Protein AF-0000000081128416 (afdb_homodimer)

Radius of gyration: 29.09 Å; Cα contacts (8 Å, |Δi|>4): 1110; chains: 2; bounding box: 57×93×93 Å

Foldseek 3Di:
DDPLVVLQVQLVVLVVQLVFFDDLLSNLVSNLSSLVSQVVNCVVVVPPDVVSVVVSVVSNCVSVVVNVVVLVLQAADDDDVVQLLLLVVLLLCVLQVAANSLCVVQPSVQKGKDKDAAFDWDDQVWKKKAFQWAKKWKWWAFPNDIDIDMDGHSEIDDLLLLCVLVVPVPPCCVVCVCPPSNSVIDMIMGGHHTTMMIIGTSVSSVVQCLALSNVSSSVSNNVRNVVVVCCVVVCCPDPPPPPVVPPVQQDPPRDVPSCVSVVPPGDGDCSSPDDDPVSQRDSQHGNSDHPVCVVVNVVVSSVPRGHDDPPPDDDDPCVVPDRDPHRPPDPDDPPPPPPPPPPDPPD/DDPLVVLQVQLVVLVVQLVFFQDLLSNLVSNLSSLVSQVVNCVVVVPPDVVSVVVSVVSNCVSVVVNVVVLVLQAADDDDVVQLLLLVVLLLCVLQVAANSLCVVQPSVQKGKDKDAAFDWDDQVWKKKAFQWAKKWKWWAFPRDIDIDMDGHSEIDDLLLLCVLVPPVPPCCVVCVVPPSNSVIDMIIGGHHTTMMIIGTSVSSVVQCLWLSNVSSSVSNNVRNVVVVCCVVVCVPDDPPPPVVCVVPQDDVRPSPPCVSVPPPGDGDCSSPDDDPVSQRDSQHGNSHHPVCVVVNVVVSSVPRGHDDPPPDDDDPPPNPPGHDGRDPDPDDPDPPPPPPPDDDDD

Sequence (694 aa):
MSTIRILSNVGNAFFLASGCWGDLLLIRVFLTFAYVCLLAIHFVKRSTDYEDYVWGFGTLYLHGSSAVRLFHDEGEVKMDEKKEQEALWRYFYRRSGISRLLFKSHVAKCFELIDAKAGEALDTSTFFYIILDGSVDIKTTVTGSTRDYTLVSGESFDIKHLQPLFRVRSAYMKKSQRMSPFVHQDIVATVAVDAKLFRCSHESMHGLCNTPATKDASQGLLIATLSDMAEREYMKYPPLPNDSVTKDMLDEENQLPKGIYATFKSTRSAVFAPLEDFEQPARFLAGSGSFKGIHNHILHTLKVAFLLPWPFMAWLPGLRQIGSLPVPPAASDVDEKTIPEERSRESMSTIRILSNVGNAFFLASGCWGDLLLIRVFLTFAYVCLLAIHFVKRSTDYEDYVWGFGTLYLHGSSAVRLFHDEGEVKMDEKKEQEALWRYFYRRSGISRLLFKSHVAKCFELIDAKAGEALDTSTFFYIILDGSVDIKTTVTGSTRDYTLVSGESFDIKHLQPLFRVRSAYMKKSQRMSPFVHQDIVATVAVDAKLFRCSHESMHGLCNTPATKDASQGLLIATLSDMAEREYMKYPPLPNDSVTKDMLDEENQLPKGIYATFKSTRSAVFAPLEDFEQPARFLAGSGSFKGIHNHILHTLKVAFLLPWPFMAWLPGLRQIGSLPVPPAASDVDEKTIPEERSRES

Structure (mmCIF, N/CA/C/O backbone):
data_AF-0000000081128416-model_v1
#
loop_
_entity.id
_entity.type
_entity.pdbx_description
1 polymer 'Cyclic nucleotide-binding domain-containing protein'
#
loop_
_atom_site.group_PDB
_atom_site.id
_atom_site.type_symbol
_atom_site.label_atom_id
_atom_site.label_alt_id
_atom_site.label_comp_id
_atom_site.label_asym_id
_atom_site.label_entity_id
_atom_site.label_seq_id
_atom_site.pdbx_PDB_ins_code
_atom_site.Cartn_x
_atom_site.Cartn_y
_atom_site.Cartn_z
_atom_site.occupancy
_atom_site.B_iso_or_equiv
_atom_site.auth_seq_id
_atom_site.auth_comp_id
_atom_site.auth_asym_id
_atom_site.auth_atom_id
_atom_site.pdbx_PDB_model_num
ATOM 1 N N . MET A 1 1 ? -6.168 -35.844 -34.656 1 66.94 1 MET A N 1
ATOM 2 C CA . MET A 1 1 ? -5.449 -35.781 -33.406 1 66.94 1 MET A CA 1
ATOM 3 C C . MET A 1 1 ? -6.293 -36.375 -32.281 1 66.94 1 MET A C 1
ATOM 5 O O . MET A 1 1 ? -7.5 -36.125 -32.188 1 66.94 1 MET A O 1
ATOM 9 N N . SER A 1 2 ? -5.844 -37.281 -31.531 1 89.19 2 SER A N 1
ATOM 10 C CA . SER A 1 2 ? -6.594 -37.969 -30.484 1 89.19 2 SER A CA 1
ATOM 11 C C . SER A 1 2 ? -7.062 -37 -29.422 1 89.19 2 SER A C 1
ATOM 13 O O . SER A 1 2 ? -6.484 -35.906 -29.25 1 89.19 2 SER A O 1
ATOM 15 N N . THR A 1 3 ? -8.305 -37.156 -29.062 1 91.19 3 THR A N 1
ATOM 16 C CA . THR A 1 3 ? -8.883 -36.375 -27.984 1 91.19 3 THR A CA 1
ATOM 17 C C . THR A 1 3 ? -7.871 -36.188 -26.859 1 91.19 3 THR A C 1
ATOM 19 O O . THR A 1 3 ? -7.754 -35.094 -26.297 1 91.19 3 THR A O 1
ATOM 22 N N . ILE A 1 4 ? -7.145 -37.125 -26.625 1 91.56 4 ILE A N 1
ATOM 23 C CA . ILE A 1 4 ? -6.148 -37.094 -25.562 1 91.56 4 ILE A CA 1
ATOM 24 C C . ILE A 1 4 ? -5.051 -36.094 -25.906 1 91.56 4 ILE A C 1
ATOM 26 O O . ILE A 1 4 ? -4.613 -35.312 -25.062 1 91.56 4 ILE A O 1
ATOM 30 N N . ARG A 1 5 ? -4.676 -36.062 -27.141 1 92.56 5 ARG A N 1
ATOM 31 C CA . ARG A 1 5 ? -3.623 -35.156 -27.578 1 92.56 5 ARG A CA 1
ATOM 32 C C . ARG A 1 5 ? -4.09 -33.688 -27.516 1 92.56 5 ARG A C 1
ATOM 34 O O . ARG A 1 5 ? -3.34 -32.812 -27.094 1 92.56 5 ARG A O 1
ATOM 41 N N . ILE A 1 6 ? -5.309 -33.531 -27.891 1 94.31 6 ILE A N 1
ATOM 42 C CA . ILE A 1 6 ? -5.867 -32.188 -27.844 1 94.31 6 ILE A CA 1
ATOM 43 C C . ILE A 1 6 ? -5.922 -31.703 -26.391 1 94.31 6 ILE A C 1
ATOM 45 O O . ILE A 1 6 ? -5.457 -30.609 -26.078 1 94.31 6 ILE A O 1
ATOM 49 N N . LEU A 1 7 ? -6.434 -32.531 -25.5 1 95.81 7 LEU A N 1
ATOM 50 C CA . LEU A 1 7 ? -6.539 -32.156 -24.094 1 95.81 7 LEU A CA 1
ATOM 51 C C . LEU A 1 7 ? -5.156 -31.906 -23.5 1 95.81 7 LEU A C 1
ATOM 53 O O . LEU A 1 7 ? -4.984 -30.984 -22.703 1 95.81 7 LEU A O 1
ATOM 57 N N . SER A 1 8 ? -4.25 -32.719 -23.891 1 94.75 8 SER A N 1
ATOM 58 C CA . SER A 1 8 ? -2.889 -32.562 -23.375 1 94.75 8 SER A CA 1
ATOM 59 C C . SER A 1 8 ? -2.279 -31.234 -23.812 1 94.75 8 SER A C 1
ATOM 61 O O . SER A 1 8 ? -1.694 -30.516 -23 1 94.75 8 SER A O 1
ATOM 63 N N . ASN A 1 9 ? -2.486 -30.875 -25.062 1 95.75 9 ASN A N 1
ATOM 64 C CA . ASN A 1 9 ? -1.942 -29.625 -25.578 1 95.75 9 ASN A CA 1
ATOM 65 C C . ASN A 1 9 ? -2.615 -28.422 -24.922 1 95.75 9 ASN A C 1
ATOM 67 O O . ASN A 1 9 ? -1.944 -27.453 -24.547 1 95.75 9 ASN A O 1
ATOM 71 N N . VAL A 1 10 ? -3.9 -28.5 -24.781 1 97.12 10 VAL A N 1
ATOM 72 C CA . VAL A 1 10 ? -4.637 -27.406 -24.156 1 97.12 10 VAL A CA 1
ATOM 73 C C . VAL A 1 10 ? -4.23 -27.297 -22.688 1 97.12 10 VAL A C 1
ATOM 75 O O . VAL A 1 10 ? -3.979 -26.188 -22.188 1 97.12 10 VAL A O 1
ATOM 78 N N . GLY A 1 11 ? -4.152 -28.406 -21.969 1 97.31 11 GLY A N 1
ATOM 79 C CA . GLY A 1 11 ? -3.699 -28.391 -20.594 1 97.31 11 GLY A CA 1
ATOM 80 C C . GLY A 1 11 ? -2.312 -27.812 -20.422 1 97.31 11 GLY A C 1
ATOM 81 O O . GLY A 1 11 ? -2.096 -26.969 -19.547 1 97.31 11 GLY A O 1
ATOM 82 N N . ASN A 1 12 ? -1.433 -28.234 -21.297 1 96.62 12 ASN A N 1
ATOM 83 C CA . ASN A 1 12 ? -0.067 -27.719 -21.25 1 96.62 12 ASN A CA 1
ATOM 84 C C . ASN A 1 12 ? -0.019 -26.219 -21.547 1 96.62 12 ASN A C 1
ATOM 86 O O . ASN A 1 12 ? 0.788 -25.5 -20.969 1 96.62 12 ASN A O 1
ATOM 90 N N . ALA A 1 13 ? -0.877 -25.797 -22.438 1 97.38 13 ALA A N 1
ATOM 91 C CA . ALA A 1 13 ? -0.957 -24.359 -22.719 1 97.38 13 ALA A CA 1
ATOM 92 C C . ALA A 1 13 ? -1.386 -23.578 -21.484 1 97.38 13 ALA A C 1
ATOM 94 O O . ALA A 1 13 ? -0.866 -22.5 -21.219 1 97.38 13 ALA A O 1
ATOM 95 N N . PHE A 1 14 ? -2.229 -24.156 -20.734 1 97.69 14 PHE A N 1
ATOM 96 C CA . PHE A 1 14 ? -2.676 -23.5 -19.516 1 97.69 14 PHE A CA 1
ATOM 97 C C . PHE A 1 14 ? -1.575 -23.5 -18.453 1 97.69 14 PHE A C 1
ATOM 99 O O . PHE A 1 14 ? -1.383 -22.5 -17.75 1 97.69 14 PHE A O 1
ATOM 106 N N . PHE A 1 15 ? -0.894 -24.594 -18.359 1 97 15 PHE A N 1
ATOM 107 C CA . PHE A 1 15 ? 0.243 -24.625 -17.453 1 97 15 PHE A CA 1
ATOM 108 C C . PHE A 1 15 ? 1.275 -23.578 -17.828 1 97 15 PHE A C 1
ATOM 110 O O . PHE A 1 15 ? 1.776 -22.859 -16.969 1 97 15 PHE A O 1
ATOM 117 N N . LEU A 1 16 ? 1.491 -23.453 -19.094 1 95.44 16 LEU A N 1
ATOM 118 C CA . LEU A 1 16 ? 2.443 -22.469 -19.578 1 95.44 16 LEU A CA 1
ATOM 119 C C . LEU A 1 16 ? 1.957 -21.047 -19.281 1 95.44 16 LEU A C 1
ATOM 121 O O . LEU A 1 16 ? 2.729 -20.219 -18.812 1 95.44 16 LEU A O 1
ATOM 125 N N . ALA A 1 17 ? 0.73 -20.828 -19.516 1 94.62 17 ALA A N 1
ATOM 126 C CA . ALA A 1 17 ? 0.14 -19.5 -19.297 1 94.62 17 ALA A CA 1
ATOM 127 C C . ALA A 1 17 ? 0.251 -19.094 -17.828 1 94.62 17 ALA A C 1
ATOM 129 O O . ALA A 1 17 ? 0.436 -17.906 -17.531 1 94.62 17 ALA A O 1
ATOM 130 N N . SER A 1 18 ? 0.173 -19.984 -16.922 1 94.12 18 SER A N 1
ATOM 131 C CA . SER A 1 18 ? 0.269 -19.672 -15.5 1 94.12 18 SER A CA 1
ATOM 132 C C . SER A 1 18 ? 1.642 -19.109 -15.148 1 94.12 18 SER A C 1
ATOM 134 O O . SER A 1 18 ? 1.805 -18.469 -14.109 1 94.12 18 SER A O 1
ATOM 136 N N . GLY A 1 19 ? 2.584 -19.344 -16 1 91.56 19 GLY A N 1
ATOM 137 C CA . GLY A 1 19 ? 3.93 -18.844 -15.773 1 91.56 19 GLY A CA 1
ATOM 138 C C . GLY A 1 19 ? 4.164 -17.469 -16.375 1 91.56 19 GLY A C 1
ATOM 139 O O . GLY A 1 19 ? 5.18 -16.828 -16.094 1 91.56 19 GLY A O 1
ATOM 140 N N . CYS A 1 20 ? 3.168 -16.953 -17.062 1 90.06 20 CYS A N 1
ATOM 141 C CA . CYS A 1 20 ? 3.361 -15.727 -17.828 1 90.06 20 CYS A CA 1
ATOM 142 C C . CYS A 1 20 ? 2.785 -14.523 -17.094 1 90.06 20 CYS A C 1
ATOM 144 O O . CYS A 1 20 ? 2.861 -13.391 -17.578 1 90.06 20 CYS A O 1
ATOM 146 N N . TRP A 1 21 ? 2.209 -14.766 -16.016 1 84.56 21 TRP A N 1
ATOM 147 C CA . TRP A 1 21 ? 1.541 -13.656 -15.336 1 84.56 21 TRP A CA 1
ATOM 148 C C . TRP A 1 21 ? 1.95 -13.586 -13.867 1 84.56 21 TRP A C 1
ATOM 150 O O . TRP A 1 21 ? 2.264 -14.609 -13.25 1 84.56 21 TRP A O 1
ATOM 160 N N . GLY A 1 22 ? 1.879 -12.32 -13.312 1 81.56 22 GLY A N 1
ATOM 161 C CA . GLY A 1 22 ? 2.207 -12.086 -11.914 1 81.56 22 GLY A CA 1
ATOM 162 C C . GLY A 1 22 ? 0.992 -11.789 -11.055 1 81.56 22 GLY A C 1
ATOM 163 O O . GLY A 1 22 ? 1.119 -11.242 -9.961 1 81.56 22 GLY A O 1
ATOM 164 N N . ASP A 1 23 ? -0.198 -12.148 -11.531 1 82.19 23 ASP A N 1
ATOM 165 C CA . ASP A 1 23 ? -1.438 -11.93 -10.797 1 82.19 23 ASP A CA 1
ATOM 166 C C . ASP A 1 23 ? -1.987 -13.25 -10.25 1 82.19 23 ASP A C 1
ATOM 168 O O . ASP A 1 23 ? -2.125 -14.219 -10.984 1 82.19 23 ASP A O 1
ATOM 172 N N . LEU A 1 24 ? -2.328 -13.195 -9.016 1 85.38 24 LEU A N 1
ATOM 173 C CA . LEU A 1 24 ? -2.723 -14.422 -8.328 1 85.38 24 LEU A CA 1
ATOM 174 C C . LEU A 1 24 ? -3.99 -15 -8.945 1 85.38 24 LEU A C 1
ATOM 176 O O . LEU A 1 24 ? -4.105 -16.219 -9.102 1 85.38 24 LEU A O 1
ATOM 180 N N . LEU A 1 25 ? -4.922 -14.18 -9.266 1 85.94 25 LEU A N 1
ATOM 181 C CA . LEU A 1 25 ? -6.168 -14.664 -9.852 1 85.94 25 LEU A CA 1
ATOM 182 C C . LEU A 1 25 ? -5.902 -15.383 -11.172 1 85.94 25 LEU A C 1
ATOM 184 O O . LEU A 1 25 ? -6.387 -16.5 -11.391 1 85.94 25 LEU A O 1
ATOM 188 N N . LEU A 1 26 ? -5.125 -14.805 -12.023 1 87.94 26 LEU A N 1
ATOM 189 C CA . LEU A 1 26 ? -4.844 -15.383 -13.328 1 87.94 26 LEU A CA 1
ATOM 190 C C . LEU A 1 26 ? -4.066 -16.688 -13.188 1 87.94 26 LEU A C 1
ATOM 192 O O . LEU A 1 26 ? -4.371 -17.672 -13.875 1 87.94 26 LEU A O 1
ATOM 196 N N . ILE A 1 27 ? -3.135 -16.688 -12.289 1 91.56 27 ILE A N 1
ATOM 197 C CA . ILE A 1 27 ? -2.348 -17.891 -12.062 1 91.56 27 ILE A CA 1
ATOM 198 C C . ILE A 1 27 ? -3.266 -19.031 -11.633 1 91.56 27 ILE A C 1
ATOM 200 O O . ILE A 1 27 ? -3.203 -20.141 -12.18 1 91.56 27 ILE A O 1
ATOM 204 N N . ARG A 1 28 ? -4.125 -18.766 -10.734 1 92.31 28 ARG A N 1
ATOM 205 C CA . ARG A 1 28 ? -5.031 -19.781 -10.211 1 92.31 28 ARG A CA 1
ATOM 206 C C . ARG A 1 28 ? -6.023 -20.234 -11.273 1 92.31 28 ARG A C 1
ATOM 208 O O . ARG A 1 28 ? -6.344 -21.422 -11.367 1 92.31 28 ARG A O 1
ATOM 215 N N . VAL A 1 29 ? -6.484 -19.328 -12.07 1 93.75 29 VAL A N 1
ATOM 216 C CA . VAL A 1 29 ? -7.438 -19.672 -13.125 1 93.75 29 VAL A CA 1
ATOM 217 C C . VAL A 1 29 ? -6.766 -20.578 -14.156 1 93.75 29 VAL A C 1
ATOM 219 O O . VAL A 1 29 ? -7.312 -21.625 -14.516 1 93.75 29 VAL A O 1
ATOM 222 N N . PHE A 1 30 ? -5.598 -20.234 -14.57 1 96.75 30 PHE A N 1
ATOM 223 C CA . PHE A 1 30 ? -4.895 -21.047 -15.562 1 96.75 30 PHE A CA 1
ATOM 224 C C . PHE A 1 30 ? -4.574 -22.438 -15 1 96.75 30 PHE A C 1
ATOM 226 O O . PHE A 1 30 ? -4.754 -23.438 -15.688 1 96.75 30 PHE A O 1
ATOM 233 N N . LEU A 1 31 ? -4.168 -22.469 -13.766 1 97.5 31 LEU A N 1
ATOM 234 C CA . LEU A 1 31 ? -3.842 -23.766 -13.164 1 97.5 31 LEU A CA 1
ATOM 235 C C . LEU A 1 31 ? -5.098 -24.609 -12.961 1 97.5 31 LEU A C 1
ATOM 237 O O . LEU A 1 31 ? -5.07 -25.828 -13.141 1 97.5 31 LEU A O 1
ATOM 241 N N . THR A 1 32 ? -6.168 -23.953 -12.609 1 97.5 32 THR A N 1
ATOM 242 C CA . THR A 1 32 ? -7.438 -24.672 -12.492 1 97.5 32 THR A CA 1
ATOM 243 C C . THR A 1 32 ? -7.812 -25.328 -13.812 1 97.5 32 THR A C 1
ATOM 245 O O . THR A 1 32 ? -8.117 -26.531 -13.844 1 97.5 32 THR A O 1
ATOM 248 N N . PHE A 1 33 ? -7.711 -24.625 -14.883 1 98.25 33 PHE A N 1
ATOM 249 C CA . PHE A 1 33 ? -8.07 -25.172 -16.188 1 98.25 33 PHE A CA 1
ATOM 250 C C . PHE A 1 33 ? -7.094 -26.25 -16.609 1 98.25 33 PHE A C 1
ATOM 252 O O . PHE A 1 33 ? -7.484 -27.234 -17.234 1 98.25 33 PHE A O 1
ATOM 259 N N . ALA A 1 34 ? -5.875 -26.047 -16.25 1 98.12 34 ALA A N 1
ATOM 260 C CA . ALA A 1 34 ? -4.883 -27.078 -16.547 1 98.12 34 ALA A CA 1
ATOM 261 C C . ALA A 1 34 ? -5.234 -28.391 -15.867 1 98.12 34 ALA A C 1
ATOM 263 O O . ALA A 1 34 ? -5.195 -29.453 -16.5 1 98.12 34 ALA A O 1
ATOM 264 N N . TYR A 1 35 ? -5.66 -28.328 -14.664 1 97.81 35 TYR A N 1
ATOM 265 C CA . TYR A 1 35 ? -5.945 -29.547 -13.906 1 97.81 35 TYR A CA 1
ATOM 266 C C . TYR A 1 35 ? -7.281 -30.141 -14.336 1 97.81 35 TYR A C 1
ATOM 268 O O . TYR A 1 35 ? -7.473 -31.359 -14.25 1 97.81 35 TYR A O 1
ATOM 276 N N . VAL A 1 36 ? -8.172 -29.297 -14.797 1 98.06 36 VAL A N 1
ATOM 277 C CA . VAL A 1 36 ? -9.391 -29.828 -15.398 1 98.06 36 VAL A CA 1
ATOM 278 C C . VAL A 1 36 ? -9.039 -30.703 -16.609 1 98.06 36 VAL A C 1
ATOM 280 O O . VAL A 1 36 ? -9.547 -31.812 -16.766 1 98.06 36 VAL A O 1
ATOM 283 N N . CYS A 1 37 ? -8.141 -30.172 -17.422 1 97.69 37 CYS A N 1
ATOM 284 C CA . CYS A 1 37 ? -7.695 -30.938 -18.594 1 97.69 37 CYS A CA 1
ATOM 285 C C . CYS A 1 37 ? -6.98 -32.219 -18.172 1 97.69 37 CYS A C 1
ATOM 287 O O . CYS A 1 37 ? -7.219 -33.281 -18.734 1 97.69 37 CYS A O 1
ATOM 289 N N . LEU A 1 38 ? -6.156 -32.156 -17.156 1 96.06 38 LEU A N 1
ATOM 290 C CA . LEU A 1 38 ? -5.414 -33.312 -16.688 1 96.06 38 LEU A CA 1
ATOM 291 C C . LEU A 1 38 ? -6.359 -34.375 -16.172 1 96.06 38 LEU A C 1
ATOM 293 O O . LEU A 1 38 ? -6.199 -35.562 -16.484 1 96.06 38 LEU A O 1
ATOM 297 N N . LEU A 1 39 ? -7.352 -34 -15.477 1 96.94 39 LEU A N 1
ATOM 298 C CA . LEU A 1 39 ? -8.32 -34.938 -14.945 1 96.94 39 LEU A CA 1
ATOM 299 C C . LEU A 1 39 ? -9.156 -35.562 -16.062 1 96.94 39 LEU A C 1
ATOM 301 O O . LEU A 1 39 ? -9.43 -36.75 -16.062 1 96.94 39 LEU A O 1
ATOM 305 N N . ALA A 1 40 ? -9.523 -34.719 -17 1 97.06 40 ALA A N 1
ATOM 306 C CA . ALA A 1 40 ? -10.266 -35.219 -18.156 1 97.06 40 ALA A CA 1
ATOM 307 C C . ALA A 1 40 ? -9.469 -36.312 -18.875 1 97.06 40 ALA A C 1
ATOM 309 O O . ALA A 1 40 ? -10.023 -37.312 -19.297 1 97.06 40 ALA A O 1
ATOM 310 N N . ILE A 1 41 ? -8.18 -36.094 -18.984 1 95.5 41 ILE A N 1
ATOM 311 C CA . ILE A 1 41 ? -7.305 -37.062 -19.625 1 95.5 41 ILE A CA 1
ATOM 312 C C . ILE A 1 41 ? -7.32 -38.375 -18.828 1 95.5 41 ILE A C 1
ATOM 314 O O . ILE A 1 41 ? -7.422 -39.469 -19.406 1 95.5 41 ILE A O 1
ATOM 318 N N . HIS A 1 42 ? -7.27 -38.281 -17.531 1 94.75 42 HIS A N 1
ATOM 319 C CA . HIS A 1 42 ? -7.301 -39.469 -16.703 1 94.75 42 HIS A CA 1
ATOM 320 C C . HIS A 1 42 ? -8.609 -40.219 -16.891 1 94.75 42 HIS A C 1
ATOM 322 O O . HIS A 1 42 ? -8.617 -41.469 -16.922 1 94.75 42 HIS A O 1
ATOM 328 N N . PHE A 1 43 ? -9.648 -39.531 -17.031 1 95.25 43 PHE A N 1
ATOM 329 C CA . PHE A 1 43 ? -10.953 -40.188 -17.188 1 95.25 43 PHE A CA 1
ATOM 330 C C . PHE A 1 43 ? -11.07 -40.844 -18.562 1 95.25 43 PHE A C 1
ATOM 332 O O . PHE A 1 43 ? -11.539 -41.969 -18.672 1 95.25 43 PHE A O 1
ATOM 339 N N . VAL A 1 44 ? -10.609 -40.125 -19.594 1 94.31 44 VAL A N 1
ATOM 340 C CA . VAL A 1 44 ? -10.695 -40.625 -20.969 1 94.31 44 VAL A CA 1
ATOM 341 C C . VAL A 1 44 ? -9.797 -41.875 -21.109 1 94.31 44 VAL A C 1
ATOM 343 O O . VAL A 1 44 ? -10.188 -42.844 -21.734 1 94.31 44 VAL A O 1
ATOM 346 N N . LYS A 1 45 ? -8.617 -41.812 -20.453 1 92.19 45 LYS A N 1
ATOM 347 C CA . LYS A 1 45 ? -7.676 -42.938 -20.516 1 92.19 45 LYS A CA 1
ATOM 348 C C . LYS A 1 45 ? -8.094 -44.062 -19.562 1 92.19 45 LYS A C 1
ATOM 350 O O . LYS A 1 45 ? -7.547 -45.156 -19.625 1 92.19 45 LYS A O 1
ATOM 355 N N . ARG A 1 46 ? -9.094 -43.812 -18.75 1 92 46 ARG A N 1
ATOM 356 C CA . ARG A 1 46 ? -9.508 -44.75 -17.703 1 92 46 ARG A CA 1
ATOM 357 C C . ARG A 1 46 ? -8.312 -45.25 -16.906 1 92 46 ARG A C 1
ATOM 359 O O . ARG A 1 46 ? -8.078 -46.469 -16.781 1 92 46 ARG A O 1
ATOM 366 N N . SER A 1 47 ? -7.551 -44.25 -16.406 1 90.19 47 SER A N 1
ATOM 367 C CA . SER A 1 47 ? -6.371 -44.562 -15.617 1 90.19 47 SER A CA 1
ATOM 368 C C . SER A 1 47 ? -6.707 -45.5 -14.477 1 90.19 47 SER A C 1
ATOM 370 O O . SER A 1 47 ? -7.723 -45.344 -13.797 1 90.19 47 SER A O 1
ATOM 372 N N . THR A 1 48 ? -5.938 -46.5 -14.227 1 91.38 48 THR A N 1
ATOM 373 C CA . THR A 1 48 ? -6.164 -47.469 -13.164 1 91.38 48 THR A CA 1
ATOM 374 C C . THR A 1 48 ? -5.43 -47.062 -11.891 1 91.38 48 THR A C 1
ATOM 376 O O . THR A 1 48 ? -5.621 -47.656 -10.836 1 91.38 48 THR A O 1
ATOM 379 N N . ASP A 1 49 ? -4.586 -46.156 -11.977 1 90.38 49 ASP A N 1
ATOM 380 C CA . ASP A 1 49 ? -3.855 -45.656 -10.812 1 90.38 49 ASP A CA 1
ATOM 381 C C . ASP A 1 49 ? -4.676 -44.625 -10.031 1 90.38 49 ASP A C 1
ATOM 383 O O . ASP A 1 49 ? -4.832 -43.5 -10.469 1 90.38 49 ASP A O 1
ATOM 387 N N . TYR A 1 50 ? -5.121 -45 -8.875 1 92.38 50 TYR A N 1
ATOM 388 C CA . TYR A 1 50 ? -5.973 -44.156 -8.062 1 92.38 50 TYR A CA 1
ATOM 389 C C . TYR A 1 50 ? -5.238 -42.875 -7.66 1 92.38 50 TYR A C 1
ATOM 391 O O . TYR A 1 50 ? -5.863 -41.844 -7.438 1 92.38 50 TYR A O 1
ATOM 399 N N . GLU A 1 51 ? -3.943 -42.875 -7.527 1 92.31 51 GLU A N 1
ATOM 400 C CA . GLU A 1 51 ? -3.15 -41.719 -7.133 1 92.31 51 GLU A CA 1
ATOM 401 C C . GLU A 1 51 ? -3.312 -40.562 -8.133 1 92.31 51 GLU A C 1
ATOM 403 O O . GLU A 1 51 ? -3.293 -39.406 -7.75 1 92.31 51 GLU A O 1
ATOM 408 N N . ASP A 1 52 ? -3.494 -40.906 -9.422 1 92 52 ASP A N 1
ATOM 409 C CA . ASP A 1 52 ? -3.711 -39.906 -10.453 1 92 52 ASP A CA 1
ATOM 410 C C . ASP A 1 52 ? -4.941 -39.062 -10.141 1 92 52 ASP A C 1
ATOM 412 O O . ASP A 1 52 ? -4.914 -37.844 -10.305 1 92 52 ASP A O 1
ATOM 416 N N . TYR A 1 53 ? -5.922 -39.719 -9.648 1 95.25 53 TYR A N 1
ATOM 417 C CA . TYR A 1 53 ? -7.16 -39 -9.336 1 95.25 53 TYR A CA 1
ATOM 418 C C . TYR A 1 53 ? -7.031 -38.219 -8.039 1 95.25 53 TYR A C 1
ATOM 420 O O . TYR A 1 53 ? -7.484 -37.062 -7.949 1 95.25 53 TYR A O 1
ATOM 428 N N . VAL A 1 54 ? -6.379 -38.781 -7.07 1 96 54 VAL A N 1
ATOM 429 C CA . VAL A 1 54 ? -6.227 -38.125 -5.773 1 96 54 VAL A CA 1
ATOM 430 C C . VAL A 1 54 ? -5.426 -36.844 -5.941 1 96 54 VAL A C 1
ATOM 432 O O . VAL A 1 54 ? -5.863 -35.781 -5.504 1 96 54 VAL A O 1
ATOM 435 N N . TRP A 1 55 ? -4.32 -36.906 -6.609 1 95.94 55 TRP A N 1
ATOM 436 C CA . TRP A 1 55 ? -3.492 -35.719 -6.836 1 95.94 55 TRP A CA 1
ATOM 437 C C . TRP A 1 55 ? -4.211 -34.719 -7.719 1 95.94 55 TRP A C 1
ATOM 439 O O . TRP A 1 55 ? -4.188 -33.5 -7.445 1 95.94 55 TRP A O 1
ATOM 449 N N . GLY A 1 56 ? -4.84 -35.25 -8.781 1 96.19 56 GLY A N 1
ATOM 450 C CA . GLY A 1 56 ? -5.559 -34.375 -9.695 1 96.19 56 GLY A CA 1
ATOM 451 C C . GLY A 1 56 ? -6.68 -33.594 -9.023 1 96.19 56 GLY A C 1
ATOM 452 O O . GLY A 1 56 ? -6.75 -32.375 -9.133 1 96.19 56 GLY A O 1
ATOM 453 N N . PHE A 1 57 ? -7.484 -34.312 -8.266 1 96.56 57 PHE A N 1
ATOM 454 C CA . PHE A 1 57 ? -8.609 -33.656 -7.594 1 96.56 57 PHE A CA 1
ATOM 455 C C . PHE A 1 57 ? -8.117 -32.75 -6.488 1 96.56 57 PHE A C 1
ATOM 457 O O . PHE A 1 57 ? -8.664 -31.641 -6.301 1 96.56 57 PHE A O 1
ATOM 464 N N . GLY A 1 58 ? -7.137 -33.219 -5.758 1 95.44 58 GLY A N 1
ATOM 465 C CA . GLY A 1 58 ? -6.598 -32.375 -4.691 1 95.44 58 GLY A CA 1
ATOM 466 C C . GLY A 1 58 ? -6.059 -31.062 -5.188 1 95.44 58 GLY A C 1
ATOM 467 O O . GLY A 1 58 ? -6.391 -30 -4.641 1 95.44 58 GLY A O 1
ATOM 468 N N . THR A 1 59 ? -5.277 -31.078 -6.223 1 96.12 59 THR A N 1
ATOM 469 C CA . THR A 1 59 ? -4.664 -29.875 -6.762 1 96.12 59 THR A CA 1
ATOM 470 C C . THR A 1 59 ? -5.711 -28.984 -7.422 1 96.12 59 THR A C 1
ATOM 472 O O . THR A 1 59 ? -5.68 -27.766 -7.266 1 96.12 59 THR A O 1
ATOM 475 N N . LEU A 1 60 ? -6.637 -29.641 -8.117 1 96.94 60 LEU A N 1
ATOM 476 C CA . LEU A 1 60 ? -7.734 -28.875 -8.703 1 96.94 60 LEU A CA 1
ATOM 477 C C . LEU A 1 60 ? -8.531 -28.156 -7.629 1 96.94 60 LEU A C 1
ATOM 479 O O . LEU A 1 60 ? -8.883 -26.984 -7.793 1 96.94 60 LEU A O 1
ATOM 483 N N . TYR A 1 61 ? -8.758 -28.859 -6.598 1 95.06 61 TYR A N 1
ATOM 484 C CA . TYR A 1 61 ? -9.523 -28.266 -5.504 1 95.06 61 TYR A CA 1
ATOM 485 C C . TYR A 1 61 ? -8.805 -27.047 -4.93 1 95.06 61 TYR A C 1
ATOM 487 O O . TYR A 1 61 ? -9.414 -26 -4.699 1 95.06 61 TYR A O 1
ATOM 495 N N . LEU A 1 62 ? -7.547 -27.125 -4.711 1 93.25 62 LEU A N 1
ATOM 496 C CA . LEU A 1 62 ? -6.785 -26.047 -4.102 1 93.25 62 LEU A CA 1
ATOM 497 C C . LEU A 1 62 ? -6.738 -24.828 -5.023 1 93.25 62 LEU A C 1
ATOM 499 O O . LEU A 1 62 ? -7.082 -23.719 -4.609 1 93.25 62 LEU A O 1
ATOM 503 N N . HIS A 1 63 ? -6.434 -25.016 -6.258 1 93.88 63 HIS A N 1
ATOM 504 C CA . HIS A 1 63 ? -6.379 -23.906 -7.199 1 93.88 63 HIS A CA 1
ATOM 505 C C . HIS A 1 63 ? -7.781 -23.391 -7.523 1 93.88 63 HIS A C 1
ATOM 507 O O . HIS A 1 63 ? -8 -22.172 -7.578 1 93.88 63 HIS A O 1
ATOM 513 N N . GLY A 1 64 ? -8.695 -24.297 -7.672 1 93.5 64 GLY A N 1
ATOM 514 C CA . GLY A 1 64 ? -10.055 -23.922 -8.031 1 93.5 64 GLY A CA 1
ATOM 515 C C . GLY A 1 64 ? -10.766 -23.141 -6.949 1 93.5 64 GLY A C 1
ATOM 516 O O . GLY A 1 64 ? -11.406 -22.125 -7.23 1 93.5 64 GLY A O 1
ATOM 517 N N . SER A 1 65 ? -10.633 -23.562 -5.723 1 91 65 SER A N 1
ATOM 518 C CA . SER A 1 65 ? -11.281 -22.859 -4.621 1 91 65 SER A CA 1
ATOM 519 C C . SER A 1 65 ? -10.711 -21.453 -4.461 1 91 65 SER A C 1
ATOM 521 O O . SER A 1 65 ? -11.461 -20.5 -4.215 1 91 65 SER A O 1
ATOM 523 N N . SER A 1 66 ? -9.461 -21.344 -4.613 1 87.5 66 SER A N 1
ATOM 524 C CA . SER A 1 66 ? -8.836 -20.031 -4.551 1 87.5 66 SER A CA 1
ATOM 525 C C . SER A 1 66 ? -9.297 -19.125 -5.699 1 87.5 66 SER A C 1
ATOM 527 O O . SER A 1 66 ? -9.586 -17.953 -5.496 1 87.5 66 SER A O 1
ATOM 529 N N . ALA A 1 67 ? -9.391 -19.688 -6.859 1 88.88 67 ALA A N 1
ATOM 530 C CA . ALA A 1 67 ? -9.836 -18.922 -8.023 1 88.88 67 ALA A CA 1
ATOM 531 C C . ALA A 1 67 ? -11.258 -18.406 -7.828 1 88.88 67 ALA A C 1
ATOM 533 O O . ALA A 1 67 ? -11.547 -17.234 -8.117 1 88.88 67 ALA A O 1
ATOM 534 N N . VAL A 1 68 ? -12.07 -19.25 -7.324 1 88.25 68 VAL A N 1
ATOM 535 C CA . VAL A 1 68 ? -13.461 -18.859 -7.117 1 88.25 68 VAL A CA 1
ATOM 536 C C . VAL A 1 68 ? -13.547 -17.719 -6.109 1 88.25 68 VAL A C 1
ATOM 538 O O . VAL A 1 68 ? -14.273 -16.75 -6.324 1 88.25 68 VAL A O 1
ATOM 541 N N . ARG A 1 69 ? -12.805 -17.812 -5.148 1 84.06 69 ARG A N 1
ATOM 542 C CA . ARG A 1 69 ? -12.797 -16.766 -4.137 1 84.06 69 ARG A CA 1
ATOM 543 C C . ARG A 1 69 ? -12.297 -15.445 -4.711 1 84.06 69 ARG A C 1
ATOM 545 O O . ARG A 1 69 ? -12.875 -14.391 -4.457 1 84.06 69 ARG A O 1
ATOM 552 N N . LEU A 1 70 ? -11.258 -15.5 -5.391 1 82.38 70 LEU A N 1
ATOM 553 C CA . LEU A 1 70 ? -10.688 -14.297 -5.988 1 82.38 70 LEU A CA 1
ATOM 554 C C . LEU A 1 70 ? -11.648 -13.688 -7.012 1 82.38 70 LEU A C 1
ATOM 556 O O . LEU A 1 70 ? -11.719 -12.469 -7.156 1 82.38 70 LEU A O 1
ATOM 560 N N . PHE A 1 71 ? -12.367 -14.57 -7.656 1 83.5 71 PHE A N 1
ATOM 561 C CA . PHE A 1 71 ? -13.391 -14.102 -8.586 1 83.5 71 PHE A CA 1
ATOM 562 C C . PHE A 1 71 ? -14.5 -13.367 -7.844 1 83.5 71 PHE A C 1
ATOM 564 O O . PHE A 1 71 ? -14.984 -12.336 -8.305 1 83.5 71 PHE A O 1
ATOM 571 N N . HIS A 1 72 ? -14.875 -13.914 -6.742 1 82.38 72 HIS A N 1
ATOM 572 C CA . HIS A 1 72 ? -15.914 -13.273 -5.945 1 82.38 72 HIS A CA 1
ATOM 573 C C . HIS A 1 72 ? -15.469 -11.898 -5.457 1 82.38 72 HIS A C 1
ATOM 575 O O . HIS A 1 72 ? -16.281 -10.984 -5.34 1 82.38 72 HIS A O 1
ATOM 581 N N . ASP A 1 73 ? -14.258 -11.758 -5.27 1 79.38 73 ASP A N 1
ATOM 582 C CA . ASP A 1 73 ? -13.719 -10.477 -4.82 1 79.38 73 ASP A CA 1
ATOM 583 C C . ASP A 1 73 ? -13.875 -9.406 -5.895 1 79.38 73 ASP A C 1
ATOM 585 O O . ASP A 1 73 ? -13.812 -8.211 -5.602 1 79.38 73 ASP A O 1
ATOM 589 N N . GLU A 1 74 ? -14.07 -9.82 -7.129 1 78 74 GLU A N 1
ATOM 590 C CA . GLU A 1 74 ? -14.211 -8.875 -8.234 1 78 74 GLU A CA 1
ATOM 591 C C . GLU A 1 74 ? -15.648 -8.375 -8.344 1 78 74 GLU A C 1
ATOM 593 O O . GLU A 1 74 ? -15.914 -7.398 -9.055 1 78 74 GLU A O 1
ATOM 598 N N . GLY A 1 75 ? -16.531 -8.984 -7.645 1 79.25 75 GLY A N 1
ATOM 599 C CA . GLY A 1 75 ? -17.938 -8.656 -7.754 1 79.25 75 GLY A CA 1
ATOM 600 C C . GLY A 1 75 ? -18.297 -7.336 -7.09 1 79.25 75 GLY A C 1
ATOM 601 O O . GLY A 1 75 ? -17.438 -6.684 -6.488 1 79.25 75 GLY A O 1
ATOM 602 N N . GLU A 1 76 ? -19.547 -6.988 -7.289 1 79.5 76 GLU A N 1
ATOM 603 C CA . GLU A 1 76 ? -20.062 -5.75 -6.707 1 79.5 76 GLU A CA 1
ATOM 604 C C . GLU A 1 76 ? -20.188 -5.867 -5.191 1 79.5 76 GLU A C 1
ATOM 606 O O . GLU A 1 76 ? -20.609 -6.902 -4.676 1 79.5 76 GLU A O 1
ATOM 611 N N . VAL A 1 77 ? -19.75 -4.855 -4.566 1 85.56 77 VAL A N 1
ATOM 612 C CA . VAL A 1 77 ? -19.844 -4.793 -3.113 1 85.56 77 VAL A CA 1
ATOM 613 C C . VAL A 1 77 ? -20.922 -3.783 -2.707 1 85.56 77 VAL A C 1
ATOM 615 O O . VAL A 1 77 ? -20.812 -2.6 -3.039 1 85.56 77 VAL A O 1
ATOM 618 N N . LYS A 1 78 ? -21.891 -4.25 -2.062 1 86.31 78 LYS A N 1
ATOM 619 C CA . LYS A 1 78 ? -22.969 -3.385 -1.599 1 86.31 78 LYS A CA 1
ATOM 620 C C . LYS A 1 78 ? -22.688 -2.869 -0.189 1 86.31 78 LYS A C 1
ATOM 622 O O . LYS A 1 78 ? -22.312 -3.639 0.697 1 86.31 78 LYS A O 1
ATOM 627 N N . MET A 1 79 ? -22.906 -1.581 -0.06 1 90.56 79 MET A N 1
ATOM 628 C CA . MET A 1 79 ? -22.719 -0.944 1.239 1 90.56 79 MET A CA 1
ATOM 629 C C . MET A 1 79 ? -24.031 -0.872 2.01 1 90.56 79 MET A C 1
ATOM 631 O O . MET A 1 79 ? -25.109 -0.842 1.41 1 90.56 79 MET A O 1
ATOM 635 N N . ASP A 1 80 ? -23.844 -0.892 3.32 1 91 80 ASP A N 1
ATOM 636 C CA . ASP A 1 80 ? -25.016 -0.757 4.184 1 91 80 ASP A CA 1
ATOM 637 C C . ASP A 1 80 ? -25.547 0.671 4.16 1 91 80 ASP A C 1
ATOM 639 O O . ASP A 1 80 ? -24.922 1.589 4.684 1 91 80 ASP A O 1
ATOM 643 N N . GLU A 1 81 ? -26.734 0.845 3.684 1 86.56 81 GLU A N 1
ATOM 644 C CA . GLU A 1 81 ? -27.328 2.168 3.527 1 86.56 81 GLU A CA 1
ATOM 645 C C . GLU A 1 81 ? -27.703 2.77 4.879 1 86.56 81 GLU A C 1
ATOM 647 O O . GLU A 1 81 ? -27.516 3.967 5.105 1 86.56 81 GLU A O 1
ATOM 652 N N . LYS A 1 82 ? -28.188 1.968 5.742 1 85.69 82 LYS A N 1
ATOM 653 C CA . LYS A 1 82 ? -28.625 2.443 7.051 1 85.69 82 LYS A CA 1
ATOM 654 C C . LYS A 1 82 ? -27.453 3.002 7.852 1 85.69 82 LYS A C 1
ATOM 656 O O . LYS A 1 82 ? -27.625 3.879 8.695 1 85.69 82 LYS A O 1
ATOM 661 N N . LYS A 1 83 ? -26.297 2.584 7.512 1 88.25 83 LYS A N 1
ATOM 662 C CA . LYS A 1 83 ? -25.109 2.986 8.25 1 88.25 83 LYS A CA 1
ATOM 663 C C . LYS A 1 83 ? -24.312 4.039 7.48 1 88.25 83 LYS A C 1
ATOM 665 O O . LYS A 1 83 ? -23.172 4.352 7.844 1 88.25 83 LYS A O 1
ATOM 670 N N . GLU A 1 84 ? -24.906 4.543 6.418 1 94.62 84 GLU A N 1
ATOM 671 C CA . GLU A 1 84 ? -24.266 5.559 5.586 1 94.62 84 GLU A CA 1
ATOM 672 C C . GLU A 1 84 ? -22.875 5.113 5.137 1 94.62 84 GLU A C 1
ATOM 674 O O . GLU A 1 84 ? -21.953 5.926 5.062 1 94.62 84 GLU A O 1
ATOM 679 N N . GLN A 1 85 ? -22.766 3.844 4.879 1 95.44 85 GLN A N 1
ATOM 680 C CA . GLN A 1 85 ? -21.453 3.271 4.547 1 95.44 85 GLN A CA 1
ATOM 681 C C . GLN A 1 85 ? -20.953 3.785 3.201 1 95.44 85 GLN A C 1
ATOM 683 O O . GLN A 1 85 ? -19.75 3.93 2.998 1 95.44 85 GLN A O 1
ATOM 688 N N . GLU A 1 86 ? -21.844 4.055 2.32 1 93.5 86 GLU A N 1
ATOM 689 C CA . GLU A 1 86 ? -21.453 4.578 1.018 1 93.5 86 GLU A CA 1
ATOM 690 C C . GLU A 1 86 ? -20.781 5.945 1.152 1 93.5 86 GLU A C 1
ATOM 692 O O . GLU A 1 86 ? -19.75 6.199 0.54 1 93.5 86 GLU A O 1
ATOM 697 N N . ALA A 1 87 ? -21.375 6.742 1.956 1 93.38 87 ALA A N 1
ATOM 698 C CA . ALA A 1 87 ? -20.797 8.062 2.188 1 93.38 87 ALA A CA 1
ATOM 699 C C . ALA A 1 87 ? -19.422 7.961 2.84 1 93.38 87 ALA A C 1
ATOM 701 O O . ALA A 1 87 ? -18.484 8.656 2.441 1 93.38 87 ALA A O 1
ATOM 702 N N . LEU A 1 88 ? -19.359 7.062 3.783 1 96.12 88 LEU A N 1
ATOM 703 C CA . LEU A 1 88 ? -18.078 6.859 4.461 1 96.12 88 LEU A CA 1
ATOM 704 C C . LEU A 1 88 ? -17.031 6.316 3.494 1 96.12 88 LEU A C 1
ATOM 706 O O . LEU A 1 88 ? -15.875 6.73 3.533 1 96.12 88 LEU A O 1
ATOM 710 N N . TRP A 1 89 ? -17.438 5.406 2.643 1 92.19 89 TRP A N 1
ATOM 711 C CA . TRP A 1 89 ? -16.5 4.887 1.648 1 92.19 89 TRP A CA 1
ATOM 712 C C . TRP A 1 89 ? -16 6.004 0.736 1 92.19 89 TRP A C 1
ATOM 714 O O . TRP A 1 89 ? -14.812 6.094 0.451 1 92.19 89 TRP A O 1
ATOM 724 N N . ARG A 1 90 ? -16.922 6.84 0.285 1 87.31 90 ARG A N 1
ATOM 725 C CA . ARG A 1 90 ? -16.531 7.934 -0.596 1 87.31 90 ARG A CA 1
ATOM 726 C C . ARG A 1 90 ? -15.523 8.852 0.084 1 87.31 90 ARG A C 1
ATOM 728 O O . ARG A 1 90 ? -14.586 9.328 -0.557 1 87.31 90 ARG A O 1
ATOM 735 N N . TYR A 1 91 ? -15.727 9.086 1.358 1 89.25 91 TYR A N 1
ATOM 736 C CA . TYR A 1 91 ? -14.797 9.875 2.162 1 89.25 91 TYR A CA 1
ATOM 737 C C . TYR A 1 91 ? -13.398 9.266 2.129 1 89.25 91 TYR A C 1
ATOM 739 O O . TYR A 1 91 ? -12.422 9.961 1.855 1 89.25 91 TYR A O 1
ATOM 747 N N . PHE A 1 92 ? -13.336 7.91 2.322 1 88.62 92 PHE A N 1
ATOM 748 C CA . PHE A 1 92 ? -12.055 7.207 2.342 1 88.62 92 PHE A CA 1
ATOM 749 C C . PHE A 1 92 ? -11.5 7.055 0.93 1 88.62 92 PHE A C 1
ATOM 751 O O . PHE A 1 92 ? -10.297 7.18 0.714 1 88.62 92 PHE A O 1
ATOM 758 N N . TYR A 1 93 ? -12.297 6.844 0 1 83.81 93 TYR A N 1
ATOM 759 C CA . TYR A 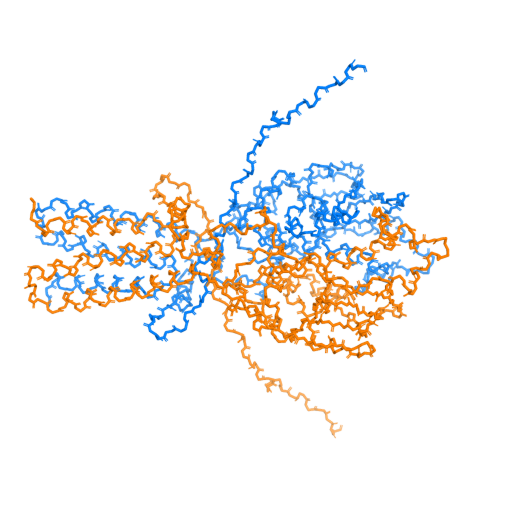1 93 ? -11.891 6.641 -1.385 1 83.81 93 TYR A CA 1
ATOM 760 C C . TYR A 1 93 ? -11.219 7.887 -1.946 1 83.81 93 TYR A C 1
ATOM 762 O O . TYR A 1 93 ? -10.156 7.805 -2.564 1 83.81 93 TYR A O 1
ATOM 770 N N . ARG A 1 94 ? -11.844 8.969 -1.672 1 78.12 94 ARG A N 1
ATOM 771 C CA . ARG A 1 94 ? -11.305 10.219 -2.195 1 78.12 94 ARG A CA 1
ATOM 772 C C . ARG A 1 94 ? -9.961 10.547 -1.565 1 78.12 94 ARG A C 1
ATOM 774 O O . ARG A 1 94 ? -9.156 11.273 -2.15 1 78.12 94 ARG A O 1
ATOM 781 N N . ARG A 1 95 ? -9.734 9.953 -0.48 1 77.06 95 ARG A N 1
ATOM 782 C CA . ARG A 1 95 ? -8.531 10.312 0.268 1 77.06 95 ARG A CA 1
ATOM 783 C C . ARG A 1 95 ? -7.441 9.258 0.084 1 77.06 95 ARG A C 1
ATOM 785 O O . ARG A 1 95 ? -6.254 9.555 0.257 1 77.06 95 ARG A O 1
ATOM 792 N N . SER A 1 96 ? -7.832 8.086 -0.281 1 76.25 96 SER A N 1
ATOM 793 C CA . SER A 1 96 ? -6.832 7.027 -0.299 1 76.25 96 SER A CA 1
ATOM 794 C C . SER A 1 96 ? -6.977 6.152 -1.539 1 76.25 96 SER A C 1
ATOM 796 O O . SER A 1 96 ? -6.078 5.371 -1.863 1 76.25 96 SER A O 1
ATOM 798 N N . GLY A 1 97 ? -8.117 6.184 -2.174 1 77 97 GLY A N 1
ATOM 799 C CA . GLY A 1 97 ? -8.359 5.32 -3.32 1 77 97 GLY A CA 1
ATOM 800 C C . GLY A 1 97 ? -8.711 3.896 -2.934 1 77 97 GLY A C 1
ATOM 801 O O . GLY A 1 97 ? -8.633 2.988 -3.762 1 77 97 GLY A O 1
ATOM 802 N N . ILE A 1 98 ? -9.078 3.68 -1.723 1 80.44 98 ILE A N 1
ATOM 803 C CA . ILE A 1 98 ? -9.367 2.334 -1.233 1 80.44 98 ILE A CA 1
ATOM 804 C C . ILE A 1 98 ? -10.539 1.738 -2.01 1 80.44 98 ILE A C 1
ATOM 806 O O . ILE A 1 98 ? -11.508 2.438 -2.312 1 80.44 98 ILE A O 1
ATOM 810 N N . SER A 1 99 ? -10.43 0.462 -2.289 1 81.31 99 SER A N 1
ATOM 811 C CA . SER A 1 99 ? -11.508 -0.21 -3.006 1 81.31 99 SER A CA 1
ATOM 812 C C . SER A 1 99 ? -12.711 -0.44 -2.102 1 81.31 99 SER A C 1
ATOM 814 O O . SER A 1 99 ? -12.586 -0.456 -0.876 1 81.31 99 SER A O 1
ATOM 816 N N . ARG A 1 100 ? -13.883 -0.67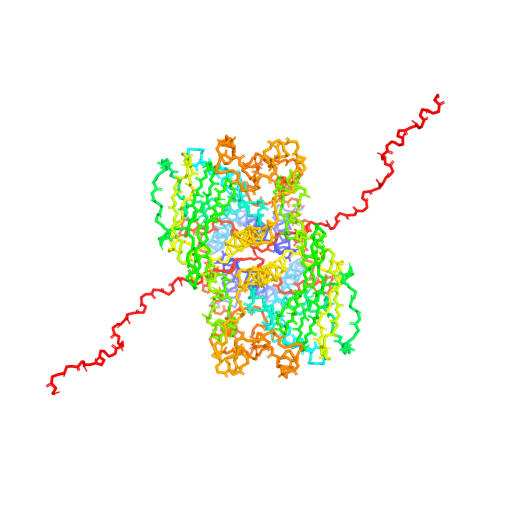7 -2.705 1 85.56 100 ARG A N 1
ATOM 817 C CA . ARG A 1 100 ? -15.094 -0.979 -1.954 1 85.56 100 ARG A CA 1
ATOM 818 C C . ARG A 1 100 ? -14.922 -2.248 -1.125 1 85.56 100 ARG A C 1
ATOM 820 O O . ARG A 1 100 ? -15.359 -2.307 0.026 1 85.56 100 ARG A O 1
ATOM 827 N N . LEU A 1 101 ? -14.297 -3.15 -1.669 1 85.19 101 LEU A N 1
ATOM 828 C CA . LEU A 1 101 ? -14.148 -4.441 -1.009 1 85.19 101 LEU A CA 1
ATOM 829 C C . LEU A 1 101 ? -13.273 -4.32 0.233 1 85.19 101 LEU A C 1
ATOM 831 O O . LEU A 1 101 ? -13.641 -4.793 1.309 1 85.19 101 LEU A O 1
ATOM 835 N N . LEU A 1 102 ? -12.117 -3.713 0.065 1 83.75 102 LEU A N 1
ATOM 836 C CA . LEU A 1 102 ? -11.227 -3.553 1.204 1 83.75 102 LEU A CA 1
ATOM 837 C C . LEU A 1 102 ? -11.875 -2.709 2.295 1 83.75 102 LEU A C 1
ATOM 839 O O . LEU A 1 102 ? -11.742 -3.012 3.482 1 83.75 102 LEU A O 1
ATOM 843 N N . PHE A 1 103 ? -12.594 -1.675 1.839 1 88.75 103 PHE A N 1
ATOM 844 C CA . PHE A 1 103 ? -13.289 -0.819 2.795 1 88.75 103 PHE A CA 1
ATOM 845 C C . PHE A 1 103 ? -14.32 -1.615 3.586 1 88.75 103 PHE A C 1
ATOM 847 O O . PHE A 1 103 ? -14.32 -1.59 4.816 1 88.75 103 PHE A O 1
ATOM 854 N N . LYS A 1 104 ? -15.141 -2.283 2.928 1 89.5 104 LYS A N 1
ATOM 855 C CA . LYS A 1 104 ? -16.219 -3.021 3.584 1 89.5 104 LYS A CA 1
ATOM 856 C C . LYS A 1 104 ? -15.656 -4.098 4.512 1 89.5 104 LYS A C 1
ATOM 858 O O . LYS A 1 104 ? -16.141 -4.277 5.629 1 89.5 104 LYS A O 1
ATOM 863 N N . SER A 1 105 ? -14.633 -4.719 4.105 1 85.44 105 SER A N 1
ATOM 864 C CA . SER A 1 105 ? -14.125 -5.883 4.828 1 85.44 105 SER A CA 1
ATOM 865 C C . SER A 1 105 ? -13.289 -5.461 6.031 1 85.44 105 SER A C 1
ATOM 867 O O . SER A 1 105 ? -13.242 -6.172 7.039 1 85.44 105 SER A O 1
ATOM 869 N N . HIS A 1 106 ? -12.656 -4.234 5.914 1 86.19 106 HIS A N 1
ATOM 870 C CA . HIS A 1 106 ? -11.641 -3.977 6.938 1 86.19 106 HIS A CA 1
ATOM 871 C C . HIS A 1 106 ? -11.898 -2.65 7.641 1 86.19 106 HIS A C 1
ATOM 873 O O . HIS A 1 106 ? -11.469 -2.455 8.781 1 86.19 106 HIS A O 1
ATOM 879 N N . VAL A 1 107 ? -12.523 -1.758 6.953 1 91.5 107 VAL A N 1
ATOM 880 C CA . VAL A 1 107 ? -12.609 -0.407 7.5 1 91.5 107 VAL A CA 1
ATOM 881 C C . VAL A 1 107 ? -14.016 -0.157 8.039 1 91.5 107 VAL A C 1
ATOM 883 O O . VAL A 1 107 ? -14.18 0.321 9.164 1 91.5 107 VAL A O 1
ATOM 886 N N . ALA A 1 108 ? -15 -0.543 7.293 1 93.81 108 ALA A N 1
ATOM 887 C CA . ALA A 1 108 ? -16.391 -0.204 7.594 1 93.81 108 ALA A CA 1
ATOM 888 C C . ALA A 1 108 ? -16.781 -0.699 8.984 1 93.81 108 ALA A C 1
ATOM 890 O O . ALA A 1 108 ? -17.5 -0.008 9.711 1 93.81 108 ALA A O 1
ATOM 891 N N . LYS A 1 109 ? -16.312 -1.785 9.375 1 91.25 109 LYS A N 1
ATOM 892 C CA . LYS A 1 109 ? -16.719 -2.408 10.633 1 91.25 109 LYS A CA 1
ATOM 893 C C . LYS A 1 109 ? -16.141 -1.651 11.828 1 91.25 109 LYS A C 1
ATOM 895 O O . LYS A 1 109 ? -16.609 -1.82 12.961 1 91.25 109 LYS A O 1
ATOM 900 N N . CYS A 1 110 ? -15.172 -0.878 11.57 1 94.38 110 CYS A N 1
ATOM 901 C CA . CYS A 1 110 ? -14.492 -0.173 12.656 1 94.38 110 CYS A CA 1
ATOM 902 C C . CYS A 1 110 ? -15.234 1.114 13.008 1 94.38 110 CYS A C 1
ATOM 904 O O . CYS A 1 110 ? -14.953 1.728 14.039 1 94.38 110 CYS A O 1
ATOM 906 N N . PHE A 1 111 ? -16.156 1.558 12.148 1 96.94 111 PHE A N 1
ATOM 907 C CA . PHE A 1 111 ? -16.812 2.842 12.352 1 96.94 111 PHE A CA 1
ATOM 908 C C . PHE A 1 111 ? -18.297 2.646 12.672 1 96.94 111 PHE A C 1
ATOM 910 O O . PHE A 1 111 ? -18.969 1.845 12.031 1 96.94 111 PHE A O 1
ATOM 917 N N . GLU A 1 112 ? -18.703 3.332 13.664 1 97.12 112 GLU A N 1
ATOM 918 C CA . GLU A 1 112 ? -20.109 3.375 14.062 1 97.12 112 GLU A CA 1
ATOM 919 C C . GLU A 1 112 ? -20.719 4.75 13.797 1 97.12 112 GLU A C 1
ATOM 921 O O . GLU A 1 112 ? -20.078 5.773 14.062 1 97.12 112 GLU A O 1
ATOM 926 N N . LEU A 1 113 ? -21.875 4.715 13.203 1 97.62 113 LEU A N 1
ATOM 927 C CA . LEU A 1 113 ? -22.609 5.961 12.984 1 97.62 113 LEU A CA 1
ATOM 928 C C . LEU A 1 113 ? -23.438 6.324 14.219 1 97.62 113 LEU A C 1
ATOM 930 O O . LEU A 1 113 ? -24.203 5.5 14.719 1 97.62 113 LEU A O 1
ATOM 934 N N . ILE A 1 114 ? -23.266 7.598 14.688 1 97.38 114 ILE A N 1
ATOM 935 C CA . ILE A 1 114 ? -24.031 8.023 15.852 1 97.38 114 ILE A CA 1
ATOM 936 C C . ILE A 1 114 ? -24.703 9.367 15.57 1 97.38 114 ILE A C 1
ATOM 938 O O . ILE A 1 114 ? -24.188 10.18 14.805 1 97.38 114 ILE A O 1
ATOM 942 N N . ASP A 1 115 ? -25.781 9.516 16.219 1 96.69 115 ASP A N 1
ATOM 943 C CA . ASP A 1 115 ? -26.453 10.805 16.266 1 96.69 115 ASP A CA 1
ATOM 944 C C . ASP A 1 115 ? -26.156 11.531 17.578 1 96.69 115 ASP A C 1
ATOM 946 O O . ASP A 1 115 ? -26.25 10.945 18.656 1 96.69 115 ASP A O 1
ATOM 950 N N . ALA A 1 116 ? -25.688 12.758 17.438 1 96.69 116 ALA A N 1
ATOM 951 C CA . ALA A 1 116 ? -25.359 13.562 18.609 1 96.69 116 ALA A CA 1
ATOM 952 C C . ALA A 1 116 ? -26.141 14.883 18.594 1 96.69 116 ALA A C 1
ATOM 954 O O . ALA A 1 116 ? -26.234 15.539 17.562 1 96.69 116 ALA A O 1
ATOM 955 N N . LYS A 1 117 ? -26.625 15.219 19.734 1 95.94 117 LYS A N 1
ATOM 956 C CA . LYS A 1 117 ? -27.422 16.438 19.844 1 95.94 117 LYS A CA 1
ATOM 957 C C . LYS A 1 117 ? -26.547 17.625 20.234 1 95.94 117 LYS A C 1
ATOM 959 O O . LYS A 1 117 ? -25.5 17.453 20.859 1 95.94 117 LYS A O 1
ATOM 964 N N . ALA A 1 118 ? -27.094 18.812 19.844 1 94 118 ALA A N 1
ATOM 965 C CA . ALA A 1 118 ? -26.406 20.047 20.203 1 94 118 ALA A CA 1
ATOM 966 C C . ALA A 1 118 ? -26.188 20.125 21.719 1 94 118 ALA A C 1
ATOM 968 O O . ALA A 1 118 ? -27.094 19.812 22.5 1 94 118 ALA A O 1
ATOM 969 N N . GLY A 1 119 ? -24.938 20.453 22.078 1 95.44 119 GLY A N 1
ATOM 970 C CA . GLY A 1 119 ? -24.594 20.578 23.484 1 95.44 119 GLY A CA 1
ATOM 971 C C . GLY A 1 119 ? -23.984 19.312 24.062 1 95.44 119 GLY A C 1
ATOM 972 O O . GLY A 1 119 ? -23.422 19.328 25.172 1 95.44 119 GLY A O 1
ATOM 973 N N . GLU A 1 120 ? -24.094 18.266 23.391 1 97 120 GLU A N 1
ATOM 974 C CA . GLU A 1 120 ? -23.562 16.984 23.875 1 97 120 GLU A CA 1
ATOM 975 C C . GLU A 1 120 ? -22.047 16.984 23.828 1 97 120 GLU A C 1
ATOM 977 O O . GLU A 1 120 ? -21.438 17.438 22.859 1 97 120 GLU A O 1
ATOM 982 N N . ALA A 1 121 ? -21.438 16.5 24.953 1 97.19 121 ALA A N 1
ATOM 983 C CA . ALA A 1 121 ? -19.984 16.344 25 1 97.19 121 ALA A CA 1
ATOM 984 C C . ALA A 1 121 ? -19.562 15.016 24.375 1 97.19 121 ALA A C 1
ATOM 986 O O . ALA A 1 121 ? -20.156 13.969 24.656 1 97.19 121 ALA A O 1
ATOM 987 N N . LEU A 1 122 ? -18.594 15.094 23.578 1 97.44 122 LEU A N 1
ATOM 988 C CA . LEU A 1 122 ? -18.109 13.891 22.906 1 97.44 122 LEU A CA 1
ATOM 989 C C . LEU A 1 122 ? -16.891 13.32 23.641 1 97.44 122 LEU A C 1
ATOM 991 O O . LEU A 1 122 ? -16.031 14.078 24.109 1 97.44 122 LEU A O 1
ATOM 995 N N . ASP A 1 123 ? -16.766 12.023 23.703 1 95.94 123 ASP A N 1
ATOM 996 C CA . ASP A 1 123 ? -15.633 11.344 24.344 1 95.94 123 ASP A CA 1
ATOM 997 C C . ASP A 1 123 ? -14.445 11.25 23.391 1 95.94 123 ASP A C 1
ATOM 999 O O . ASP A 1 123 ? -14.289 10.258 22.672 1 95.94 123 ASP A O 1
ATOM 1003 N N . THR A 1 124 ? -13.578 12.195 23.469 1 93.38 124 THR A N 1
ATOM 1004 C CA . THR A 1 124 ? -12.445 12.25 22.547 1 93.38 124 THR A CA 1
ATOM 1005 C C . THR A 1 124 ? -11.289 11.398 23.062 1 93.38 124 THR A C 1
ATOM 1007 O O . THR A 1 124 ? -10.305 11.188 22.359 1 93.38 124 THR A O 1
ATOM 1010 N N . SER A 1 125 ? -11.344 10.953 24.25 1 89.12 125 SER A N 1
ATOM 1011 C CA . SER A 1 125 ? -10.289 10.109 24.797 1 89.12 125 SER A CA 1
ATOM 1012 C C . SER A 1 125 ? -10.359 8.695 24.234 1 89.12 125 SER A C 1
ATOM 1014 O O . SER A 1 125 ? -9.328 8.055 24.016 1 89.12 125 SER A O 1
ATOM 1016 N N . THR A 1 126 ? -11.57 8.305 23.828 1 93.06 126 THR A N 1
ATOM 1017 C CA . THR A 1 126 ? -11.773 6.914 23.438 1 93.06 126 THR A CA 1
ATOM 1018 C C . THR A 1 126 ? -11.992 6.793 21.938 1 93.06 126 THR A C 1
ATOM 1020 O O . THR A 1 126 ? -11.703 5.754 21.344 1 93.06 126 THR A O 1
ATOM 1023 N N . PHE A 1 127 ? -12.484 7.934 21.453 1 95.5 127 PHE A N 1
ATOM 1024 C CA . PHE A 1 127 ? -12.945 7.746 20.078 1 95.5 127 PHE A CA 1
ATOM 1025 C C . PHE A 1 127 ? -12.328 8.789 19.156 1 95.5 127 PHE A C 1
ATOM 1027 O O . PHE A 1 127 ? -12.133 9.938 19.547 1 95.5 127 PHE A O 1
ATOM 1034 N N . PHE A 1 128 ? -12.023 8.32 17.969 1 95.31 128 PHE A N 1
ATOM 1035 C CA . PHE A 1 128 ? -11.789 9.164 16.812 1 95.31 128 PHE A CA 1
ATOM 1036 C C . PHE A 1 128 ? -13.102 9.469 16.094 1 95.31 128 PHE A C 1
ATOM 1038 O O . PHE A 1 128 ? -13.953 8.586 15.938 1 95.31 128 PHE A O 1
ATOM 1045 N N . TYR A 1 129 ? -13.258 10.695 15.609 1 96.88 129 TYR A N 1
ATOM 1046 C CA . TYR A 1 129 ? -14.539 11.086 15.023 1 96.88 129 TYR A CA 1
ATOM 1047 C C . TYR A 1 129 ? -14.359 11.633 13.617 1 96.88 129 TYR A C 1
ATOM 1049 O O . TYR A 1 129 ? -13.352 12.289 13.328 1 96.88 129 TYR A O 1
ATOM 1057 N N . ILE A 1 130 ? -15.312 11.391 12.766 1 96.19 130 ILE A N 1
ATOM 1058 C CA . ILE A 1 130 ? -15.508 12.031 11.469 1 96.19 130 ILE A CA 1
ATOM 1059 C C . ILE A 1 130 ? -16.891 12.688 11.43 1 96.19 130 ILE A C 1
ATOM 1061 O O . ILE A 1 130 ? -17.891 12.039 11.695 1 96.19 130 ILE A O 1
ATOM 1065 N N . ILE A 1 131 ? -16.922 13.945 11.047 1 93.75 131 ILE A N 1
ATOM 1066 C CA . ILE A 1 131 ? -18.188 14.656 11.023 1 93.75 131 ILE A CA 1
ATOM 1067 C C . ILE A 1 131 ? -18.859 14.461 9.664 1 93.75 131 ILE A C 1
ATOM 1069 O O . ILE A 1 131 ? -18.391 14.969 8.648 1 93.75 131 ILE A O 1
ATOM 1073 N N . LEU A 1 132 ? -19.938 13.758 9.695 1 94.5 132 LEU A N 1
ATOM 1074 C CA . LEU A 1 132 ? -20.734 13.562 8.484 1 94.5 132 LEU A CA 1
ATOM 1075 C C . LEU A 1 132 ? -21.609 14.773 8.211 1 94.5 132 LEU A C 1
ATOM 1077 O O . LEU A 1 132 ? -21.656 15.281 7.086 1 94.5 132 LEU A O 1
ATOM 1081 N N . ASP A 1 133 ? -22.297 15.125 9.25 1 90.81 133 ASP A N 1
ATOM 1082 C CA . ASP A 1 133 ? -23.219 16.266 9.234 1 90.81 133 ASP A CA 1
ATOM 1083 C C . ASP A 1 133 ? -23.141 17.047 10.539 1 90.81 133 ASP A C 1
ATOM 1085 O O . ASP A 1 133 ? -22.859 16.469 11.602 1 90.81 133 ASP A O 1
ATOM 1089 N N . GLY A 1 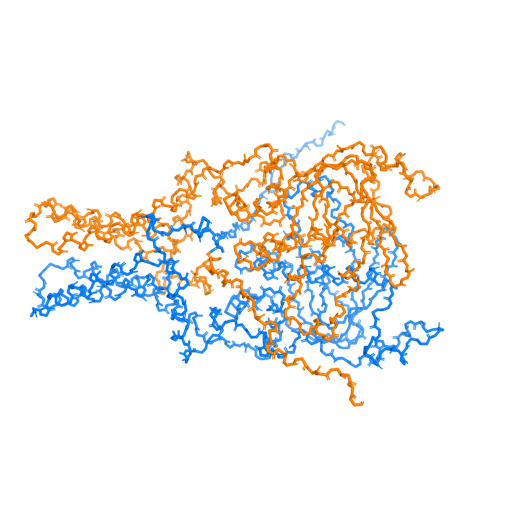134 ? -23.328 18.391 10.344 1 88.56 134 GLY A N 1
ATOM 1090 C CA . GLY A 1 134 ? -23.328 19.219 11.539 1 88.56 134 GLY A CA 1
ATOM 1091 C C . GLY A 1 134 ? -21.969 19.812 11.859 1 88.56 134 GLY A C 1
ATOM 1092 O O . GLY A 1 134 ? -21.141 20 10.969 1 88.56 134 GLY A O 1
ATOM 1093 N N . SER A 1 135 ? -21.859 20.281 13.102 1 88.56 135 SER A N 1
ATOM 1094 C CA . SER A 1 135 ? -20.609 20.922 13.516 1 88.56 135 SER A CA 1
ATOM 1095 C C . SER A 1 135 ? -20.297 20.625 14.977 1 88.56 135 SER A C 1
ATOM 1097 O O . SER A 1 135 ? -21.203 20.344 15.766 1 88.56 135 SER A O 1
ATOM 1099 N N . VAL A 1 136 ? -19.062 20.656 15.25 1 91.94 136 VAL A N 1
ATOM 1100 C CA . VAL A 1 136 ? -18.547 20.375 16.594 1 91.94 136 VAL A CA 1
ATOM 1101 C C . VAL A 1 136 ? -17.594 21.484 17.031 1 91.94 136 VAL A C 1
ATOM 1103 O O . VAL A 1 136 ? -16.703 21.875 16.281 1 91.94 136 VAL A O 1
ATOM 1106 N N . ASP A 1 137 ? -17.844 21.984 18.203 1 89.88 137 ASP A N 1
ATOM 1107 C CA . ASP A 1 137 ? -16.938 22.984 18.781 1 89.88 137 ASP A CA 1
ATOM 1108 C C . ASP A 1 137 ? -15.797 22.297 19.547 1 89.88 137 ASP A C 1
ATOM 1110 O O . ASP A 1 137 ? -16.031 21.406 20.359 1 89.88 137 ASP A O 1
ATOM 1114 N N . ILE A 1 138 ? -14.609 22.688 19.219 1 90.25 138 ILE A N 1
ATOM 1115 C CA . ILE A 1 138 ? -13.422 22.125 19.844 1 90.25 138 ILE A CA 1
ATOM 1116 C C . ILE A 1 138 ? -12.734 23.172 20.703 1 90.25 138 ILE A C 1
ATOM 1118 O O . ILE A 1 138 ? -12.547 24.312 20.281 1 90.25 138 ILE A O 1
ATOM 1122 N N . LYS A 1 139 ? -12.5 22.875 21.906 1 86.44 139 LYS A N 1
ATOM 1123 C CA . LYS A 1 139 ? -11.656 23.656 22.797 1 86.44 139 LYS A CA 1
ATOM 1124 C C . LYS A 1 139 ? -10.359 22.938 23.125 1 86.44 139 LYS A C 1
ATOM 1126 O O . LYS A 1 139 ? -10.383 21.797 23.609 1 86.44 139 LYS A O 1
ATOM 1131 N N . THR A 1 140 ? -9.305 23.531 22.656 1 79.5 140 THR A N 1
ATOM 1132 C CA . THR A 1 140 ? -8.008 22.906 22.906 1 79.5 140 THR A CA 1
ATOM 1133 C C . THR A 1 140 ? -7.145 23.797 23.797 1 79.5 140 THR A C 1
ATOM 1135 O O . THR A 1 140 ? -7.191 25.016 23.703 1 79.5 140 THR A O 1
ATOM 1138 N N . THR A 1 141 ? -6.598 23.172 24.797 1 69.62 141 THR A N 1
ATOM 1139 C CA . THR A 1 141 ? -5.676 23.891 25.688 1 69.62 141 THR A CA 1
ATOM 1140 C C . THR A 1 141 ? -4.25 23.375 25.5 1 69.62 141 THR A C 1
ATOM 1142 O O . THR A 1 141 ? -3.988 22.188 25.672 1 69.62 141 THR A O 1
ATOM 1145 N N . VAL A 1 142 ? -3.477 24.172 24.828 1 60.59 142 VAL A N 1
ATOM 1146 C CA . VAL A 1 142 ? -2.066 23.828 24.688 1 60.59 142 VAL A CA 1
ATOM 1147 C C . VAL A 1 142 ? -1.203 24.844 25.438 1 60.59 142 VAL A C 1
ATOM 1149 O O . VAL A 1 142 ? -1.268 26.047 25.172 1 60.59 142 VAL A O 1
ATOM 1152 N N . THR A 1 143 ? -0.25 24.344 26.281 1 59.56 143 THR A N 1
ATOM 1153 C CA . THR A 1 143 ? 0.703 25.125 27.047 1 59.56 143 THR A CA 1
ATOM 1154 C C . THR A 1 143 ? 0.035 26.375 27.625 1 59.56 143 THR A C 1
ATOM 1156 O O . THR A 1 143 ? 0.566 27.484 27.5 1 59.56 143 THR A O 1
ATOM 1159 N N . GLY A 1 144 ? -1.204 26.203 28.125 1 57.53 144 GLY A N 1
ATOM 1160 C CA . GLY A 1 144 ? -1.88 27.281 28.844 1 57.53 144 GLY A CA 1
ATOM 1161 C C . GLY A 1 144 ? -2.746 28.141 27.938 1 57.53 144 GLY A C 1
ATOM 1162 O O . GLY A 1 144 ? -3.52 28.969 28.422 1 57.53 144 GLY A O 1
ATOM 1163 N N . SER A 1 145 ? -2.498 28.109 26.625 1 64.5 145 SER A N 1
ATOM 1164 C CA . SER A 1 145 ? -3.334 28.891 25.703 1 64.5 145 SER A CA 1
ATOM 1165 C C . SER A 1 145 ? -4.504 28.062 25.188 1 64.5 145 SER A C 1
ATOM 1167 O O . SER A 1 145 ? -4.32 26.906 24.781 1 64.5 145 SER A O 1
ATOM 1169 N N . THR A 1 146 ? -5.625 28.641 25.469 1 70.38 146 THR A N 1
ATOM 1170 C CA . THR A 1 146 ? -6.832 27.953 25.031 1 70.38 146 THR A CA 1
ATOM 1171 C C . THR A 1 146 ? -7.266 28.453 23.656 1 70.38 146 THR A C 1
ATOM 1173 O O . THR A 1 146 ? -7.227 29.656 23.375 1 70.38 146 THR A O 1
ATOM 1176 N N . ARG A 1 147 ? -7.457 27.5 22.797 1 73.69 147 ARG A N 1
ATOM 1177 C CA . ARG A 1 147 ? -7.965 27.812 21.453 1 73.69 147 ARG A CA 1
ATOM 1178 C C . ARG A 1 147 ? -9.32 27.156 21.219 1 73.69 147 ARG A C 1
ATOM 1180 O O . ARG A 1 147 ? -9.531 26 21.609 1 73.69 147 ARG A O 1
ATOM 1187 N N . ASP A 1 148 ? -10.156 28.047 20.641 1 78.5 148 ASP A N 1
ATOM 1188 C CA . ASP A 1 148 ? -11.492 27.547 20.312 1 78.5 148 ASP A CA 1
ATOM 1189 C C . ASP A 1 148 ? -11.742 27.625 18.797 1 78.5 148 ASP A C 1
ATOM 1191 O O . ASP A 1 148 ? -11.422 28.625 18.156 1 78.5 148 ASP A O 1
ATOM 1195 N N . TYR A 1 149 ? -12.133 26.516 18.266 1 78.81 149 TYR A N 1
ATOM 1196 C CA . TYR A 1 149 ? -12.531 26.516 16.859 1 78.81 149 TYR A CA 1
ATOM 1197 C C . TYR A 1 149 ? -13.656 25.516 16.609 1 78.81 149 TYR A C 1
ATOM 1199 O O . TYR A 1 149 ? -13.945 24.672 17.469 1 78.81 149 TYR A O 1
ATOM 1207 N N . THR A 1 150 ? -14.312 25.703 15.469 1 83.88 150 THR A N 1
ATOM 1208 C CA . THR A 1 150 ? -15.43 24.844 15.109 1 83.88 150 THR A CA 1
ATOM 1209 C C . THR A 1 150 ? -15.062 23.953 13.914 1 83.88 150 THR A C 1
ATOM 1211 O O . THR A 1 150 ? -14.469 24.422 12.945 1 83.88 150 THR A O 1
ATOM 1214 N N . LEU A 1 151 ? -15.312 22.719 14.078 1 86.88 151 LEU A N 1
ATOM 1215 C CA . LEU A 1 151 ? -15.156 21.766 12.977 1 86.88 151 LEU A CA 1
ATOM 1216 C C . LEU A 1 151 ? -16.5 21.516 12.297 1 86.88 151 LEU A C 1
ATOM 1218 O O . LEU A 1 151 ? -17.547 21.5 12.953 1 86.88 151 LEU A O 1
ATOM 1222 N N . VAL A 1 152 ? -16.375 21.297 11.008 1 84.56 152 VAL A N 1
ATOM 1223 C CA . VAL A 1 152 ? -17.594 21.125 10.227 1 84.56 152 VAL A CA 1
ATOM 1224 C C . VAL A 1 152 ? -17.562 19.781 9.5 1 84.56 152 VAL A C 1
ATOM 1226 O O . VAL A 1 152 ? -16.578 19.031 9.633 1 84.56 152 VAL A O 1
ATOM 1229 N N . SER A 1 153 ? -18.578 19.5 8.727 1 87.31 153 SER A N 1
ATOM 1230 C CA . SER A 1 153 ? -18.688 18.25 7.973 1 87.31 153 SER A CA 1
ATOM 1231 C C . SER A 1 153 ? -17.453 18.016 7.117 1 87.31 153 SER A C 1
ATOM 1233 O O . SER A 1 153 ? -16.938 18.938 6.484 1 87.31 153 SER A O 1
ATOM 1235 N N . GLY A 1 154 ? -16.969 16.75 7.129 1 87.69 154 GLY A N 1
ATOM 1236 C CA . GLY A 1 154 ? -15.805 16.391 6.332 1 87.69 154 GLY A CA 1
ATOM 1237 C C . GLY A 1 154 ? -14.508 16.406 7.121 1 87.69 154 GLY A C 1
ATOM 1238 O O . GLY A 1 154 ? -13.5 15.852 6.688 1 87.69 154 GLY A O 1
ATOM 1239 N N . GLU A 1 155 ? -14.586 17.031 8.289 1 87.88 155 GLU A N 1
ATOM 1240 C CA . GLU A 1 155 ? -13.391 17.094 9.133 1 87.88 155 GLU A CA 1
ATOM 1241 C C . GLU A 1 155 ? -13.391 15.977 10.164 1 87.88 155 GLU A C 1
ATOM 1243 O O . GLU A 1 155 ? -14.43 15.359 10.422 1 87.88 155 GLU A O 1
ATOM 1248 N N . SER A 1 156 ? -12.188 15.688 10.648 1 92.5 156 SER A N 1
ATOM 1249 C CA . SER A 1 156 ? -12.047 14.594 11.594 1 92.5 156 SER A CA 1
ATOM 1250 C C . SER A 1 156 ? -11.203 15 12.797 1 92.5 156 SER A C 1
ATOM 1252 O O . SER A 1 156 ? -10.445 15.977 12.727 1 92.5 156 SER A O 1
ATOM 1254 N N . PHE A 1 157 ? -11.43 14.375 13.898 1 89.94 157 PHE A N 1
ATOM 1255 C CA . PHE A 1 157 ? -10.719 14.594 15.148 1 89.94 157 PHE A CA 1
ATOM 1256 C C . PHE A 1 157 ? -10.859 13.391 16.078 1 89.94 157 PHE A C 1
ATOM 1258 O O . PHE A 1 157 ? -11.766 12.57 15.898 1 89.94 157 PHE A O 1
ATOM 1265 N N . ASP A 1 158 ? -10.094 13.023 16.875 1 87 158 ASP A N 1
ATOM 1266 C CA . ASP A 1 158 ? -8.859 13.648 17.328 1 87 158 ASP A CA 1
ATOM 1267 C C . ASP A 1 158 ? -7.637 12.945 16.75 1 87 158 ASP A C 1
ATOM 1269 O O . ASP A 1 158 ? -7.535 11.719 16.812 1 87 158 ASP A O 1
ATOM 1273 N N . ILE A 1 159 ? -6.633 13.664 16.391 1 84.38 159 ILE A N 1
ATOM 1274 C CA . ILE A 1 159 ? -5.469 13.195 15.656 1 84.38 159 ILE A CA 1
ATOM 1275 C C . ILE A 1 159 ? -4.656 12.234 16.516 1 84.38 159 ILE A C 1
ATOM 1277 O O . ILE A 1 159 ? -3.869 11.438 16 1 84.38 159 ILE A O 1
ATOM 1281 N N . LYS A 1 160 ? -4.824 12.281 17.828 1 82.19 160 LYS A N 1
ATOM 1282 C CA . LYS A 1 160 ? -4.043 11.43 18.719 1 82.19 160 LYS A CA 1
ATOM 1283 C C . LYS A 1 160 ? -4.309 9.953 18.453 1 82.19 160 LYS A C 1
ATOM 1285 O O . LYS A 1 160 ? -3.457 9.102 18.719 1 82.19 160 LYS A O 1
ATOM 1290 N N . HIS A 1 161 ? -5.484 9.641 17.938 1 86.94 161 HIS A N 1
ATOM 1291 C CA . HIS A 1 161 ? -5.848 8.258 17.672 1 86.94 161 HIS A CA 1
ATOM 1292 C C . HIS A 1 161 ? -5.156 7.734 16.422 1 86.94 161 HIS A C 1
ATOM 1294 O O . HIS A 1 161 ? -5.172 6.531 16.141 1 86.94 161 HIS A O 1
ATOM 1300 N N . LEU A 1 162 ? -4.531 8.617 15.68 1 83.81 162 LEU A N 1
ATOM 1301 C CA . LEU A 1 162 ? -3.801 8.234 14.477 1 83.81 162 LEU A CA 1
ATOM 1302 C C . LEU A 1 162 ? -2.299 8.211 14.742 1 83.81 162 LEU A C 1
ATOM 1304 O O . LEU A 1 162 ? -1.502 8.125 13.805 1 83.81 162 LEU A O 1
ATOM 1308 N N . GLN A 1 163 ? -1.941 8.172 15.953 1 72.31 163 GLN A N 1
ATOM 1309 C CA . GLN A 1 163 ? -0.561 8.305 16.406 1 72.31 163 GLN A CA 1
ATOM 1310 C C . GLN A 1 163 ? 0.308 7.18 15.852 1 72.31 163 GLN A C 1
ATOM 1312 O O . GLN A 1 163 ? 1.48 7.395 15.539 1 72.31 163 GLN A O 1
ATOM 1317 N N . PRO A 1 164 ? -0.272 5.977 15.734 1 65.5 164 PRO A N 1
ATOM 1318 C CA . PRO A 1 164 ? 0.587 4.906 15.219 1 65.5 164 PRO A CA 1
ATOM 1319 C C . PRO A 1 164 ? 1.149 5.215 13.836 1 65.5 164 PRO A C 1
ATOM 1321 O O . PRO A 1 164 ? 2.176 4.656 13.445 1 65.5 164 PRO A O 1
ATOM 1324 N N . LEU A 1 165 ? 0.452 6.039 13.156 1 63.62 165 LEU A N 1
ATOM 1325 C CA . LEU A 1 165 ? 0.908 6.367 11.812 1 63.62 165 LEU A CA 1
ATOM 1326 C C . LEU A 1 165 ? 2.07 7.355 11.859 1 63.62 165 LEU A C 1
ATOM 1328 O O . LEU A 1 165 ? 2.793 7.512 10.875 1 63.62 165 LEU A O 1
ATOM 1332 N N . PHE A 1 166 ? 1.97 8.141 13.055 1 56.38 166 PHE A N 1
ATOM 1333 C CA . PHE A 1 166 ? 3.082 9.062 13.258 1 56.38 166 PHE A CA 1
ATOM 1334 C C . PHE A 1 166 ? 4.34 8.312 13.672 1 56.38 166 PHE A C 1
ATOM 1336 O O . PHE A 1 166 ? 5.453 8.812 13.492 1 56.38 166 PHE A O 1
ATOM 1343 N N . ARG A 1 167 ? 3.988 7.281 14.594 1 47.25 167 ARG A N 1
ATOM 1344 C CA . ARG A 1 167 ? 5.148 6.57 15.117 1 47.25 167 ARG A CA 1
ATOM 1345 C C . ARG A 1 167 ? 6.074 6.121 13.992 1 47.25 167 ARG A C 1
ATOM 1347 O O . ARG A 1 167 ? 6.164 4.93 13.688 1 47.25 167 ARG A O 1
ATOM 1354 N N . VAL A 1 168 ? 5.785 6.637 12.891 1 40.81 168 VAL A N 1
ATOM 1355 C CA . VAL A 1 168 ? 7.031 6.473 12.148 1 40.81 168 VAL A CA 1
ATOM 1356 C C . VAL A 1 168 ? 8.211 6.453 13.117 1 40.81 168 VAL A C 1
ATOM 1358 O O . VAL A 1 168 ? 8.289 7.273 14.031 1 40.81 168 VAL A O 1
ATOM 1361 N N . ARG A 1 169 ? 8.812 5.309 13.078 1 36.62 169 ARG A N 1
ATOM 1362 C CA . ARG A 1 169 ? 10.023 4.852 13.758 1 36.62 169 ARG A CA 1
ATOM 1363 C C . ARG A 1 169 ? 11.016 5.992 13.922 1 36.62 169 ARG A C 1
ATOM 1365 O O . ARG A 1 169 ? 12.203 5.754 14.156 1 36.62 169 ARG A O 1
ATOM 1372 N N . SER A 1 170 ? 10.797 6.949 13.266 1 33.84 170 SER A N 1
ATOM 1373 C CA . SER A 1 170 ? 11.805 8.008 13.352 1 33.84 170 SER A CA 1
ATOM 1374 C C . SER A 1 170 ? 12.297 8.18 14.781 1 33.84 170 SER A C 1
ATOM 1376 O O . SER A 1 170 ? 11.547 7.973 15.734 1 33.84 170 SER A O 1
ATOM 1378 N N . ALA A 1 171 ? 13.438 8.023 14.969 1 33.16 171 ALA A N 1
ATOM 1379 C CA . ALA A 1 171 ? 14.32 8.648 15.945 1 33.16 171 ALA A CA 1
ATOM 1380 C C . ALA A 1 171 ? 13.742 9.969 16.453 1 33.16 171 ALA A C 1
ATOM 1382 O O . ALA A 1 171 ? 14.273 10.578 17.375 1 33.16 171 ALA A O 1
ATOM 1383 N N . TYR A 1 172 ? 13.008 10.469 15.578 1 32.28 172 TYR A N 1
ATOM 1384 C CA . TYR A 1 172 ? 12.477 11.766 15.984 1 32.28 172 TYR A CA 1
ATOM 1385 C C . TYR A 1 172 ? 11.641 11.648 17.25 1 32.28 172 TYR A C 1
ATOM 1387 O O . TYR A 1 172 ? 11.633 12.555 18.094 1 32.28 172 TYR A O 1
ATOM 1395 N N . MET A 1 173 ? 10.852 10.516 17.25 1 34.47 173 MET A N 1
ATOM 1396 C CA . MET A 1 173 ? 10.008 10.539 18.453 1 34.47 173 MET A CA 1
ATOM 1397 C C . MET A 1 173 ? 10.844 10.336 19.703 1 34.47 173 MET A C 1
ATOM 1399 O O . MET A 1 173 ? 10.352 10.539 20.828 1 34.47 173 MET A O 1
ATOM 1403 N N . LYS A 1 174 ? 11.703 9.469 19.609 1 33.25 174 LYS A N 1
ATOM 1404 C CA . LYS A 1 174 ? 12.453 9.484 20.859 1 33.25 174 LYS A CA 1
ATOM 1405 C C . LYS A 1 174 ? 12.945 10.891 21.172 1 33.25 174 LYS A C 1
ATOM 1407 O O . LYS A 1 174 ? 12.969 11.297 22.344 1 33.25 174 LYS A O 1
ATOM 1412 N N . LYS A 1 175 ? 13.945 11.25 20.281 1 32.94 175 LYS A N 1
ATOM 1413 C CA . LYS A 1 175 ? 14.414 12.539 20.781 1 32.94 175 LYS A CA 1
ATOM 1414 C C . LYS A 1 175 ? 13.258 13.523 20.922 1 32.94 175 LYS A C 1
ATOM 1416 O O . LYS A 1 175 ? 13.219 14.312 21.875 1 32.94 175 LYS A O 1
ATOM 1421 N N . SER A 1 176 ? 12.586 13.961 19.766 1 31.47 176 SER A N 1
ATOM 1422 C CA . SER A 1 176 ? 11.461 14.82 20.141 1 31.47 176 SER A CA 1
ATOM 1423 C C . SER A 1 176 ? 10.305 14 20.703 1 31.47 176 SER A C 1
ATOM 1425 O O . SER A 1 176 ? 9.586 13.336 19.953 1 31.47 176 SER A O 1
ATOM 1427 N N . GLN A 1 177 ? 10.234 12.883 21.391 1 33.78 177 GLN A N 1
ATOM 1428 C CA . GLN A 1 177 ? 9.273 12.688 22.469 1 33.78 177 GLN A CA 1
ATOM 1429 C C . GLN A 1 177 ? 8.164 13.727 22.406 1 33.78 177 GLN A C 1
ATOM 1431 O O . GLN A 1 177 ? 7.203 13.656 23.188 1 33.78 177 GLN A O 1
ATOM 1436 N N . ARG A 1 178 ? 8.508 14.734 21.953 1 36 178 ARG A N 1
ATOM 1437 C CA . ARG A 1 178 ? 7.578 15.852 21.859 1 36 178 ARG A CA 1
ATOM 1438 C C . ARG A 1 178 ? 6.586 15.641 20.719 1 36 178 ARG A C 1
ATOM 1440 O O . ARG A 1 178 ? 6.852 16.031 19.578 1 36 178 ARG A O 1
ATOM 1447 N N . MET A 1 179 ? 6.293 14.375 20.312 1 40.44 179 MET A N 1
ATOM 1448 C CA . MET A 1 179 ? 5.059 14.555 19.547 1 40.44 179 MET A CA 1
ATOM 1449 C C . MET A 1 179 ? 4.457 15.938 19.797 1 40.44 179 MET A C 1
ATOM 1451 O O . MET A 1 179 ? 4.379 16.391 20.938 1 40.44 179 MET A O 1
ATOM 1455 N N . SER A 1 180 ? 4.688 16.75 18.734 1 48.12 180 SER A N 1
ATOM 1456 C CA . SER A 1 180 ? 4.207 18.125 18.812 1 48.12 180 SER A CA 1
ATOM 1457 C C . SER A 1 180 ? 3.021 18.25 19.766 1 48.12 180 SER A C 1
ATOM 1459 O O . SER A 1 180 ? 2.275 17.281 19.953 1 48.12 180 SER A O 1
ATOM 1461 N N . PRO A 1 181 ? 3.238 18.906 20.797 1 49 181 PRO A N 1
ATOM 1462 C CA . PRO A 1 181 ? 2.109 19.234 21.672 1 49 181 PRO A CA 1
ATOM 1463 C C . PRO A 1 181 ? 0.763 19.125 20.953 1 49 181 PRO A C 1
ATOM 1465 O O . PRO A 1 181 ? -0.27 18.938 21.609 1 49 181 PRO A O 1
ATOM 1468 N N . PHE A 1 182 ? 1.007 18.984 19.656 1 55.72 182 PHE A N 1
ATOM 1469 C CA . PHE A 1 182 ? -0.278 19.016 18.969 1 55.72 182 PHE A CA 1
ATOM 1470 C C . PHE A 1 182 ? -0.96 17.656 19.062 1 55.72 182 PHE A C 1
ATOM 1472 O O . PHE A 1 182 ? -2.189 17.578 19.094 1 55.72 182 PHE A O 1
ATOM 1479 N N . VAL A 1 183 ? -0.111 16.578 19.141 1 59.03 183 VAL A N 1
ATOM 1480 C CA . VAL A 1 183 ? -0.732 15.266 19.203 1 59.03 183 VAL A CA 1
ATOM 1481 C C . VAL A 1 183 ? -1.176 14.969 20.625 1 59.03 183 VAL A C 1
ATOM 1483 O O . VAL A 1 183 ? -2.066 14.141 20.844 1 59.03 183 VAL A O 1
ATOM 1486 N N . HIS A 1 184 ? -0.617 15.695 21.516 1 58.62 184 HIS A N 1
ATOM 1487 C CA . HIS A 1 184 ? -0.957 15.414 22.906 1 58.62 184 HIS A CA 1
ATOM 1488 C C . HIS A 1 184 ? -1.921 16.469 23.453 1 58.62 184 HIS A C 1
ATOM 1490 O O . HIS A 1 184 ? -2.094 16.578 24.672 1 58.62 184 HIS A O 1
ATOM 1496 N N . GLN A 1 185 ? -2.559 17.125 22.578 1 62.41 185 GLN A N 1
ATOM 1497 C CA . GLN A 1 185 ? -3.48 18.156 23.047 1 62.41 185 GLN A CA 1
ATOM 1498 C C . GLN A 1 185 ? -4.754 17.547 23.609 1 62.41 185 GLN A C 1
ATOM 1500 O O . GLN A 1 185 ? -5.215 16.5 23.125 1 62.41 185 GLN A O 1
ATOM 1505 N N . ASP A 1 186 ? -5.023 18.109 24.812 1 71.12 186 ASP A N 1
ATOM 1506 C CA . ASP A 1 186 ? -6.344 17.766 25.344 1 71.12 186 ASP A CA 1
ATOM 1507 C C . ASP A 1 186 ? -7.434 18.578 24.641 1 71.12 186 ASP A C 1
ATOM 1509 O O . ASP A 1 186 ? -7.324 19.812 24.531 1 71.12 186 ASP A O 1
ATOM 1513 N N . ILE A 1 187 ? -8.289 17.844 24 1 84.69 187 ILE A N 1
ATOM 1514 C CA . ILE A 1 187 ? -9.352 18.578 23.312 1 84.69 187 ILE A CA 1
ATOM 1515 C C . ILE A 1 187 ? -10.695 18.266 23.984 1 84.69 187 ILE A C 1
ATOM 1517 O O . ILE A 1 187 ? -10.93 17.141 24.438 1 84.69 187 ILE A O 1
ATOM 1521 N N . VAL A 1 188 ? -11.453 19.297 24.281 1 91.06 188 VAL A N 1
ATOM 1522 C CA . VAL A 1 188 ? -12.852 19.172 24.672 1 91.06 188 VAL A CA 1
ATOM 1523 C C . VAL A 1 188 ? -13.758 19.469 23.484 1 91.06 188 VAL A C 1
ATOM 1525 O O . VAL A 1 188 ? -13.672 20.531 22.875 1 91.06 188 VAL A O 1
ATOM 1528 N N . ALA A 1 189 ? -14.562 18.453 23.109 1 95.88 189 ALA A N 1
ATOM 1529 C CA . ALA A 1 189 ? -15.43 18.594 21.938 1 95.88 189 ALA A CA 1
ATOM 1530 C C . ALA A 1 189 ? -16.891 18.594 22.344 1 95.88 189 ALA A C 1
ATOM 1532 O O . ALA A 1 189 ? -17.359 17.703 23.062 1 95.88 189 ALA A O 1
ATOM 1533 N N . THR A 1 190 ? -17.578 19.609 21.922 1 96.56 190 THR A N 1
ATOM 1534 C CA . THR A 1 190 ? -19.016 19.734 22.172 1 96.56 190 THR A CA 1
ATOM 1535 C C . THR A 1 190 ? -19.781 19.953 20.875 1 96.56 190 THR A C 1
ATOM 1537 O O . THR A 1 190 ? -19.375 20.781 20.047 1 96.56 190 THR A O 1
ATOM 1540 N N . VAL A 1 191 ? -20.844 19.219 20.75 1 95.56 191 VAL A N 1
ATOM 1541 C CA . VAL A 1 191 ? -21.641 19.344 19.531 1 95.56 191 VAL A CA 1
ATOM 1542 C C . VAL A 1 191 ? -22.266 20.734 19.469 1 95.56 191 VAL A C 1
ATOM 1544 O O . VAL A 1 191 ? -23 21.125 20.391 1 95.56 191 VAL A O 1
ATOM 1547 N N . ALA A 1 192 ? -22 21.453 18.406 1 90.44 192 ALA A N 1
ATOM 1548 C CA . ALA A 1 192 ? -22.516 22.797 18.25 1 90.44 192 ALA A CA 1
ATOM 1549 C C . ALA A 1 192 ? -23.938 22.766 17.656 1 90.44 192 ALA A C 1
ATOM 1551 O O . ALA A 1 192 ? -24.828 23.438 18.156 1 90.44 192 ALA A O 1
ATOM 1552 N N . VAL A 1 193 ? -24.078 22.016 16.562 1 89.5 193 VAL A N 1
ATOM 1553 C CA . VAL A 1 193 ? -25.344 21.75 15.898 1 89.5 193 VAL A CA 1
ATOM 1554 C C . VAL A 1 193 ? -25.562 20.234 15.773 1 89.5 193 VAL A C 1
ATOM 1556 O O . VAL A 1 193 ? -24.609 19.484 15.594 1 89.5 193 VAL A O 1
ATOM 1559 N N . ASP A 1 194 ? -26.844 19.875 15.969 1 91.94 194 ASP A N 1
ATOM 1560 C CA . ASP A 1 194 ? -27.125 18.453 15.82 1 91.94 194 ASP A CA 1
ATOM 1561 C C . ASP A 1 194 ? -26.281 17.828 14.719 1 91.94 194 ASP A C 1
ATOM 1563 O O . ASP A 1 194 ? -26.203 18.375 13.609 1 91.94 194 ASP A O 1
ATOM 1567 N N . ALA A 1 195 ? -25.594 16.75 15.156 1 93.31 195 ALA A N 1
ATOM 1568 C CA . ALA A 1 195 ? -24.594 16.219 14.234 1 93.31 195 ALA A CA 1
ATOM 1569 C C . ALA A 1 195 ? -24.734 14.711 14.078 1 93.31 195 ALA A C 1
ATOM 1571 O O . ALA A 1 195 ? -25.234 14.031 14.984 1 93.31 195 ALA A O 1
ATOM 1572 N N . LYS A 1 196 ? -24.453 14.25 12.906 1 95.62 196 LYS A N 1
ATOM 1573 C CA . LYS A 1 196 ? -24.203 12.844 12.641 1 95.62 196 LYS A CA 1
ATOM 1574 C C . LYS A 1 196 ? -22.703 12.578 12.492 1 95.62 196 LYS A C 1
ATOM 1576 O O . LYS A 1 196 ? -22.031 13.234 11.703 1 95.62 196 LYS A O 1
ATOM 1581 N N . LEU A 1 197 ? -22.234 11.609 13.297 1 97.31 197 LEU A N 1
ATOM 1582 C CA . LEU A 1 197 ? -20.797 11.375 13.344 1 97.31 197 LEU A CA 1
ATOM 1583 C C . LEU A 1 197 ? -20.484 9.898 13.156 1 97.31 197 LEU A C 1
ATOM 1585 O O . LEU A 1 197 ? -21.234 9.031 13.617 1 97.31 197 LEU A O 1
ATOM 1589 N N . PHE A 1 198 ? -19.391 9.664 12.438 1 98.12 198 PHE A N 1
ATOM 1590 C CA . PHE A 1 198 ? -18.766 8.352 12.531 1 98.12 198 PHE A CA 1
ATOM 1591 C C . PHE A 1 198 ? -17.75 8.32 13.68 1 98.12 198 PHE A C 1
ATOM 1593 O O . PHE A 1 198 ? -16.953 9.242 13.836 1 98.12 198 PHE A O 1
ATOM 1600 N N . ARG A 1 199 ? -17.797 7.367 14.508 1 97.88 199 ARG A N 1
ATOM 1601 C CA . ARG A 1 199 ? -16.766 7.238 15.539 1 97.88 199 ARG A CA 1
ATOM 1602 C C . ARG A 1 199 ? -16.078 5.883 15.453 1 97.88 199 ARG A C 1
ATOM 1604 O O . ARG A 1 199 ? -16.703 4.887 15.07 1 97.88 199 ARG A O 1
ATOM 1611 N N . CYS A 1 200 ? -14.852 5.82 15.703 1 97.38 200 CYS A N 1
ATOM 1612 C CA . CYS A 1 200 ? -13.977 4.652 15.727 1 97.38 200 CYS A CA 1
ATOM 1613 C C . CYS A 1 200 ? -13.188 4.59 17.031 1 97.38 200 CYS A C 1
ATOM 1615 O O . CYS A 1 200 ? -12.547 5.57 17.422 1 97.38 200 CYS A O 1
ATOM 1617 N N . SER A 1 201 ? -13.258 3.443 17.688 1 96.06 201 SER A N 1
ATOM 1618 C CA . SER A 1 201 ? -12.547 3.32 18.953 1 96.06 201 SER A CA 1
ATOM 1619 C C . SER A 1 201 ? -11.039 3.4 18.75 1 96.06 201 SER A C 1
ATOM 1621 O O . SER A 1 201 ? -10.531 3.105 17.672 1 96.06 201 SER A O 1
ATOM 1623 N N . HIS A 1 202 ? -10.375 3.746 19.828 1 91.69 202 HIS A N 1
ATOM 1624 C CA . HIS A 1 202 ? -8.922 3.82 19.797 1 91.69 202 HIS A CA 1
ATOM 1625 C C . HIS A 1 202 ? -8.312 2.484 19.391 1 91.69 202 HIS A C 1
ATOM 1627 O O . HIS A 1 202 ? -7.398 2.439 18.562 1 91.69 202 HIS A O 1
ATOM 1633 N N . GLU A 1 203 ? -8.828 1.436 19.875 1 89.06 203 GLU A N 1
ATOM 1634 C CA . GLU A 1 203 ? -8.32 0.1 19.578 1 89.06 203 GLU A CA 1
ATOM 1635 C C . GLU A 1 203 ? -8.508 -0.244 18.109 1 89.06 203 GLU A C 1
ATOM 1637 O O . GLU A 1 203 ? -7.594 -0.757 17.469 1 89.06 203 GLU A O 1
ATOM 1642 N N . SER A 1 204 ? -9.648 0.111 17.609 1 91.81 204 SER A N 1
ATOM 1643 C CA . SER A 1 204 ? -9.93 -0.165 16.203 1 91.81 204 SER A CA 1
ATOM 1644 C C . SER A 1 204 ? -9.055 0.687 15.289 1 91.81 204 SER A C 1
ATOM 1646 O O . SER A 1 204 ? -8.578 0.208 14.266 1 91.81 204 SER A O 1
ATOM 1648 N N . MET A 1 205 ? -8.867 1.923 15.742 1 91.06 205 MET A N 1
ATOM 1649 C CA . MET A 1 205 ? -8 2.799 14.953 1 91.06 205 MET A CA 1
ATOM 1650 C C . MET A 1 205 ? -6.57 2.275 14.93 1 91.06 205 MET A C 1
ATOM 1652 O O . MET A 1 205 ? -5.922 2.285 13.883 1 91.06 205 MET A O 1
ATOM 1656 N N . HIS A 1 206 ? -6.18 1.849 16.047 1 84.38 206 HIS A N 1
ATOM 1657 C CA . HIS A 1 206 ? -4.852 1.259 16.141 1 84.38 206 HIS A CA 1
ATOM 1658 C C . HIS A 1 206 ? -4.719 0.043 15.234 1 84.38 206 HIS A C 1
ATOM 1660 O O . HIS A 1 206 ? -3.713 -0.112 14.539 1 84.38 206 HIS A O 1
ATOM 1666 N N . GLY A 1 207 ? -5.695 -0.732 15.203 1 82.31 207 GLY A N 1
ATOM 1667 C CA . GLY A 1 207 ? -5.715 -1.883 14.312 1 82.31 207 GLY A CA 1
ATOM 1668 C C . GLY A 1 207 ? -5.668 -1.505 12.844 1 82.31 207 GLY A C 1
ATOM 1669 O O . GLY A 1 207 ? -4.902 -2.084 12.07 1 82.31 207 GLY A O 1
ATOM 1670 N N . LEU A 1 208 ? -6.395 -0.504 12.484 1 85.88 208 LEU A N 1
ATOM 1671 C CA . LEU A 1 208 ? -6.441 -0.044 11.102 1 85.88 208 LEU A CA 1
ATOM 1672 C C . LEU A 1 208 ? -5.086 0.496 10.656 1 85.88 208 LEU A C 1
ATOM 1674 O O . LEU A 1 208 ? -4.645 0.238 9.539 1 85.88 208 LEU A O 1
ATOM 1678 N N . CYS A 1 209 ? -4.473 1.187 11.539 1 79.88 209 CYS A N 1
ATOM 1679 C CA . CYS A 1 209 ? -3.207 1.838 11.219 1 79.88 209 CYS A CA 1
ATOM 1680 C C . CYS A 1 209 ? -2.09 0.813 11.062 1 79.88 209 CYS A C 1
ATOM 1682 O O . CYS A 1 209 ? -1.082 1.08 10.406 1 79.88 209 CYS A O 1
ATOM 1684 N N . ASN A 1 210 ? -2.285 -0.325 11.609 1 71.44 210 ASN A N 1
ATOM 1685 C CA . ASN A 1 210 ? -1.207 -1.309 11.625 1 71.44 210 ASN A CA 1
ATOM 1686 C C . ASN A 1 210 ? -1.497 -2.473 10.68 1 71.44 210 ASN A C 1
ATOM 1688 O O . ASN A 1 210 ? -0.734 -3.438 10.625 1 71.44 210 ASN A O 1
ATOM 1692 N N . THR A 1 211 ? -2.576 -2.367 10.023 1 71.94 211 THR A N 1
ATOM 1693 C CA . THR A 1 211 ? -2.896 -3.379 9.023 1 71.94 211 THR A CA 1
ATOM 1694 C C . THR A 1 211 ? -2.453 -2.924 7.633 1 71.94 211 THR A C 1
ATOM 1696 O O . THR A 1 211 ? -2.906 -1.889 7.141 1 71.94 211 THR A O 1
ATOM 1699 N N . PRO A 1 212 ? -1.638 -3.711 7.031 1 69.69 212 PRO A N 1
ATOM 1700 C CA . PRO A 1 212 ? -1.088 -3.291 5.742 1 69.69 212 PRO A CA 1
ATOM 1701 C C . PRO A 1 212 ? -2.17 -3.023 4.699 1 69.69 212 PRO A C 1
ATOM 1703 O O . PRO A 1 212 ? -2.062 -2.07 3.922 1 69.69 212 PRO A O 1
ATOM 1706 N N . ALA A 1 213 ? -3.258 -3.734 4.754 1 70.06 213 ALA A N 1
ATOM 1707 C CA . ALA A 1 213 ? -4.312 -3.609 3.75 1 70.06 213 ALA A CA 1
ATOM 1708 C C . ALA A 1 213 ? -5.051 -2.283 3.896 1 70.06 213 ALA A C 1
ATOM 1710 O O . ALA A 1 213 ? -5.691 -1.816 2.951 1 70.06 213 ALA A O 1
ATOM 1711 N N . THR A 1 214 ? -4.879 -1.722 5.062 1 79.5 214 THR A N 1
ATOM 1712 C CA . THR A 1 214 ? -5.648 -0.505 5.305 1 79.5 214 THR A CA 1
ATOM 1713 C C . THR A 1 214 ? -4.723 0.668 5.609 1 79.5 214 THR A C 1
ATOM 1715 O O . THR A 1 214 ? -5.18 1.734 6.027 1 79.5 214 THR A O 1
ATOM 1718 N N . LYS A 1 215 ? -3.506 0.474 5.406 1 76.19 215 LYS A N 1
ATOM 1719 C CA . LYS A 1 215 ? -2.539 1.521 5.73 1 76.19 215 LYS A CA 1
ATOM 1720 C C . LYS A 1 215 ? -2.791 2.775 4.898 1 76.19 215 LYS A C 1
ATOM 1722 O O . LYS A 1 215 ? -2.742 3.893 5.418 1 76.19 215 LYS A O 1
ATOM 1727 N N . ASP A 1 216 ? -3.109 2.545 3.66 1 75.31 216 ASP A N 1
ATOM 1728 C CA . ASP A 1 216 ? -3.369 3.682 2.781 1 75.31 216 ASP A CA 1
ATOM 1729 C C . ASP A 1 216 ? -4.574 4.488 3.27 1 75.31 216 ASP A C 1
ATOM 1731 O O . ASP A 1 216 ? -4.562 5.719 3.225 1 75.31 216 ASP A O 1
ATOM 1735 N N . ALA A 1 217 ? -5.488 3.746 3.707 1 83.75 217 ALA A N 1
ATOM 1736 C CA . ALA A 1 217 ? -6.688 4.414 4.211 1 83.75 217 ALA A CA 1
ATOM 1737 C C . ALA A 1 217 ? -6.371 5.242 5.453 1 83.75 217 ALA A C 1
ATOM 1739 O O . ALA A 1 217 ? -6.801 6.395 5.566 1 83.75 217 ALA A O 1
ATOM 1740 N N . SER A 1 218 ? -5.629 4.668 6.309 1 85.94 218 SER A N 1
ATOM 1741 C CA . SER A 1 218 ? -5.273 5.367 7.539 1 85.94 218 SER A CA 1
ATOM 1742 C C . SER A 1 218 ? -4.375 6.566 7.254 1 85.94 218 SER A C 1
ATOM 1744 O O . SER A 1 218 ? -4.531 7.625 7.863 1 85.94 218 SER A O 1
ATOM 1746 N N . GLN A 1 219 ? -3.492 6.391 6.359 1 81.81 219 GLN A N 1
ATOM 1747 C CA . GLN A 1 219 ? -2.629 7.5 5.98 1 81.81 219 GLN A CA 1
ATOM 1748 C C . GLN A 1 219 ? -3.43 8.617 5.316 1 81.81 219 GLN A C 1
ATOM 1750 O O . GLN A 1 219 ? -3.17 9.805 5.555 1 81.81 219 GLN A O 1
ATOM 1755 N N . GLY A 1 220 ? -4.328 8.188 4.469 1 81.44 220 GLY A N 1
ATOM 1756 C CA . GLY A 1 220 ? -5.211 9.188 3.887 1 81.44 220 GLY A CA 1
ATOM 1757 C C . GLY A 1 220 ? -5.98 9.984 4.922 1 81.44 220 GLY A C 1
ATOM 1758 O O . GLY A 1 220 ? -6.121 11.203 4.793 1 81.44 220 GLY A O 1
ATOM 1759 N N . LEU A 1 221 ? -6.395 9.32 5.902 1 86.44 221 LEU A N 1
ATOM 1760 C CA . LEU A 1 221 ? -7.109 9.969 6.992 1 86.44 221 LEU A CA 1
ATOM 1761 C C . LEU A 1 221 ? -6.199 10.938 7.742 1 86.44 221 LEU A C 1
ATOM 1763 O O . LEU A 1 221 ? -6.602 12.055 8.062 1 86.44 221 LEU A O 1
ATOM 1767 N N . LEU A 1 222 ? -5.074 10.516 7.996 1 84.81 222 LEU A N 1
ATOM 1768 C CA . LEU A 1 222 ? -4.109 11.359 8.695 1 84.81 222 LEU A CA 1
ATOM 1769 C C . LEU A 1 222 ? -3.775 12.602 7.871 1 84.81 222 LEU A C 1
ATOM 1771 O O . LEU A 1 222 ? -3.74 13.711 8.406 1 84.81 222 LEU A O 1
ATOM 1775 N N . ILE A 1 223 ? -3.535 12.391 6.629 1 80.94 223 ILE A N 1
ATOM 1776 C CA . ILE A 1 223 ? -3.227 13.5 5.73 1 80.94 223 ILE A CA 1
ATOM 1777 C C . ILE A 1 223 ? -4.371 14.508 5.742 1 80.94 223 ILE A C 1
ATOM 1779 O O . ILE A 1 223 ? -4.145 15.719 5.855 1 80.94 223 ILE A O 1
ATOM 1783 N N . ALA A 1 224 ? -5.5 14.023 5.668 1 81.25 224 ALA A N 1
ATOM 1784 C CA . ALA A 1 224 ? -6.668 14.898 5.676 1 81.25 224 ALA A CA 1
ATOM 1785 C C . ALA A 1 224 ? -6.762 15.68 6.984 1 81.25 224 ALA A C 1
ATOM 1787 O O . ALA A 1 224 ? -6.992 16.891 6.977 1 81.25 224 ALA A O 1
ATOM 1788 N N . THR A 1 225 ? -6.578 15.008 8.039 1 82.38 225 THR A N 1
ATOM 1789 C CA . THR A 1 225 ? -6.672 15.633 9.352 1 82.38 225 THR A CA 1
ATOM 1790 C C . THR A 1 225 ? -5.582 16.688 9.523 1 82.38 225 THR A C 1
ATOM 1792 O O . THR A 1 225 ? -5.855 17.797 9.984 1 82.38 225 THR A O 1
ATOM 1795 N N . LEU A 1 226 ? -4.434 16.359 9.117 1 79.06 226 LEU A N 1
ATOM 1796 C CA . LEU A 1 226 ? -3.3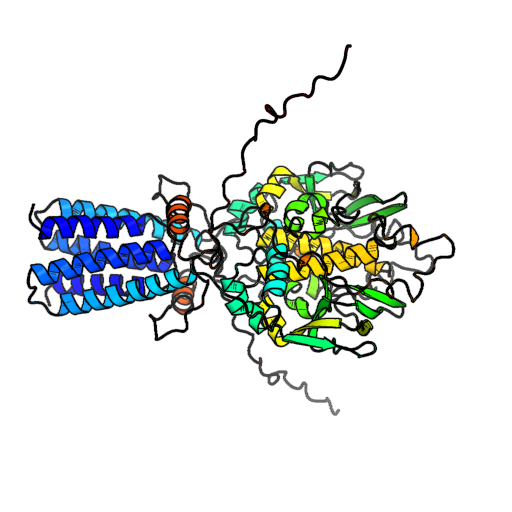16 17.297 9.219 1 79.06 226 LEU A CA 1
ATOM 1797 C C . LEU A 1 226 ? -3.523 18.484 8.289 1 79.06 226 LEU A C 1
ATOM 1799 O O . LEU A 1 226 ? -3.18 19.625 8.641 1 79.06 226 LEU A O 1
ATOM 1803 N N . SER A 1 227 ? -3.994 18.172 7.156 1 75.06 227 SER A N 1
ATOM 1804 C CA . SER A 1 227 ? -4.266 19.25 6.211 1 75.06 227 SER A CA 1
ATOM 1805 C C . SER A 1 227 ? -5.27 20.234 6.781 1 75.06 227 SER A C 1
ATOM 1807 O O . SER A 1 227 ? -5.078 21.453 6.676 1 75.06 227 SER A O 1
ATOM 1809 N N . ASP A 1 228 ? -6.27 19.75 7.34 1 75.31 228 ASP A N 1
ATOM 1810 C CA . ASP A 1 228 ? -7.277 20.594 7.961 1 75.31 228 ASP A CA 1
ATOM 1811 C C . ASP A 1 228 ? -6.676 21.422 9.094 1 75.31 228 ASP A C 1
ATOM 1813 O O . ASP A 1 228 ? -6.98 22.609 9.234 1 75.31 228 ASP A O 1
ATOM 1817 N N . MET A 1 229 ? -5.895 20.828 9.852 1 76 229 MET A N 1
ATOM 1818 C CA . MET A 1 229 ? -5.246 21.516 10.961 1 76 229 MET A CA 1
ATOM 1819 C C . MET A 1 229 ? -4.316 22.609 10.453 1 76 229 MET A C 1
ATOM 1821 O O . MET A 1 229 ? -4.297 23.719 10.984 1 76 229 MET A O 1
ATOM 1825 N N . ALA A 1 230 ? -3.568 22.234 9.484 1 70.12 230 ALA A N 1
ATOM 1826 C CA . ALA A 1 230 ? -2.641 23.203 8.906 1 70.12 230 ALA A CA 1
ATOM 1827 C C . ALA A 1 230 ? -3.387 24.391 8.305 1 70.12 230 ALA A C 1
ATOM 1829 O O . ALA A 1 230 ? -2.967 25.547 8.461 1 70.12 230 ALA A O 1
ATOM 1830 N N . GLU A 1 231 ? -4.395 24.125 7.645 1 68.19 231 GLU A N 1
ATOM 1831 C CA . GLU A 1 231 ? -5.191 25.188 7.027 1 68.19 231 GLU A CA 1
ATOM 1832 C C . GLU A 1 231 ? -5.809 26.094 8.078 1 68.19 231 GLU A C 1
ATOM 1834 O O . GLU A 1 231 ? -5.855 27.312 7.898 1 68.19 231 GLU A O 1
ATOM 1839 N N . ARG A 1 232 ? -6.316 25.531 9.062 1 67.38 232 ARG A N 1
ATOM 1840 C CA . ARG A 1 232 ? -6.914 26.328 10.133 1 67.38 232 ARG A CA 1
ATOM 1841 C C . ARG A 1 232 ? -5.887 27.25 10.773 1 67.38 232 ARG A C 1
ATOM 1843 O O . ARG A 1 232 ? -6.195 28.391 11.102 1 67.38 232 ARG A O 1
ATOM 1850 N N . GLU A 1 233 ? -4.785 26.75 10.93 1 61.97 233 GLU A N 1
ATOM 1851 C CA . GLU A 1 233 ? -3.742 27.531 11.586 1 61.97 233 GLU A CA 1
ATOM 1852 C C . GLU A 1 233 ? -3.137 28.547 10.633 1 61.97 233 GLU A C 1
ATOM 1854 O O . GLU A 1 233 ? -2.742 29.641 11.055 1 61.97 233 GLU A O 1
ATOM 1859 N N . TYR A 1 234 ? -2.893 27.984 9.469 1 53.53 234 TYR A N 1
ATOM 1860 C CA . TYR A 1 234 ? -2.354 28.906 8.469 1 53.53 234 TYR A CA 1
ATOM 1861 C C . TYR A 1 234 ? -3.34 30.031 8.18 1 53.53 234 TYR A C 1
ATOM 1863 O O . TYR A 1 234 ? -2.939 31.172 7.98 1 53.53 234 TYR A O 1
ATOM 1871 N N . MET A 1 235 ? -4.598 29.562 7.836 1 45.69 235 MET A N 1
ATOM 1872 C CA . MET A 1 235 ? -5.621 30.562 7.535 1 45.69 235 MET A CA 1
ATOM 1873 C C . MET A 1 235 ? -6.027 31.328 8.789 1 45.69 235 MET A C 1
ATOM 1875 O O . MET A 1 235 ? -7.066 31.047 9.391 1 45.69 235 MET A O 1
ATOM 1879 N N . LYS A 1 236 ? -5.168 31.375 9.672 1 46.53 236 LYS A N 1
ATOM 1880 C CA . LYS A 1 236 ? -5.742 32.375 10.57 1 46.53 236 LYS A CA 1
ATOM 1881 C C . LYS A 1 236 ? -6.68 33.312 9.828 1 46.53 236 LYS A C 1
ATOM 1883 O O . LYS A 1 236 ? -7.227 34.25 10.414 1 46.53 236 LYS A O 1
ATOM 1888 N N . TYR A 1 237 ? -6.504 33.406 8.414 1 33.78 237 TYR A N 1
ATOM 1889 C CA . TYR A 1 237 ? -7.598 34.125 7.766 1 33.78 237 TYR A CA 1
ATOM 1890 C C . TYR A 1 237 ? -8.828 33.219 7.645 1 33.78 237 TYR A C 1
ATOM 1892 O O . TYR A 1 237 ? -8.719 32 7.594 1 33.78 237 TYR A O 1
ATOM 1900 N N . PRO A 1 238 ? -9.922 33.688 7.863 1 33.16 238 PRO A N 1
ATOM 1901 C CA . PRO A 1 238 ? -11.188 32.969 7.797 1 33.16 238 PRO A CA 1
ATOM 1902 C C . PRO A 1 238 ? -11.305 32.094 6.547 1 33.16 238 PRO A C 1
ATOM 1904 O O . PRO A 1 238 ? -10.688 32.375 5.523 1 33.16 238 PRO A O 1
ATOM 1907 N N . PRO A 1 239 ? -11.398 30.891 6.457 1 35.06 239 PRO A N 1
ATOM 1908 C CA . PRO A 1 239 ? -11.695 30.172 5.215 1 35.06 239 PRO A CA 1
ATOM 1909 C C . PRO A 1 239 ? -12.203 31.094 4.105 1 35.06 239 PRO A C 1
ATOM 1911 O O . PRO A 1 239 ? -12.898 32.062 4.387 1 35.06 239 PRO A O 1
ATOM 1914 N N . LEU A 1 240 ? -11.445 31.375 3.025 1 30.53 240 LEU A N 1
ATOM 1915 C CA . LEU A 1 240 ? -11.922 32.188 1.905 1 30.53 240 LEU A CA 1
ATOM 1916 C C . LEU A 1 240 ? -13.414 31.984 1.679 1 30.53 240 LEU A C 1
ATOM 1918 O O . LEU A 1 240 ? -13.898 30.844 1.716 1 30.53 240 LEU A O 1
ATOM 1922 N N . PRO A 1 241 ? -14.164 33.094 1.766 1 30.42 241 PRO A N 1
ATOM 1923 C CA . PRO A 1 241 ? -15.586 33.125 1.431 1 30.42 241 PRO A CA 1
ATOM 1924 C C . PRO A 1 241 ? -15.875 32.719 -0.006 1 30.42 241 PRO A C 1
ATOM 1926 O O . PRO A 1 241 ? -16.938 33.031 -0.551 1 30.42 241 PRO A O 1
ATOM 1929 N N . ASN A 1 242 ? -14.953 32.438 -0.841 1 29.22 242 ASN A N 1
ATOM 1930 C CA . ASN A 1 242 ? -15.422 32.625 -2.211 1 29.22 242 ASN A CA 1
ATOM 1931 C C . ASN A 1 242 ? -16.812 32 -2.4 1 29.22 242 ASN A C 1
ATOM 1933 O O . ASN A 1 242 ? -17.297 31.875 -3.531 1 29.22 242 ASN A O 1
ATOM 1937 N N . ASP A 1 243 ? -17.188 30.984 -2.051 1 29.12 243 ASP A N 1
ATOM 1938 C CA . ASP A 1 243 ? -18.547 31.047 -2.576 1 29.12 243 ASP A CA 1
ATOM 1939 C C . ASP A 1 243 ? -19.25 32.312 -2.1 1 29.12 243 ASP A C 1
ATOM 1941 O O . ASP A 1 243 ? -19 32.812 -0.997 1 29.12 243 ASP A O 1
ATOM 1945 N N . SER A 1 244 ? -19.766 33.406 -2.83 1 29.27 244 SER A N 1
ATOM 1946 C CA . SER A 1 244 ? -20.906 34.281 -2.531 1 29.27 244 SER A CA 1
ATOM 1947 C C . SER A 1 244 ? -21.594 33.844 -1.243 1 29.27 244 SER A C 1
ATOM 1949 O O . SER A 1 244 ? -22.5 34.531 -0.771 1 29.27 244 SER A O 1
ATOM 1951 N N . VAL A 1 245 ? -21.438 32.75 -0.765 1 28.84 245 VAL A N 1
ATOM 1952 C CA . VAL A 1 245 ? -22.078 32.562 0.532 1 28.84 245 VAL A CA 1
ATOM 1953 C C . VAL A 1 245 ? -21.234 33.219 1.623 1 28.84 245 VAL A C 1
ATOM 1955 O O . VAL A 1 245 ? -21.781 33.844 2.553 1 28.84 245 VAL A O 1
ATOM 1958 N N . THR A 1 246 ? -19.844 33.344 1.646 1 29.88 246 THR A N 1
ATOM 1959 C CA . THR A 1 246 ? -19.281 33.906 2.871 1 29.88 246 THR A CA 1
ATOM 1960 C C . THR A 1 246 ? -19.047 35.406 2.727 1 29.88 246 THR A C 1
ATOM 1962 O O . THR A 1 246 ? -18.594 36.062 3.668 1 29.88 246 THR A O 1
ATOM 1965 N N . LYS A 1 247 ? -18.75 36.156 1.833 1 31.25 247 LYS A N 1
ATOM 1966 C CA . LYS A 1 247 ? -18.734 37.594 1.942 1 31.25 247 LYS A CA 1
ATOM 1967 C C . LYS A 1 247 ? -20 38.125 2.621 1 31.25 247 LYS A C 1
ATOM 1969 O O . LYS A 1 247 ? -19.938 39.062 3.4 1 31.25 247 LYS A O 1
ATOM 1974 N N . ASP A 1 248 ? -21.188 38.062 2.172 1 30.34 248 ASP A N 1
ATOM 1975 C CA . ASP A 1 248 ? -22.312 38.594 2.945 1 30.34 248 ASP A CA 1
ATOM 1976 C C . ASP A 1 248 ? -22.234 38.156 4.406 1 30.34 248 ASP A C 1
ATOM 1978 O O . ASP A 1 248 ? -23.031 38.594 5.234 1 30.34 248 ASP A O 1
ATOM 1982 N N . MET A 1 249 ? -21.344 37.25 4.879 1 28.19 249 MET A N 1
ATOM 1983 C CA . MET A 1 249 ? -21.234 37.031 6.316 1 28.19 249 MET A CA 1
ATOM 1984 C C . MET A 1 249 ? -20.078 37.844 6.906 1 28.19 249 MET A C 1
ATOM 1986 O O . MET A 1 249 ? -20.031 38.062 8.117 1 28.19 249 MET A O 1
ATOM 1990 N N . LEU A 1 250 ? -18.781 38.031 6.492 1 30.88 250 LEU A N 1
ATOM 1991 C CA . LEU A 1 250 ? -17.859 38.75 7.375 1 30.88 250 LEU A CA 1
ATOM 1992 C C . LEU A 1 250 ? -17.859 40.25 7.09 1 30.88 250 LEU A C 1
ATOM 1994 O O . LEU A 1 250 ? -17.281 40.688 6.105 1 30.88 250 LEU A O 1
ATOM 1998 N N . ASP A 1 251 ? -18.719 41 7.273 1 27.62 251 ASP A N 1
ATOM 1999 C CA . ASP A 1 251 ? -18.594 42.469 7.43 1 27.62 251 ASP A CA 1
ATOM 2000 C C . ASP A 1 251 ? -17.438 42.812 8.352 1 27.62 251 ASP A C 1
ATOM 2002 O O . ASP A 1 251 ? -17.016 42 9.188 1 27.62 251 ASP A O 1
ATOM 2006 N N . GLU A 1 252 ? -16.75 44.031 8.523 1 30.06 252 GLU A N 1
ATOM 2007 C CA . GLU A 1 252 ? -15.797 44.781 9.336 1 30.06 252 GLU A CA 1
ATOM 2008 C C . GLU A 1 252 ? -15.727 44.219 10.758 1 30.06 252 GLU A C 1
ATOM 2010 O O . GLU A 1 252 ? -14.648 44.094 11.336 1 30.06 252 GLU A O 1
ATOM 2015 N N . GLU A 1 253 ? -16.672 44.719 11.812 1 28.22 253 GLU A N 1
ATOM 2016 C CA . GLU A 1 253 ? -17.141 44.406 13.164 1 28.22 253 GLU A CA 1
ATOM 2017 C C . GLU A 1 253 ? -17.297 42.906 13.359 1 28.22 253 GLU A C 1
ATOM 2019 O O . GLU A 1 253 ? -17.859 42.438 14.367 1 28.22 253 GLU A O 1
ATOM 2024 N N . ASN A 1 254 ? -17.156 42.156 12.422 1 27.33 254 ASN A N 1
ATOM 2025 C CA . ASN A 1 254 ? -17.812 40.875 12.18 1 27.33 254 ASN A CA 1
ATOM 2026 C C . ASN A 1 254 ? -17.047 39.719 12.82 1 27.33 254 ASN A C 1
ATOM 2028 O O . ASN A 1 254 ? -16.062 39.25 12.266 1 27.33 254 ASN A O 1
ATOM 2032 N N . GLN A 1 255 ? -16.812 39.594 14.172 1 27.67 255 GLN A N 1
ATOM 2033 C CA . GLN A 1 255 ? -16.812 38.469 15.094 1 27.67 255 GLN A CA 1
ATOM 2034 C C . GLN A 1 255 ? -17.391 37.219 14.445 1 27.67 255 GLN A C 1
ATOM 2036 O O . GLN A 1 255 ? -18.391 37.312 13.719 1 27.67 255 GLN A O 1
ATOM 2041 N N . LEU A 1 256 ? -16.578 36.344 13.938 1 30.78 256 LEU A N 1
ATOM 2042 C CA . LEU A 1 256 ? -17.359 35.188 13.555 1 30.78 256 LEU A CA 1
ATOM 2043 C C . LEU A 1 256 ? -18.703 35.156 14.281 1 30.78 256 LEU A C 1
ATOM 2045 O O . LEU A 1 256 ? -18.734 35.219 15.516 1 30.78 256 LEU A O 1
ATOM 2049 N N . PRO A 1 257 ? -19.734 35.969 13.969 1 27.52 257 PRO A N 1
ATOM 2050 C CA . PRO A 1 257 ? -20.859 35.875 14.898 1 27.52 257 PRO A CA 1
ATOM 2051 C C . PRO A 1 257 ? -21.047 34.5 15.492 1 27.52 257 PRO A C 1
ATOM 2053 O O . PRO A 1 257 ? -20.766 33.5 14.828 1 27.52 257 PRO A O 1
ATOM 2056 N N . LYS A 1 258 ? -21.047 34.25 16.828 1 30.52 258 LYS A N 1
ATOM 2057 C CA . LYS A 1 258 ? -21.531 33.031 17.422 1 30.52 258 LYS A CA 1
ATOM 2058 C C . LYS A 1 258 ? -22.453 32.281 16.453 1 30.52 258 LYS A C 1
ATOM 2060 O O . LYS A 1 258 ? -22.578 31.047 16.516 1 30.52 258 LYS A O 1
ATOM 2065 N N . GLY A 1 259 ? -23.312 32.906 15.672 1 27.08 259 GLY A N 1
ATOM 2066 C CA . GLY A 1 259 ? -24.453 32.5 14.867 1 27.08 259 GLY A CA 1
ATOM 2067 C C . GLY A 1 259 ? -24.062 32.031 13.477 1 27.08 259 GLY A C 1
ATOM 2068 O O . GLY A 1 259 ? -24.922 31.719 12.648 1 27.08 259 GLY A O 1
ATOM 2069 N N . ILE A 1 260 ? -23.031 32.469 12.914 1 30.62 260 ILE A N 1
ATOM 2070 C CA . ILE A 1 260 ? -22.812 32.094 11.516 1 30.62 260 ILE A CA 1
ATOM 2071 C C . ILE A 1 260 ? -22.641 30.594 11.406 1 30.62 260 ILE A C 1
ATOM 2073 O O . ILE A 1 260 ? -23.031 29.984 10.406 1 30.62 260 ILE A O 1
ATOM 2077 N N . TYR A 1 261 ? -21.953 29.984 12.188 1 30.8 261 TYR A N 1
ATOM 2078 C CA . TYR A 1 261 ? -22.094 28.547 12.344 1 30.8 261 TYR A CA 1
ATOM 2079 C C . TYR A 1 261 ? -23.562 28.156 12.438 1 30.8 261 TYR A C 1
ATOM 2081 O O . TYR A 1 261 ? -23.906 26.984 12.297 1 30.8 261 TYR A O 1
ATOM 2089 N N . ALA A 1 262 ? -24.281 29.062 12.938 1 29.86 262 ALA A N 1
ATOM 2090 C CA . ALA A 1 262 ? -25.719 28.875 13.07 1 29.86 262 ALA A CA 1
ATOM 2091 C C . ALA A 1 262 ? -26.375 28.719 11.695 1 29.86 262 ALA A C 1
ATOM 2093 O O . ALA A 1 262 ? -27.391 28.031 11.562 1 29.86 262 ALA A O 1
ATOM 2094 N N . THR A 1 263 ? -25.969 29.656 10.789 1 30.84 263 THR A N 1
ATOM 2095 C CA . THR A 1 263 ? -26.688 29.516 9.523 1 30.84 263 THR A CA 1
ATOM 2096 C C . THR A 1 263 ? -26.109 28.375 8.695 1 30.84 263 THR A C 1
ATOM 2098 O O . THR A 1 263 ? -26.516 28.172 7.543 1 30.84 263 THR A O 1
ATOM 2101 N N . PHE A 1 264 ? -24.844 28 8.82 1 33.56 264 PHE A N 1
ATOM 2102 C CA . PHE A 1 264 ? -24.422 26.781 8.133 1 33.56 264 PHE A CA 1
ATOM 2103 C C . PHE A 1 264 ? -25.516 25.719 8.227 1 33.56 264 PHE A C 1
ATOM 2105 O O . PHE A 1 264 ? -25.672 25.078 9.266 1 33.56 264 PHE A O 1
ATOM 2112 N N . LYS A 1 265 ? -26.547 26.047 7.859 1 34.69 265 LYS A N 1
ATOM 2113 C CA . LYS A 1 265 ? -27.406 24.891 7.652 1 34.69 265 LYS A CA 1
ATOM 2114 C C . LYS A 1 265 ? -26.594 23.656 7.297 1 34.69 265 LYS A C 1
ATOM 2116 O O . LYS A 1 265 ? -25.578 23.75 6.59 1 34.69 265 LYS A O 1
ATOM 2121 N N . SER A 1 266 ? -26.547 22.641 8.156 1 47.22 266 SER A N 1
ATOM 2122 C CA . SER A 1 266 ? -26.016 21.297 8.281 1 47.22 266 SER A CA 1
ATOM 2123 C C . SER A 1 266 ? -25.625 20.703 6.926 1 47.22 266 SER A C 1
ATOM 2125 O O . SER A 1 266 ? -26.406 19.953 6.328 1 47.22 266 SER A O 1
ATOM 2127 N N . THR A 1 267 ? -24.953 21.562 6.008 1 62.75 267 THR A N 1
ATOM 2128 C CA . THR A 1 267 ? -24.828 20.922 4.699 1 62.75 267 THR A CA 1
ATOM 2129 C C . THR A 1 267 ? -23.672 19.938 4.684 1 62.75 267 THR A C 1
ATOM 2131 O O . THR A 1 267 ? -22.578 20.234 5.195 1 62.75 267 THR A O 1
ATOM 2134 N N . ARG A 1 268 ? -23.922 18.797 4.395 1 79.88 268 ARG A N 1
ATOM 2135 C CA . ARG A 1 268 ? -23 17.688 4.191 1 79.88 268 ARG A CA 1
ATOM 2136 C C . ARG A 1 268 ? -21.906 18.062 3.188 1 79.88 268 ARG A C 1
ATOM 2138 O O . ARG A 1 268 ? -22.203 18.609 2.125 1 79.88 268 ARG A O 1
ATOM 2145 N N . SER A 1 269 ? -20.672 17.969 3.705 1 81.94 269 SER A N 1
ATOM 2146 C CA . SER A 1 269 ? -19.516 18.234 2.854 1 81.94 269 SER A CA 1
ATOM 2147 C C . SER A 1 269 ? -19.609 17.469 1.538 1 81.94 269 SER A C 1
ATOM 2149 O O . SER A 1 269 ? -20.094 16.328 1.509 1 81.94 269 SER A O 1
ATOM 2151 N N . ALA A 1 270 ? -19.078 17.969 0.498 1 77.12 270 ALA A N 1
ATOM 2152 C CA . ALA A 1 270 ? -19.062 17.359 -0.83 1 77.12 270 ALA A CA 1
ATOM 2153 C C . ALA A 1 270 ? -18.203 16.109 -0.844 1 77.12 270 ALA A C 1
ATOM 2155 O O . ALA A 1 270 ? -18.312 15.281 -1.758 1 77.12 270 ALA A O 1
ATOM 2156 N N . VAL A 1 271 ? -17.391 15.977 0.169 1 82 271 VAL A N 1
ATOM 2157 C CA . VAL A 1 271 ? -16.516 14.812 0.217 1 82 271 VAL A CA 1
ATOM 2158 C C . VAL A 1 271 ? -17.344 13.539 0.352 1 82 271 VAL A C 1
ATOM 2160 O O . VAL A 1 271 ? -16.891 12.445 0.003 1 82 271 VAL A O 1
ATOM 2163 N N . PHE A 1 272 ? -18.594 13.734 0.826 1 88.56 272 PHE A N 1
ATOM 2164 C CA . PHE A 1 272 ? -19.453 12.578 1.016 1 88.56 272 PHE A CA 1
ATOM 2165 C C . PHE A 1 272 ? -20.406 12.414 -0.17 1 88.56 272 PHE A C 1
ATOM 2167 O O . PHE A 1 272 ? -21.156 11.438 -0.24 1 88.56 272 PHE A O 1
ATOM 2174 N N . ALA A 1 273 ? -20.344 13.32 -1.108 1 83.69 273 ALA A N 1
ATOM 2175 C CA . ALA A 1 273 ? -21.266 13.328 -2.24 1 83.69 273 ALA A CA 1
ATOM 2176 C C . ALA A 1 273 ? -20.953 12.188 -3.207 1 83.69 273 ALA A C 1
ATOM 2178 O O . ALA A 1 273 ? -19.859 11.633 -3.191 1 83.69 273 ALA A O 1
ATOM 2179 N N . PRO A 1 274 ? -21.938 11.836 -4.031 1 84.44 274 PRO A N 1
ATOM 2180 C CA . PRO A 1 274 ? -21.672 10.805 -5.035 1 84.44 274 PRO A CA 1
ATOM 2181 C C . PRO A 1 274 ? -20.5 11.156 -5.945 1 84.44 274 PRO A C 1
ATOM 2183 O O . PRO A 1 274 ? -20.25 12.336 -6.207 1 84.44 274 PRO A O 1
ATOM 2186 N N . LEU A 1 275 ? -19.859 10.078 -6.328 1 80.38 275 LEU A N 1
ATOM 2187 C CA . LEU A 1 275 ? -18.688 10.258 -7.176 1 80.38 275 LEU A CA 1
ATOM 2188 C C . LEU A 1 275 ? -19.078 10.828 -8.531 1 80.38 275 LEU A C 1
ATOM 2190 O O . LEU A 1 275 ? -20.094 10.43 -9.109 1 80.38 275 LEU A O 1
ATOM 2194 N N . GLU A 1 276 ? -18.25 11.719 -8.93 1 75 276 GLU A N 1
ATOM 2195 C CA . GLU A 1 276 ? -18.359 12.172 -10.312 1 75 276 GLU A CA 1
ATOM 2196 C C . GLU A 1 276 ? -17.766 11.156 -11.273 1 75 276 GLU A C 1
ATOM 2198 O O . GLU A 1 276 ? -17.062 10.227 -10.859 1 75 276 GLU A O 1
ATOM 2203 N N . ASP A 1 277 ? -17.938 11.281 -12.523 1 71.56 277 ASP A N 1
ATOM 2204 C CA . ASP A 1 277 ? -17.516 10.32 -13.531 1 71.56 277 ASP A CA 1
ATOM 2205 C C . ASP A 1 277 ? -15.992 10.172 -13.547 1 71.56 277 ASP A C 1
ATOM 2207 O O . ASP A 1 277 ? -15.469 9.062 -13.641 1 71.56 277 ASP A O 1
ATOM 2211 N N . PHE A 1 278 ? -15.375 11.266 -13.391 1 67.12 278 PHE A N 1
ATOM 2212 C CA . PHE A 1 278 ? -13.922 11.227 -13.5 1 67.12 278 PHE A CA 1
ATOM 2213 C C . PHE A 1 278 ? -13.297 10.641 -12.234 1 67.12 278 PHE A C 1
ATOM 2215 O O . PHE A 1 278 ? -12.125 10.266 -12.234 1 67.12 278 PHE A O 1
ATOM 2222 N N . GLU A 1 279 ? -14.141 10.516 -11.125 1 72.38 279 GLU A N 1
ATOM 2223 C CA . GLU A 1 279 ? -13.633 10 -9.859 1 72.38 279 GLU A CA 1
ATOM 2224 C C . GLU A 1 279 ? -13.836 8.492 -9.758 1 72.38 279 GLU A C 1
ATOM 2226 O O . GLU A 1 279 ? -13.289 7.844 -8.859 1 72.38 279 GLU A O 1
ATOM 2231 N N . GLN A 1 280 ? -14.594 8.078 -10.641 1 71.81 280 GLN A N 1
ATOM 2232 C CA . GLN A 1 280 ? -14.945 6.664 -10.531 1 71.81 280 GLN A CA 1
ATOM 2233 C C . GLN A 1 280 ? -13.695 5.785 -10.555 1 71.81 280 GLN A C 1
ATOM 2235 O O . GLN A 1 280 ? -12.75 6.062 -11.289 1 71.81 280 GLN A O 1
ATOM 2240 N N . PRO A 1 281 ? -13.75 4.855 -9.562 1 66 281 PRO A N 1
ATOM 2241 C CA . PRO A 1 281 ? -12.609 3.941 -9.555 1 66 281 PRO A CA 1
ATOM 2242 C C . PRO A 1 281 ? -12.398 3.25 -10.898 1 66 281 PRO A C 1
ATOM 2244 O O . PRO A 1 281 ? -13.359 3.045 -11.648 1 66 281 PRO A O 1
ATOM 2247 N N . ALA A 1 282 ? -11.086 3.135 -11.086 1 60.81 282 ALA A N 1
ATOM 2248 C CA . ALA A 1 282 ? -10.812 2.324 -12.273 1 60.81 282 ALA A CA 1
ATOM 2249 C C . ALA A 1 282 ? -11.531 0.981 -12.195 1 60.81 282 ALA A C 1
ATOM 2251 O O . ALA A 1 282 ? -11.672 0.409 -11.109 1 60.81 282 ALA A O 1
ATOM 2252 N N . ARG A 1 283 ? -12.211 0.648 -13.211 1 58.56 283 ARG A N 1
ATOM 2253 C CA . ARG A 1 283 ? -13.016 -0.569 -13.312 1 58.56 283 ARG A CA 1
ATOM 2254 C C . ARG A 1 283 ? -12.227 -1.783 -12.836 1 58.56 283 ARG A C 1
ATOM 2256 O O . ARG A 1 283 ? -12.805 -2.84 -12.57 1 58.56 283 ARG A O 1
ATOM 2263 N N . PHE A 1 284 ? -10.953 -1.471 -12.492 1 58.59 284 PHE A N 1
ATOM 2264 C CA . PHE A 1 284 ? -10.133 -2.639 -12.195 1 58.59 284 PHE A CA 1
ATOM 2265 C C . PHE A 1 284 ? -9.836 -2.729 -10.703 1 58.59 284 PHE A C 1
ATOM 2267 O O . PHE A 1 284 ? -9.148 -3.652 -10.258 1 58.59 284 PHE A O 1
ATOM 2274 N N . LEU A 1 285 ? -10.414 -1.876 -9.977 1 62.78 285 LEU A N 1
ATOM 2275 C CA . LEU A 1 285 ? -10.25 -1.959 -8.523 1 62.78 285 LEU A CA 1
ATOM 2276 C C . LEU A 1 285 ? -11.195 -2.996 -7.93 1 62.78 285 LEU A C 1
ATOM 2278 O O . LEU A 1 285 ? -12.352 -3.094 -8.344 1 62.78 285 LEU A O 1
ATOM 2282 N N . ALA A 1 286 ? -10.617 -3.842 -7.109 1 61.88 286 ALA A N 1
ATOM 2283 C CA . ALA A 1 286 ? -11.422 -4.879 -6.469 1 61.88 286 ALA A CA 1
ATOM 2284 C C . ALA A 1 286 ? -12.727 -4.305 -5.922 1 61.88 286 ALA A C 1
ATOM 2286 O O . ALA A 1 286 ? -12.727 -3.236 -5.305 1 61.88 286 ALA A O 1
ATOM 2287 N N . GLY A 1 287 ? -13.812 -4.906 -6.25 1 60.56 287 GLY A N 1
ATOM 2288 C CA . GLY A 1 287 ? -15.125 -4.52 -5.758 1 60.56 287 GLY A CA 1
ATOM 2289 C C . GLY A 1 287 ? -15.805 -3.471 -6.625 1 60.56 287 GLY A C 1
ATOM 2290 O O . GLY A 1 287 ? -16.906 -3.021 -6.312 1 60.56 287 GLY A O 1
ATOM 2291 N N . SER A 1 288 ? -14.883 -2.773 -7.539 1 60.06 288 SER A N 1
ATOM 2292 C CA . SER A 1 288 ? -15.438 -1.678 -8.328 1 60.06 288 SER A CA 1
ATOM 2293 C C . SER A 1 288 ? -16.406 -2.195 -9.391 1 60.06 288 SER A C 1
ATOM 2295 O O . SER A 1 288 ? -17.141 -1.417 -10 1 60.06 288 SER A O 1
ATOM 2297 N N . GLY A 1 289 ? -16.375 -3.527 -9.594 1 60.41 289 GLY A N 1
ATOM 2298 C CA . GLY A 1 289 ? -17.062 -3.977 -10.805 1 60.41 289 GLY A CA 1
ATOM 2299 C C . GLY A 1 289 ? -18.281 -4.816 -10.516 1 60.41 289 GLY A C 1
ATOM 2300 O O . GLY A 1 289 ? -18.609 -5.086 -9.359 1 60.41 289 GLY A O 1
ATOM 2301 N N . SER A 1 290 ? -19.188 -4.645 -11.469 1 60.62 290 SER A N 1
ATOM 2302 C CA . SER A 1 290 ? -20.266 -5.609 -11.641 1 60.62 290 SER A CA 1
ATOM 2303 C C . SER A 1 290 ? -19.781 -6.867 -12.352 1 60.62 290 SER A C 1
ATOM 2305 O O . SER A 1 290 ? -18.797 -6.824 -13.102 1 60.62 290 SER A O 1
ATOM 2307 N N . PHE A 1 291 ? -20.203 -7.949 -11.859 1 63.84 291 PHE A N 1
ATOM 2308 C CA . PHE A 1 291 ? -19.906 -9.164 -12.609 1 63.84 291 PHE A CA 1
ATOM 2309 C C . PHE A 1 291 ? -20.156 -8.953 -14.102 1 63.84 291 PHE A C 1
ATOM 2311 O O . PHE A 1 291 ? -19.594 -9.664 -14.938 1 63.84 291 PHE A O 1
ATOM 2318 N N . LYS A 1 292 ? -20.953 -7.867 -14.422 1 64.25 292 LYS A N 1
ATOM 2319 C CA . LYS A 1 292 ? -21.25 -7.621 -15.828 1 64.25 292 LYS A CA 1
ATOM 2320 C C . LYS A 1 292 ? -20.016 -7.121 -16.562 1 64.25 292 LYS A C 1
ATOM 2322 O O . LYS A 1 292 ? -19.812 -7.434 -17.75 1 64.25 292 LYS A O 1
ATOM 2327 N N . GLY A 1 293 ? -19.031 -6.492 -15.773 1 67.19 293 GLY A N 1
ATOM 2328 C CA . GLY A 1 293 ? -17.844 -5.965 -16.406 1 67.19 293 GLY A CA 1
ATOM 2329 C C . GLY A 1 293 ? -16.578 -6.691 -16 1 67.19 293 GLY A C 1
ATOM 2330 O O . GLY A 1 293 ? -15.469 -6.188 -16.219 1 67.19 293 GLY A O 1
ATOM 2331 N N . ILE A 1 294 ? -16.797 -7.902 -15.617 1 72.12 294 ILE A N 1
ATOM 2332 C CA . ILE A 1 294 ? -15.672 -8.656 -15.07 1 72.12 294 ILE A CA 1
ATOM 2333 C C . ILE A 1 294 ? -14.695 -9.016 -16.188 1 72.12 294 ILE A C 1
ATOM 2335 O O . ILE A 1 294 ? -13.477 -9.062 -15.961 1 72.12 294 ILE A O 1
ATOM 2339 N N . HIS A 1 295 ? -15.242 -9.203 -17.344 1 76.25 295 HIS A N 1
ATOM 2340 C CA . HIS A 1 295 ? -14.375 -9.562 -18.453 1 76.25 295 HIS A CA 1
ATOM 2341 C C . HIS A 1 295 ? -13.383 -8.445 -18.766 1 76.25 295 HIS A C 1
ATOM 2343 O O . HIS A 1 295 ? -12.227 -8.711 -19.109 1 76.25 295 HIS A O 1
ATOM 2349 N N . ASN A 1 296 ? -13.898 -7.262 -18.656 1 73.12 296 ASN A N 1
ATOM 2350 C CA . ASN A 1 296 ? -13 -6.141 -18.891 1 73.12 296 ASN A CA 1
ATOM 2351 C C . ASN A 1 296 ? -11.883 -6.086 -17.844 1 73.12 296 ASN A C 1
ATOM 2353 O O . ASN A 1 296 ? -10.734 -5.773 -18.172 1 73.12 296 ASN A O 1
ATOM 2357 N N . HIS A 1 297 ? -12.273 -6.461 -16.688 1 72.38 297 HIS A N 1
ATOM 2358 C CA . HIS A 1 297 ? -11.273 -6.465 -15.625 1 72.38 297 HIS A CA 1
ATOM 2359 C C . HIS A 1 297 ? -10.227 -7.555 -15.859 1 72.38 297 HIS A C 1
ATOM 2361 O O . HIS A 1 297 ? -9.031 -7.312 -15.695 1 72.38 297 HIS A O 1
ATOM 2367 N N . ILE A 1 298 ? -10.664 -8.562 -16.266 1 75.62 298 ILE A N 1
ATOM 2368 C CA . ILE A 1 298 ? -9.766 -9.688 -16.5 1 75.62 298 ILE A CA 1
ATOM 2369 C C . ILE A 1 298 ? -8.852 -9.375 -17.672 1 75.62 298 ILE A C 1
ATOM 2371 O O . ILE A 1 298 ? -7.645 -9.625 -17.625 1 75.62 298 ILE A O 1
ATOM 2375 N N . LEU A 1 299 ? -9.406 -8.812 -18.688 1 79 299 LEU A N 1
ATOM 2376 C CA . LEU A 1 299 ? -8.609 -8.461 -19.859 1 79 299 LEU A CA 1
ATOM 2377 C C . LEU A 1 299 ? -7.551 -7.422 -19.5 1 79 299 LEU A C 1
ATOM 2379 O O . LEU A 1 299 ? -6.41 -7.516 -19.969 1 79 299 LEU A O 1
ATOM 2383 N N . HIS A 1 300 ? -8.023 -6.539 -18.766 1 74.81 300 HIS A N 1
ATOM 2384 C CA . HIS A 1 300 ? -7.062 -5.535 -18.312 1 74.81 300 HIS A CA 1
ATOM 2385 C C . HIS A 1 300 ? -5.945 -6.164 -17.484 1 74.81 300 HIS A C 1
ATOM 2387 O O . HIS A 1 300 ? -4.77 -5.852 -17.688 1 74.81 300 HIS A O 1
ATOM 2393 N N . THR A 1 301 ? -6.301 -7.031 -16.625 1 76.12 301 THR A N 1
ATOM 2394 C CA . THR A 1 301 ? -5.312 -7.695 -15.781 1 76.12 301 THR A CA 1
ATOM 2395 C C . THR A 1 301 ? -4.371 -8.547 -16.625 1 76.12 301 THR A C 1
ATOM 2397 O O . THR A 1 301 ? -3.17 -8.617 -16.344 1 76.12 301 THR A O 1
ATOM 2400 N N . LEU A 1 302 ? -4.906 -9.094 -17.625 1 82.69 302 LEU A N 1
ATOM 2401 C CA . LEU A 1 302 ? -4.094 -9.898 -18.531 1 82.69 302 LEU A CA 1
ATOM 2402 C C . LEU A 1 302 ? -3.012 -9.055 -19.188 1 82.69 302 LEU A C 1
ATOM 2404 O O . LEU A 1 302 ? -1.88 -9.508 -19.359 1 82.69 302 LEU A O 1
ATOM 2408 N N . LYS A 1 303 ? -3.385 -7.895 -19.391 1 79.31 303 LYS A N 1
ATOM 2409 C CA . LYS A 1 303 ? -2.441 -7.004 -20.062 1 79.31 303 LYS A CA 1
ATOM 2410 C C . LYS A 1 303 ? -1.4 -6.469 -19.078 1 79.31 303 LYS A C 1
ATOM 2412 O O . LYS A 1 303 ? -0.198 -6.559 -19.328 1 79.31 303 LYS A O 1
ATOM 2417 N N . VAL A 1 304 ? -1.824 -6.062 -17.922 1 74.12 304 VAL A N 1
ATOM 2418 C CA . VAL A 1 304 ? -0.955 -5.312 -17.031 1 74.12 304 VAL A CA 1
ATOM 2419 C C . VAL A 1 304 ? -0.059 -6.273 -16.25 1 74.12 304 VAL A C 1
ATOM 2421 O O . VAL A 1 304 ? 1.063 -5.926 -15.883 1 74.12 304 VAL A O 1
ATOM 2424 N N . ALA A 1 305 ? -0.519 -7.48 -16.031 1 77.44 305 ALA A N 1
ATOM 2425 C CA . ALA A 1 305 ? 0.227 -8.391 -15.164 1 77.44 305 ALA A CA 1
ATOM 2426 C C . ALA A 1 305 ? 1.048 -9.383 -15.992 1 77.44 305 ALA A C 1
ATOM 2428 O O . ALA A 1 305 ? 1.578 -10.359 -15.453 1 77.44 305 ALA A O 1
ATOM 2429 N N . PHE A 1 306 ? 1.058 -9.133 -17.281 1 81 306 PHE A N 1
ATOM 2430 C CA . PHE A 1 306 ? 1.876 -9.992 -18.125 1 81 306 PHE A CA 1
ATOM 2431 C C . PHE A 1 306 ? 3.359 -9.766 -17.844 1 81 306 PHE A C 1
ATOM 2433 O O . PHE A 1 306 ? 3.832 -8.633 -17.844 1 81 306 PHE A O 1
ATOM 2440 N N . LEU A 1 307 ? 4.059 -10.797 -17.406 1 74.19 307 LEU A N 1
ATOM 2441 C CA . LEU A 1 307 ? 5.48 -10.742 -17.078 1 74.19 307 LEU A CA 1
ATOM 2442 C C . LEU A 1 307 ? 6.289 -11.617 -18.031 1 74.19 307 LEU A C 1
ATOM 2444 O O . LEU A 1 307 ? 6.062 -12.828 -18.109 1 74.19 307 LEU A O 1
ATOM 2448 N N . LEU A 1 308 ? 7.043 -11 -18.812 1 73.25 308 LEU A N 1
ATOM 2449 C CA . LEU A 1 308 ? 7.945 -11.773 -19.656 1 73.25 308 LEU A CA 1
ATOM 2450 C C . LEU A 1 308 ? 9.117 -12.32 -18.844 1 73.25 308 LEU A C 1
ATOM 2452 O O . LEU A 1 308 ? 9.594 -11.664 -17.922 1 73.25 308 LEU A O 1
ATOM 2456 N N . PRO A 1 309 ? 9.453 -13.547 -19.188 1 75.38 309 PRO A N 1
ATOM 2457 C CA . PRO A 1 309 ? 10.594 -14.125 -18.469 1 75.38 309 PRO A CA 1
ATOM 2458 C C . PRO A 1 309 ? 11.898 -13.375 -18.734 1 75.38 309 PRO A C 1
ATOM 2460 O O . PRO A 1 309 ? 12.008 -12.648 -19.719 1 75.38 309 PRO A O 1
ATOM 2463 N N . TRP A 1 310 ? 12.766 -13.367 -17.719 1 72.88 310 TRP A N 1
ATOM 2464 C CA . TRP A 1 310 ? 14.117 -12.898 -17.984 1 72.88 310 TRP A CA 1
ATOM 2465 C C . TRP A 1 310 ? 14.695 -13.594 -19.219 1 72.88 310 TRP A C 1
ATOM 2467 O O . TRP A 1 310 ? 14.477 -14.789 -19.422 1 72.88 310 TRP A O 1
ATOM 2477 N N . PRO A 1 311 ? 15.227 -12.898 -20 1 73.06 311 PRO A N 1
ATOM 2478 C CA . PRO A 1 311 ? 15.711 -11.516 -20.047 1 73.06 311 PRO A CA 1
ATOM 2479 C C . PRO A 1 311 ? 14.773 -10.586 -20.812 1 73.06 311 PRO A C 1
ATOM 2481 O O . PRO A 1 311 ? 15.117 -9.422 -21.062 1 73.06 311 PRO A O 1
ATOM 2484 N N . PHE A 1 312 ? 13.703 -11.07 -21.188 1 70.5 312 PHE A N 1
ATOM 2485 C CA . PHE A 1 312 ? 12.914 -10.312 -22.156 1 70.5 312 PHE A CA 1
ATOM 2486 C C . PHE A 1 312 ? 12.242 -9.117 -21.5 1 70.5 312 PHE A C 1
ATOM 2488 O O . PHE A 1 312 ? 11.836 -8.172 -22.172 1 70.5 312 PHE A O 1
ATOM 2495 N N . MET A 1 313 ? 11.906 -9.219 -20.297 1 63.88 313 MET A N 1
ATOM 2496 C CA . MET A 1 313 ? 11.297 -8.039 -19.703 1 63.88 313 MET A CA 1
ATOM 2497 C C . MET A 1 313 ? 12.062 -7.605 -18.453 1 63.88 313 MET A C 1
ATOM 2499 O O . MET A 1 313 ? 12.625 -8.438 -17.75 1 63.88 313 MET A O 1
ATOM 2503 N N . ALA A 1 314 ? 12.125 -6.242 -18.469 1 62.59 314 ALA A N 1
ATOM 2504 C CA . ALA A 1 314 ? 12.703 -5.625 -17.281 1 62.59 314 ALA A CA 1
ATOM 2505 C C . ALA A 1 314 ? 11.828 -5.879 -16.047 1 62.59 314 ALA A C 1
ATOM 2507 O O . ALA A 1 314 ? 10.633 -5.578 -16.062 1 62.59 314 ALA A O 1
ATOM 2508 N N . TRP A 1 315 ? 12.219 -6.781 -15.32 1 64.44 315 TRP A N 1
ATOM 2509 C CA . TRP A 1 315 ? 11.539 -7.113 -14.07 1 64.44 315 TRP A CA 1
ATOM 2510 C C . TRP A 1 315 ? 11.414 -5.883 -13.18 1 64.44 315 TRP A C 1
ATOM 2512 O O . TRP A 1 315 ? 12.32 -5.043 -13.141 1 64.44 315 TRP A O 1
ATOM 2522 N N . LEU A 1 316 ? 10.164 -5.711 -12.727 1 66.44 316 LEU A N 1
ATOM 2523 C CA . LEU A 1 316 ? 9.922 -4.633 -11.781 1 66.44 316 LEU A CA 1
ATOM 2524 C C . LEU A 1 316 ? 10.289 -5.062 -10.359 1 66.44 316 LEU A C 1
ATOM 2526 O O . LEU A 1 316 ? 9.484 -5.699 -9.672 1 66.44 316 LEU A O 1
ATOM 2530 N N . PRO A 1 317 ? 11.516 -4.699 -9.961 1 65.12 317 PRO A N 1
ATOM 2531 C CA . PRO A 1 317 ? 11.953 -5.117 -8.625 1 65.12 317 PRO A CA 1
ATOM 2532 C C . PRO A 1 317 ? 10.961 -4.73 -7.535 1 65.12 317 PRO A C 1
ATOM 2534 O O . PRO A 1 317 ? 10.375 -3.646 -7.582 1 65.12 317 PRO A O 1
ATOM 2537 N N . GLY A 1 318 ? 10.703 -5.633 -6.625 1 63.16 318 GLY A N 1
ATOM 2538 C CA . GLY A 1 318 ? 9.891 -5.391 -5.441 1 63.16 318 GLY A CA 1
ATOM 2539 C C . GLY A 1 318 ? 8.422 -5.723 -5.645 1 63.16 318 GLY A C 1
ATOM 2540 O O . GLY A 1 318 ? 7.598 -5.465 -4.766 1 63.16 318 GLY A O 1
ATOM 2541 N N . LEU A 1 319 ? 8.133 -6.266 -6.855 1 62.34 319 LEU A N 1
ATOM 2542 C CA . LEU A 1 319 ? 6.75 -6.574 -7.219 1 62.34 319 LEU A CA 1
ATOM 2543 C C . LEU A 1 319 ? 6.133 -7.555 -6.227 1 62.34 319 LEU A C 1
ATOM 2545 O O . LEU A 1 319 ? 4.922 -7.539 -6 1 62.34 319 LEU A O 1
ATOM 2549 N N . ARG A 1 320 ? 7.039 -8.453 -5.648 1 61.19 320 ARG A N 1
ATOM 2550 C CA . ARG A 1 320 ? 6.492 -9.422 -4.703 1 61.19 320 ARG A CA 1
ATOM 2551 C C . ARG A 1 320 ? 5.844 -8.719 -3.516 1 61.19 320 ARG A C 1
ATOM 2553 O O . ARG A 1 320 ? 4.922 -9.258 -2.896 1 61.19 320 ARG A O 1
ATOM 2560 N N . GLN A 1 321 ? 6.496 -7.59 -3.191 1 49.97 321 GLN A N 1
ATOM 2561 C CA . GLN A 1 321 ? 6.254 -6.996 -1.882 1 49.97 321 GLN A CA 1
ATOM 2562 C C . GLN A 1 321 ? 5.297 -5.809 -1.986 1 49.97 321 GLN A C 1
ATOM 2564 O O . GLN A 1 321 ? 5.051 -5.117 -0.998 1 49.97 321 GLN A O 1
ATOM 2569 N N . ILE A 1 322 ? 4.832 -5.699 -3.094 1 42.53 322 ILE A N 1
ATOM 2570 C CA . ILE A 1 322 ? 3.941 -4.547 -3.172 1 42.53 322 ILE A CA 1
ATOM 2571 C C . ILE A 1 322 ? 2.588 -4.898 -2.562 1 42.53 322 ILE A C 1
ATOM 2573 O O . ILE A 1 322 ? 1.948 -5.871 -2.975 1 42.53 322 ILE A O 1
ATOM 2577 N N . GLY A 1 323 ? 2.111 -4.555 -1.3 1 40.59 323 GLY A N 1
ATOM 2578 C CA . GLY A 1 323 ? 0.858 -4.672 -0.57 1 40.59 323 GLY A CA 1
ATOM 2579 C C . GLY A 1 323 ? 0.99 -5.461 0.719 1 40.59 323 GLY A C 1
ATOM 2580 O O . GLY A 1 323 ? 0.096 -5.43 1.567 1 40.59 323 GLY A O 1
ATOM 2581 N N . SER A 1 324 ? 1.729 -6.641 0.727 1 37.12 324 SER A N 1
ATOM 2582 C CA . SER A 1 324 ? 1.604 -7.609 1.809 1 37.12 324 SER A CA 1
ATOM 2583 C C . SER A 1 324 ? 2.438 -7.199 3.018 1 37.12 324 SER A C 1
ATOM 2585 O O . SER A 1 324 ? 3.479 -7.801 3.293 1 37.12 324 SER A O 1
ATOM 2587 N N . LEU A 1 325 ? 2.805 -6.082 3.387 1 33.62 325 LEU A N 1
ATOM 2588 C CA . LEU A 1 325 ? 3.533 -6.211 4.645 1 33.62 325 LEU A CA 1
ATOM 2589 C C . LEU A 1 325 ? 2.66 -6.859 5.711 1 33.62 325 LEU A C 1
ATOM 2591 O O . LEU A 1 325 ? 1.508 -6.465 5.902 1 33.62 325 LEU A O 1
ATOM 2595 N N . PRO A 1 326 ? 2.953 -8.078 6.133 1 31.34 326 PRO A N 1
ATOM 2596 C CA . PRO A 1 326 ? 2.156 -8.539 7.273 1 31.34 326 PRO A CA 1
ATOM 2597 C C . PRO A 1 326 ? 2.025 -7.484 8.367 1 31.34 326 PRO A C 1
ATOM 2599 O O . PRO A 1 326 ? 2.922 -6.656 8.539 1 31.34 326 PRO A O 1
ATOM 2602 N N . VAL A 1 327 ? 0.845 -7.086 8.828 1 30.8 327 VAL A N 1
ATOM 2603 C CA . VAL A 1 327 ? 0.584 -6.461 10.117 1 30.8 327 VAL A CA 1
ATOM 2604 C C . VAL A 1 327 ? 1.389 -7.168 11.203 1 30.8 327 VAL A C 1
ATOM 2606 O O . VAL A 1 327 ? 1.272 -8.383 11.383 1 30.8 327 VAL A O 1
ATOM 2609 N N . PRO A 1 328 ? 2.574 -6.613 11.633 1 29.27 328 PRO A N 1
ATOM 2610 C CA . PRO A 1 328 ? 3.08 -7.336 12.805 1 29.27 328 PRO A CA 1
ATOM 2611 C C . PRO A 1 328 ? 1.97 -7.754 13.766 1 29.27 328 PRO A C 1
ATOM 2613 O O . PRO A 1 328 ? 0.922 -7.102 13.828 1 29.27 328 PRO A O 1
ATOM 2616 N N . PRO A 1 329 ? 2.012 -8.984 14.258 1 28.78 329 PRO A N 1
ATOM 2617 C CA . PRO A 1 329 ? 1.024 -9.195 15.32 1 28.78 329 PRO A CA 1
ATOM 2618 C C . PRO A 1 329 ? 0.994 -8.055 16.344 1 28.78 329 PRO A C 1
ATOM 2620 O O . PRO A 1 329 ? 2.008 -7.387 16.547 1 28.78 329 PRO A O 1
ATOM 2623 N N . ALA A 1 330 ? -0.103 -7.527 16.688 1 27 330 ALA A N 1
ATOM 2624 C CA . ALA A 1 330 ? -0.241 -6.672 17.875 1 27 330 ALA A CA 1
ATOM 2625 C C . ALA A 1 330 ? 0.692 -7.125 18.984 1 27 330 ALA A C 1
ATOM 2627 O O . ALA A 1 330 ? 0.866 -8.32 19.219 1 27 330 ALA A O 1
ATOM 2628 N N . ALA A 1 331 ? 1.749 -6.301 19.344 1 26.34 331 ALA A N 1
ATOM 2629 C CA . ALA A 1 331 ? 2.428 -6.578 20.594 1 26.34 331 ALA A CA 1
ATOM 2630 C C . ALA A 1 331 ? 1.476 -7.215 21.609 1 26.34 331 ALA A C 1
ATOM 2632 O O . ALA A 1 331 ? 0.453 -6.625 21.969 1 26.34 331 ALA A O 1
ATOM 2633 N N . SER A 1 332 ? 1.303 -8.43 21.734 1 27.44 332 SER A N 1
ATOM 2634 C CA . SER A 1 332 ? 0.86 -8.891 23.031 1 27.44 332 SER A CA 1
ATOM 2635 C C . SER A 1 332 ? 1.54 -8.117 24.156 1 27.44 332 SER A C 1
ATOM 2637 O O . SER A 1 332 ? 2.59 -7.504 23.953 1 27.44 332 SER A O 1
ATOM 2639 N N . ASP A 1 333 ? 0.961 -8.18 25.5 1 26.56 333 ASP A N 1
ATOM 2640 C CA . ASP A 1 333 ? 1.351 -7.875 26.875 1 26.56 333 ASP A CA 1
ATOM 2641 C C . ASP A 1 333 ? 2.807 -8.25 27.125 1 26.56 333 ASP A C 1
ATOM 2643 O O . ASP A 1 333 ? 3.146 -9.438 27.172 1 26.56 333 ASP A O 1
ATOM 2647 N N . VAL A 1 334 ? 3.744 -7.633 26.703 1 27.05 334 VAL A N 1
ATOM 2648 C CA . VAL A 1 334 ? 4.926 -7.73 27.547 1 27.05 334 VAL A CA 1
ATOM 2649 C C . VAL A 1 334 ? 4.516 -7.656 29.016 1 27.05 334 VAL A C 1
ATOM 2651 O O . VAL A 1 334 ? 3.793 -6.742 29.422 1 27.05 334 VAL A O 1
ATOM 2654 N N . ASP A 1 335 ? 4.531 -8.75 29.734 1 26.84 335 ASP A N 1
ATOM 2655 C CA . ASP A 1 335 ? 4.488 -8.867 31.188 1 26.84 335 ASP A CA 1
ATOM 2656 C C . ASP A 1 335 ? 5.305 -7.754 31.859 1 26.84 335 ASP A C 1
ATOM 2658 O O . ASP A 1 335 ? 6.477 -7.562 31.531 1 26.84 335 ASP A O 1
ATOM 2662 N N . GLU A 1 336 ? 4.676 -6.684 32.375 1 28.23 336 GLU A N 1
ATOM 2663 C CA . GLU A 1 336 ? 5.109 -5.773 33.438 1 28.23 336 GLU A CA 1
ATOM 2664 C C . GLU A 1 336 ? 6.078 -6.461 34.375 1 28.23 336 GLU A C 1
ATOM 2666 O O . GLU A 1 336 ? 6.598 -5.832 35.312 1 28.23 336 GLU A O 1
ATOM 2671 N N . LYS A 1 337 ? 6.117 -7.852 34.531 1 30.81 337 LYS A N 1
ATOM 2672 C CA . LYS A 1 337 ? 6.77 -8.375 35.719 1 30.81 337 LYS A CA 1
ATOM 2673 C C . LYS A 1 337 ? 8.266 -8.07 35.719 1 30.81 337 LYS A C 1
ATOM 2675 O O . LYS A 1 337 ? 8.891 -7.98 36.781 1 30.81 337 LYS A O 1
ATOM 2680 N N . THR A 1 338 ? 9.031 -8.273 34.656 1 26.14 338 THR A N 1
ATOM 2681 C CA . THR A 1 338 ? 10.414 -8.352 35.125 1 26.14 338 THR A CA 1
ATOM 2682 C C . THR A 1 338 ? 11.016 -6.961 35.25 1 26.14 338 THR A C 1
ATOM 2684 O O . THR A 1 338 ? 11.922 -6.594 34.5 1 26.14 338 THR A O 1
ATOM 2687 N N . ILE A 1 339 ? 10.117 -5.867 35.281 1 27.61 339 ILE A N 1
ATOM 2688 C CA . ILE A 1 339 ? 10.859 -4.77 35.875 1 27.61 339 ILE A CA 1
ATOM 2689 C C . ILE A 1 339 ? 11.328 -5.176 37.281 1 27.61 339 ILE A C 1
ATOM 2691 O O . ILE A 1 339 ? 10.508 -5.516 38.125 1 27.61 339 ILE A O 1
ATOM 2695 N N . PRO A 1 340 ? 12.539 -5.738 37.406 1 28.72 340 PRO A N 1
ATOM 2696 C CA . PRO A 1 340 ? 12.969 -5.895 38.812 1 28.72 340 PRO A CA 1
ATOM 2697 C C . PRO A 1 340 ? 12.617 -4.684 39.656 1 28.72 340 PRO A C 1
ATOM 2699 O O . PRO A 1 340 ? 12.75 -3.543 39.219 1 28.72 340 PRO A O 1
ATOM 2702 N N . GLU A 1 341 ? 11.547 -4.781 40.5 1 28.25 341 GLU A N 1
ATOM 2703 C CA . GLU A 1 341 ? 11.312 -3.93 41.688 1 28.25 341 GLU A CA 1
ATOM 2704 C C . GLU A 1 341 ? 12.625 -3.504 42.312 1 28.25 341 GLU A C 1
ATOM 2706 O O . GLU A 1 341 ? 13.398 -4.348 42.781 1 28.25 341 GLU A O 1
ATOM 2711 N N . GLU A 1 342 ? 13.359 -2.584 41.688 1 27.67 342 GLU A N 1
ATOM 2712 C CA . GLU A 1 342 ? 14.375 -2.035 42.594 1 27.67 342 GLU A CA 1
ATOM 2713 C C . GLU A 1 342 ? 13.82 -1.822 44 1 27.67 342 GLU A C 1
ATOM 2715 O O . GLU A 1 342 ? 12.789 -1.17 44.156 1 27.67 342 GLU A O 1
ATOM 2720 N N . ARG A 1 343 ? 14.008 -2.781 45.031 1 28.98 343 ARG A N 1
ATOM 2721 C CA . ARG A 1 343 ? 13.883 -2.799 46.5 1 28.98 343 ARG A CA 1
ATOM 2722 C C . ARG A 1 343 ? 14.141 -1.414 47.062 1 28.98 343 ARG A C 1
ATOM 2724 O O . ARG A 1 343 ? 15.078 -0.725 46.688 1 28.98 343 ARG A O 1
ATOM 2731 N N . SER A 1 344 ? 13.016 -0.717 47.531 1 25.86 344 SER A N 1
ATOM 2732 C CA . SER A 1 344 ? 12.984 0.348 48.5 1 25.86 344 SER A CA 1
ATOM 2733 C C . SER A 1 344 ? 14.133 0.199 49.5 1 25.86 344 SER A C 1
ATOM 2735 O O . SER A 1 344 ? 14.32 -0.871 50.094 1 25.86 344 SER A O 1
ATOM 2737 N N . ARG A 1 345 ? 15.328 0.846 49.25 1 26 345 ARG A N 1
ATOM 2738 C CA . ARG A 1 345 ? 16.328 1.152 50.281 1 26 345 ARG A CA 1
ATOM 2739 C C . ARG A 1 345 ? 15.656 1.67 51.531 1 26 345 ARG A C 1
ATOM 2741 O O . ARG A 1 345 ? 15.125 2.781 51.562 1 26 345 ARG A O 1
ATOM 2748 N N . GLU A 1 346 ? 14.688 0.851 52.125 1 21.62 346 GLU A N 1
ATOM 2749 C CA . GLU A 1 346 ? 14.516 1.087 53.531 1 21.62 346 GLU A CA 1
ATOM 2750 C C . GLU A 1 346 ? 15.859 1.094 54.25 1 21.62 346 GLU A C 1
ATOM 2752 O O . GLU A 1 346 ? 15.914 1.309 55.469 1 21.62 346 GLU A O 1
ATOM 2757 N N . SER A 1 347 ? 17.109 1.621 53.781 1 22.11 347 SER A N 1
ATOM 2758 C CA . SER A 1 347 ? 17.797 2.121 54.969 1 22.11 347 SER A CA 1
ATOM 2759 C C . SER A 1 347 ? 17.297 3.518 55.312 1 22.11 347 SER A C 1
ATOM 2761 O O . SER A 1 347 ? 16.953 4.312 54.438 1 22.11 347 SER A O 1
ATOM 2763 N N . MET B 1 1 ? 9.719 -49 -4.469 1 66.88 1 MET B N 1
ATOM 2764 C CA . MET B 1 1 ? 8.953 -48.062 -5.27 1 66.88 1 MET B CA 1
ATOM 2765 C C . MET B 1 1 ? 9.789 -47.531 -6.434 1 66.88 1 MET B C 1
ATOM 2767 O O . MET B 1 1 ? 10.977 -47.25 -6.27 1 66.88 1 MET B O 1
ATOM 2771 N N . SER B 1 2 ? 9.359 -47.625 -7.609 1 88.88 2 SER B N 1
ATOM 2772 C CA . SER B 1 2 ? 10.117 -47.219 -8.797 1 88.88 2 SER B CA 1
ATOM 2773 C C . SER B 1 2 ? 10.492 -45.75 -8.75 1 88.88 2 SER B C 1
ATOM 2775 O O . SER B 1 2 ? 9.844 -44.969 -8.062 1 88.88 2 SER B O 1
ATOM 2777 N N . THR B 1 3 ? 11.742 -45.5 -9.062 1 91 3 THR B N 1
ATOM 2778 C CA . THR B 1 3 ? 12.242 -44.156 -9.18 1 91 3 THR B CA 1
ATOM 2779 C C . THR B 1 3 ? 11.188 -43.25 -9.797 1 91 3 THR B C 1
ATOM 2781 O O . THR B 1 3 ? 10.984 -42.094 -9.344 1 91 3 THR B O 1
ATOM 2784 N N . ILE B 1 4 ? 10.523 -43.719 -10.68 1 91.62 4 ILE B N 1
ATOM 2785 C CA . ILE B 1 4 ? 9.492 -42.938 -11.375 1 91.62 4 ILE B CA 1
ATOM 2786 C C . ILE B 1 4 ? 8.344 -42.625 -10.422 1 91.62 4 ILE B C 1
ATOM 2788 O O . ILE B 1 4 ? 7.836 -41.5 -10.406 1 91.62 4 ILE B O 1
ATOM 2792 N N . ARG B 1 5 ? 8 -43.562 -9.617 1 92.5 5 ARG B N 1
ATOM 2793 C CA . ARG B 1 5 ? 6.902 -43.375 -8.68 1 92.5 5 ARG B CA 1
ATOM 2794 C C . ARG B 1 5 ? 7.273 -42.344 -7.613 1 92.5 5 ARG B C 1
ATOM 2796 O O . ARG B 1 5 ? 6.453 -41.5 -7.25 1 92.5 5 ARG B O 1
ATOM 2803 N N . ILE B 1 6 ? 8.477 -42.469 -7.195 1 94.31 6 ILE B N 1
ATOM 2804 C CA . ILE B 1 6 ? 8.945 -41.5 -6.195 1 94.31 6 ILE B CA 1
ATOM 2805 C C . ILE B 1 6 ? 8.93 -40.094 -6.781 1 94.31 6 ILE B C 1
ATOM 2807 O O . ILE B 1 6 ? 8.383 -39.156 -6.176 1 94.31 6 ILE B O 1
ATOM 2811 N N . LEU B 1 7 ? 9.477 -39.906 -7.969 1 95.62 7 LEU B N 1
ATOM 2812 C CA . LEU B 1 7 ? 9.516 -38.594 -8.625 1 95.62 7 LEU B CA 1
ATOM 2813 C C . LEU B 1 7 ? 8.109 -38.062 -8.867 1 95.62 7 LEU B C 1
ATOM 2815 O O . LEU B 1 7 ? 7.855 -36.875 -8.703 1 95.62 7 LEU B O 1
ATOM 2819 N N . SER B 1 8 ? 7.27 -38.969 -9.234 1 94.62 8 SER B N 1
ATOM 2820 C CA . SER B 1 8 ? 5.887 -38.562 -9.5 1 94.62 8 SER B CA 1
ATOM 2821 C C . SER B 1 8 ? 5.207 -38.062 -8.227 1 94.62 8 SER B C 1
ATOM 2823 O O . SER B 1 8 ? 4.555 -37 -8.242 1 94.62 8 SER B O 1
ATOM 2825 N N . ASN B 1 9 ? 5.43 -38.75 -7.141 1 95.69 9 ASN B N 1
ATOM 2826 C CA . ASN B 1 9 ? 4.828 -38.344 -5.879 1 95.69 9 ASN B CA 1
ATOM 2827 C C . ASN B 1 9 ? 5.406 -37.031 -5.387 1 95.69 9 ASN B C 1
ATOM 2829 O O . ASN B 1 9 ? 4.668 -36.156 -4.934 1 95.69 9 ASN B O 1
ATOM 2833 N N . VAL B 1 10 ? 6.68 -36.875 -5.508 1 97.06 10 VAL B N 1
ATOM 2834 C CA . VAL B 1 10 ? 7.332 -35.656 -5.078 1 97.06 10 VAL B CA 1
ATOM 2835 C C . VAL B 1 10 ? 6.871 -34.5 -5.965 1 97.06 10 VAL B C 1
ATOM 2837 O O . VAL B 1 10 ? 6.535 -33.438 -5.461 1 97.06 10 VAL B O 1
ATOM 2840 N N . GLY B 1 11 ? 6.844 -34.688 -7.285 1 97.31 11 GLY B N 1
ATOM 2841 C CA . GLY B 1 11 ? 6.352 -33.656 -8.195 1 97.31 11 GLY B CA 1
ATOM 2842 C C . GLY B 1 11 ? 4.926 -33.25 -7.902 1 97.31 11 GLY B C 1
ATOM 2843 O O . GLY B 1 11 ? 4.633 -32.031 -7.844 1 97.31 11 GLY B O 1
ATOM 2844 N N . ASN B 1 12 ? 4.094 -34.25 -7.656 1 96.56 12 ASN B N 1
ATOM 2845 C CA . ASN B 1 12 ? 2.701 -33.938 -7.332 1 96.56 12 ASN B CA 1
ATOM 2846 C C . ASN B 1 12 ? 2.572 -33.188 -6.012 1 96.56 12 ASN B C 1
ATOM 2848 O O . ASN B 1 12 ? 1.706 -32.344 -5.867 1 96.56 12 ASN B O 1
ATOM 2852 N N . ALA B 1 13 ? 3.422 -33.531 -5.098 1 97.25 13 ALA B N 1
ATOM 2853 C CA . ALA B 1 13 ? 3.422 -32.812 -3.83 1 97.25 13 ALA B CA 1
ATOM 2854 C C . ALA B 1 13 ? 3.762 -31.344 -4.043 1 97.25 13 ALA B C 1
ATOM 2856 O O . ALA B 1 13 ? 3.166 -30.453 -3.416 1 97.25 13 ALA B O 1
ATOM 2857 N N . PHE B 1 14 ? 4.625 -31.078 -4.945 1 97.69 14 PHE B N 1
ATOM 2858 C CA . PHE B 1 14 ? 4.996 -29.688 -5.238 1 97.69 14 PHE B CA 1
ATOM 2859 C C . PHE B 1 14 ? 3.865 -28.969 -5.957 1 97.69 14 PHE B C 1
ATOM 2861 O O . PHE B 1 14 ? 3.594 -27.797 -5.684 1 97.69 14 PHE B O 1
ATOM 2868 N N . PHE B 1 15 ? 3.242 -29.672 -6.859 1 96.88 15 PHE B N 1
ATOM 2869 C CA . PHE B 1 15 ? 2.084 -29.078 -7.52 1 96.88 15 PHE B CA 1
ATOM 2870 C C . PHE B 1 15 ? 0.999 -28.734 -6.508 1 96.88 15 PHE B C 1
ATOM 2872 O O . PHE B 1 15 ? 0.423 -27.641 -6.551 1 96.88 15 PHE B O 1
ATOM 2879 N N . LEU B 1 16 ? 0.819 -29.625 -5.594 1 95.38 16 LEU B N 1
ATOM 2880 C CA . LEU B 1 16 ? -0.177 -29.406 -4.551 1 95.38 16 LEU B CA 1
ATOM 2881 C C . LEU B 1 16 ? 0.209 -28.219 -3.668 1 95.38 16 LEU B C 1
ATOM 2883 O O . LEU B 1 16 ? -0.626 -27.375 -3.369 1 95.38 16 LEU B O 1
ATOM 2887 N N . ALA B 1 17 ? 1.427 -28.188 -3.309 1 94.44 17 ALA B N 1
ATOM 2888 C CA . ALA B 1 17 ? 1.928 -27.125 -2.447 1 94.44 17 ALA B CA 1
ATOM 2889 C C . ALA B 1 17 ? 1.747 -25.75 -3.105 1 94.44 17 ALA B C 1
ATOM 2891 O O . ALA B 1 17 ? 1.473 -24.766 -2.426 1 94.44 17 ALA B O 1
ATOM 2892 N N . SER B 1 18 ? 1.858 -25.641 -4.363 1 94 18 SER B N 1
ATOM 2893 C CA . SER B 1 18 ? 1.707 -24.375 -5.074 1 94 18 SER B CA 1
ATOM 2894 C C . SER B 1 18 ? 0.294 -23.828 -4.922 1 94 18 SER B C 1
ATOM 2896 O O . SER B 1 18 ? 0.065 -22.625 -5.117 1 94 18 SER B O 1
ATOM 2898 N N . GLY B 1 19 ? -0.607 -24.688 -4.559 1 91.31 19 GLY B N 1
ATOM 2899 C CA . GLY B 1 19 ? -1.987 -24.266 -4.371 1 91.31 19 GLY B CA 1
ATOM 2900 C C . GLY B 1 19 ? -2.289 -23.828 -2.951 1 91.31 19 GLY B C 1
ATOM 2901 O O . GLY B 1 19 ? -3.348 -23.25 -2.684 1 91.31 19 GLY B O 1
ATOM 2902 N N . CYS B 1 20 ? -1.327 -23.953 -2.086 1 89.56 20 CYS B N 1
ATOM 2903 C CA . CYS B 1 20 ? -1.578 -23.734 -0.666 1 89.56 20 CYS B CA 1
ATOM 2904 C C . CYS B 1 20 ? -1.104 -22.344 -0.238 1 89.56 20 CYS B C 1
ATOM 2906 O O . CYS B 1 20 ? -1.269 -21.953 0.921 1 89.56 20 CYS B O 1
ATOM 2908 N N . TRP B 1 21 ? -0.525 -21.672 -1.121 1 84.38 21 TRP B N 1
ATOM 2909 C CA . TRP B 1 21 ? 0.05 -20.391 -0.712 1 84.38 21 TRP B CA 1
ATOM 2910 C C . TRP B 1 21 ? -0.411 -19.266 -1.632 1 84.38 21 TRP B C 1
ATOM 2912 O O . TRP B 1 21 ? -0.686 -19.5 -2.812 1 84.38 21 TRP B O 1
ATOM 2922 N N . GLY B 1 22 ? -0.435 -18.016 -1.042 1 81.62 22 GLY B N 1
ATOM 2923 C CA . GLY B 1 22 ? -0.82 -16.844 -1.795 1 81.62 22 GLY B CA 1
ATOM 2924 C C . GLY B 1 22 ? 0.348 -15.922 -2.107 1 81.62 22 GLY B C 1
ATOM 2925 O O . GLY B 1 22 ? 0.154 -14.758 -2.451 1 81.62 22 GLY B O 1
ATOM 2926 N N . ASP B 1 23 ? 1.563 -16.438 -1.981 1 81.88 23 ASP B N 1
ATOM 2927 C CA . ASP B 1 23 ? 2.766 -15.656 -2.268 1 81.88 23 ASP B CA 1
ATOM 2928 C C . ASP B 1 23 ? 3.379 -16.062 -3.604 1 81.88 23 ASP B C 1
ATOM 2930 O O . ASP B 1 23 ? 3.598 -17.25 -3.855 1 81.88 23 ASP B O 1
ATOM 2934 N N . LEU B 1 24 ? 3.68 -15.086 -4.359 1 85.25 24 LEU B N 1
ATOM 2935 C CA . LEU B 1 24 ? 4.133 -15.344 -5.723 1 85.25 24 LEU B CA 1
ATOM 2936 C C . LEU B 1 24 ? 5.449 -16.109 -5.727 1 85.25 24 LEU B C 1
ATOM 2938 O O . LEU B 1 24 ? 5.645 -17.016 -6.539 1 85.25 24 LEU B O 1
ATOM 2942 N N . LEU B 1 25 ? 6.348 -15.734 -4.859 1 85.94 25 LEU B N 1
ATOM 2943 C CA . LEU B 1 25 ? 7.637 -16.422 -4.82 1 85.94 25 LEU B CA 1
ATOM 2944 C C . LEU B 1 25 ? 7.457 -17.891 -4.496 1 85.94 25 LEU B C 1
ATOM 2946 O O . LEU B 1 25 ? 8.016 -18.75 -5.18 1 85.94 25 LEU B O 1
ATOM 2950 N N . LEU B 1 26 ? 6.664 -18.219 -3.529 1 87.69 26 LEU B N 1
ATOM 2951 C CA . LEU B 1 26 ? 6.461 -19.594 -3.117 1 87.69 26 LEU B CA 1
ATOM 2952 C C . LEU B 1 26 ? 5.766 -20.391 -4.215 1 87.69 26 LEU B C 1
ATOM 2954 O O . LEU B 1 26 ? 6.145 -21.531 -4.496 1 87.69 26 LEU B O 1
ATOM 2958 N N . ILE B 1 27 ? 4.812 -19.766 -4.82 1 91.25 27 ILE B N 1
ATOM 2959 C CA . ILE B 1 27 ? 4.094 -20.438 -5.902 1 91.25 27 ILE B CA 1
ATOM 2960 C C . ILE B 1 27 ? 5.07 -20.797 -7.02 1 91.25 27 ILE B C 1
ATOM 2962 O O . ILE B 1 27 ? 5.094 -21.938 -7.488 1 91.25 27 ILE B O 1
ATOM 2966 N N . ARG B 1 28 ? 5.891 -19.891 -7.391 1 92.38 28 ARG B N 1
ATOM 2967 C CA . ARG B 1 28 ? 6.844 -20.109 -8.477 1 92.38 28 ARG B CA 1
ATOM 2968 C C . ARG B 1 28 ? 7.891 -21.156 -8.086 1 92.38 28 ARG B C 1
ATOM 2970 O O . ARG B 1 28 ? 8.281 -21.984 -8.906 1 92.38 28 ARG B O 1
ATOM 2977 N N . VAL B 1 29 ? 8.32 -21.125 -6.883 1 93.88 29 VAL B N 1
ATOM 2978 C CA . VAL B 1 29 ? 9.32 -22.078 -6.414 1 93.88 29 VAL B CA 1
ATOM 2979 C C . VAL B 1 29 ? 8.742 -23.484 -6.438 1 93.88 29 VAL B C 1
ATOM 2981 O O . VAL B 1 29 ? 9.359 -24.406 -6.973 1 93.88 29 VAL B O 1
ATOM 2984 N N . PHE B 1 30 ? 7.57 -23.656 -5.938 1 96.62 30 PHE B N 1
ATOM 2985 C CA . PHE B 1 30 ? 6.949 -24.969 -5.91 1 96.62 30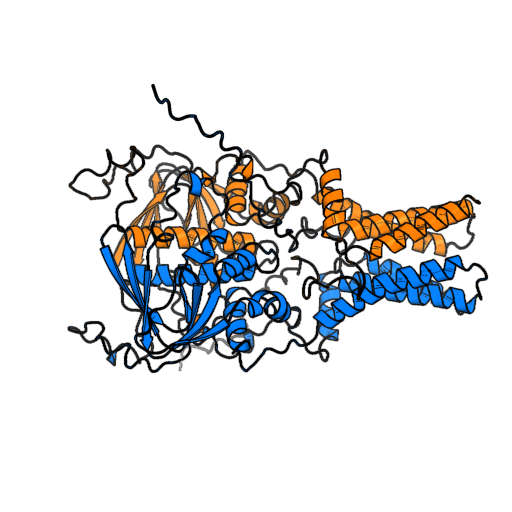 PHE B CA 1
ATOM 2986 C C . PHE B 1 30 ? 6.695 -25.469 -7.324 1 96.62 30 PHE B C 1
ATOM 2988 O O . PHE B 1 30 ? 6.957 -26.641 -7.629 1 96.62 30 PHE B O 1
ATOM 2995 N N . LEU B 1 31 ? 6.262 -24.594 -8.188 1 97.5 31 LEU B N 1
ATOM 2996 C CA . LEU B 1 31 ? 5.996 -25.016 -9.562 1 97.5 31 LEU B CA 1
ATOM 2997 C C . LEU B 1 31 ? 7.297 -25.328 -10.289 1 97.5 31 LEU B C 1
ATOM 2999 O O . LEU B 1 31 ? 7.355 -26.266 -11.094 1 97.5 31 LEU B O 1
ATOM 3003 N N . THR B 1 32 ? 8.32 -24.578 -10 1 97.56 32 THR B N 1
ATOM 3004 C CA . THR B 1 32 ? 9.625 -24.875 -10.578 1 97.56 32 THR B CA 1
ATOM 3005 C C . THR B 1 32 ? 10.078 -26.281 -10.203 1 97.56 32 THR B C 1
ATOM 3007 O O . THR B 1 32 ? 10.453 -27.078 -11.07 1 97.56 32 THR B O 1
ATOM 3010 N N . PHE B 1 33 ? 9.961 -26.625 -8.969 1 98.25 33 PHE B N 1
ATOM 3011 C CA . PHE B 1 33 ? 10.391 -27.953 -8.508 1 98.25 33 PHE B CA 1
ATOM 3012 C C . PHE B 1 33 ? 9.492 -29.031 -9.078 1 98.25 33 PHE B C 1
ATOM 3014 O O . PHE B 1 33 ? 9.969 -30.125 -9.398 1 98.25 33 PHE B O 1
ATOM 3021 N N . ALA B 1 34 ? 8.25 -28.719 -9.203 1 98.12 34 ALA B N 1
ATOM 3022 C CA . ALA B 1 34 ? 7.332 -29.672 -9.805 1 98.12 34 ALA B CA 1
ATOM 3023 C C . ALA B 1 34 ? 7.746 -30 -11.234 1 98.12 34 ALA B C 1
ATOM 3025 O O . ALA B 1 34 ? 7.793 -31.172 -11.625 1 98.12 34 ALA B O 1
ATOM 3026 N N . TYR B 1 35 ? 8.133 -29.016 -11.969 1 97.81 35 TYR B N 1
ATOM 3027 C CA . TYR B 1 35 ? 8.477 -29.234 -13.367 1 97.81 35 TYR B CA 1
ATOM 3028 C C . TYR B 1 35 ? 9.852 -29.875 -13.508 1 97.81 35 TYR B C 1
ATOM 3030 O O . TYR B 1 35 ? 10.117 -30.594 -14.469 1 97.81 35 TYR B O 1
ATOM 3038 N N . VAL B 1 36 ? 10.719 -29.609 -12.539 1 98.06 36 VAL B N 1
ATOM 3039 C CA . VAL B 1 36 ? 11.984 -30.344 -12.508 1 98.06 36 VAL B CA 1
ATOM 3040 C C . VAL B 1 36 ? 11.719 -31.828 -12.367 1 98.06 36 VAL B C 1
ATOM 3042 O O . VAL B 1 36 ? 12.297 -32.656 -13.094 1 98.06 36 VAL B O 1
ATOM 3045 N N . CYS B 1 37 ? 10.812 -32.188 -11.461 1 97.75 37 CYS B N 1
ATOM 3046 C CA . CYS B 1 37 ? 10.453 -33.594 -11.273 1 97.75 37 CYS B CA 1
ATOM 3047 C C . CYS B 1 37 ? 9.805 -34.156 -12.531 1 97.75 37 CYS B C 1
ATOM 3049 O O . CYS B 1 37 ? 10.125 -35.25 -12.953 1 97.75 37 CYS B O 1
ATOM 3051 N N . LEU B 1 38 ? 8.945 -33.375 -13.172 1 96.06 38 LEU B N 1
ATOM 3052 C CA . LEU B 1 38 ? 8.266 -33.844 -14.375 1 96.06 38 LEU B CA 1
ATOM 3053 C C . LEU B 1 38 ? 9.258 -34.094 -15.5 1 96.06 38 LEU B C 1
ATOM 3055 O O . LEU B 1 38 ? 9.18 -35.125 -16.172 1 96.06 38 LEU B O 1
ATOM 3059 N N . LEU B 1 39 ? 10.203 -33.25 -15.641 1 97 39 LEU B N 1
ATOM 3060 C CA . LEU B 1 39 ? 11.211 -33.438 -16.688 1 97 39 LEU B CA 1
ATOM 3061 C C . LEU B 1 39 ? 12.109 -34.625 -16.375 1 97 39 LEU B C 1
ATOM 3063 O O . LEU B 1 39 ? 12.461 -35.406 -17.281 1 97 39 LEU B O 1
ATOM 3067 N N . ALA B 1 40 ? 12.461 -34.75 -15.125 1 97 40 ALA B N 1
ATOM 3068 C CA . ALA B 1 40 ? 13.258 -35.906 -14.719 1 97 40 ALA B CA 1
ATOM 3069 C C . ALA B 1 40 ? 12.555 -37.188 -15.078 1 97 40 ALA B C 1
ATOM 3071 O O . ALA B 1 40 ? 13.195 -38.156 -15.555 1 97 40 ALA B O 1
ATOM 3072 N N . ILE B 1 41 ? 11.281 -37.219 -14.891 1 95.5 41 ILE B N 1
ATOM 3073 C CA . ILE B 1 41 ? 10.484 -38.375 -15.219 1 95.5 41 ILE B CA 1
ATOM 3074 C C . ILE B 1 41 ? 10.562 -38.656 -16.719 1 95.5 41 ILE B C 1
ATOM 3076 O O . ILE B 1 41 ? 10.75 -39.781 -17.156 1 95.5 41 ILE B O 1
ATOM 3080 N N . HIS B 1 42 ? 10.461 -37.625 -17.5 1 94.56 42 HIS B N 1
ATOM 3081 C CA . HIS B 1 42 ? 10.547 -37.781 -18.938 1 94.56 42 HIS B CA 1
ATOM 3082 C C . HIS B 1 42 ? 11.906 -38.344 -19.359 1 94.56 42 HIS B C 1
ATOM 3084 O O . HIS B 1 42 ? 12 -39.156 -20.266 1 94.56 42 HIS B O 1
ATOM 3090 N N . PHE B 1 43 ? 12.906 -37.906 -18.719 1 95.19 43 PHE B N 1
ATOM 3091 C CA . PHE B 1 43 ? 14.25 -38.375 -19.047 1 95.19 43 PHE B CA 1
ATOM 3092 C C . PHE B 1 43 ? 14.453 -39.812 -18.625 1 95.19 43 PHE B C 1
ATOM 3094 O O . PHE B 1 43 ? 15 -40.625 -19.375 1 95.19 43 PHE B O 1
ATOM 3101 N N . VAL B 1 44 ? 13.977 -40.156 -17.422 1 94.19 44 VAL B N 1
ATOM 3102 C CA . VAL B 1 44 ? 14.133 -41.531 -16.922 1 94.19 44 VAL B CA 1
ATOM 3103 C C . VAL B 1 44 ? 13.32 -42.5 -17.781 1 94.19 44 VAL B C 1
ATOM 3105 O O . VAL B 1 44 ? 13.781 -43.594 -18.078 1 94.19 44 VAL B O 1
ATOM 3108 N N . LYS B 1 45 ? 12.117 -42.062 -18.219 1 92 45 LYS B N 1
ATOM 3109 C CA . LYS B 1 45 ? 11.242 -42.906 -19.031 1 92 45 LYS B CA 1
ATOM 3110 C C . LYS B 1 45 ? 11.703 -42.906 -20.5 1 92 45 LYS B C 1
ATOM 3112 O O . LYS B 1 45 ? 11.227 -43.688 -21.297 1 92 45 LYS B O 1
ATOM 3117 N N . ARG B 1 46 ? 12.664 -42.062 -20.844 1 92 46 ARG B N 1
ATOM 3118 C CA . ARG B 1 46 ? 13.109 -41.875 -22.219 1 92 46 ARG B CA 1
ATOM 3119 C C . ARG B 1 46 ? 11.922 -41.656 -23.141 1 92 46 ARG B C 1
ATOM 3121 O O . ARG B 1 46 ? 11.766 -42.375 -24.141 1 92 46 ARG B O 1
ATOM 3128 N N . SER B 1 47 ? 11.078 -40.688 -22.719 1 90 47 SER B N 1
ATOM 3129 C CA . SER B 1 47 ? 9.898 -40.344 -23.516 1 90 47 SER B CA 1
ATOM 3130 C C . SER B 1 47 ? 10.266 -40.094 -24.969 1 90 47 SER B C 1
ATOM 3132 O O . SER B 1 47 ? 11.25 -39.406 -25.25 1 90 47 SER B O 1
ATOM 3134 N N . THR B 1 48 ? 9.547 -40.594 -25.891 1 91.12 48 THR B N 1
ATOM 3135 C CA . THR B 1 48 ? 9.812 -40.406 -27.312 1 91.12 48 THR B CA 1
ATOM 3136 C C . THR B 1 48 ? 9.008 -39.25 -27.859 1 91.12 48 THR B C 1
ATOM 3138 O O . THR B 1 48 ? 9.211 -38.812 -29.016 1 91.12 48 THR B O 1
ATOM 3141 N N . ASP B 1 49 ? 8.109 -38.781 -27.125 1 90.38 49 ASP B N 1
ATOM 3142 C CA . ASP B 1 49 ? 7.309 -37.625 -27.547 1 90.38 49 ASP B CA 1
ATOM 3143 C C . ASP B 1 49 ? 8.039 -36.312 -27.281 1 90.38 49 ASP B C 1
ATOM 3145 O O . ASP B 1 49 ? 8.141 -35.875 -26.125 1 90.38 49 ASP B O 1
ATOM 3149 N N . TYR B 1 50 ? 8.477 -35.656 -28.328 1 92.5 50 TYR B N 1
ATOM 3150 C CA . TYR B 1 50 ? 9.25 -34.438 -28.203 1 92.5 50 TYR B CA 1
ATOM 3151 C C . TYR B 1 50 ? 8.43 -33.344 -27.531 1 92.5 50 TYR B C 1
ATOM 3153 O O . TYR B 1 50 ? 8.977 -32.438 -26.891 1 92.5 50 TYR B O 1
ATOM 3161 N N . GLU B 1 51 ? 7.133 -33.312 -27.641 1 92.31 51 GLU B N 1
ATOM 3162 C CA . GLU B 1 51 ? 6.254 -32.312 -27.047 1 92.31 51 GLU B CA 1
ATOM 3163 C C . GLU B 1 51 ? 6.371 -32.312 -25.531 1 92.31 51 GLU B C 1
ATOM 3165 O O . GLU B 1 51 ? 6.258 -31.25 -24.906 1 92.31 51 GLU B O 1
ATOM 3170 N N . ASP B 1 52 ? 6.605 -33.5 -24.938 1 91.94 52 ASP B N 1
ATOM 3171 C CA . ASP B 1 52 ? 6.785 -33.562 -23.484 1 91.94 52 ASP B CA 1
ATOM 3172 C C . ASP B 1 52 ? 7.949 -32.688 -23.016 1 91.94 52 ASP B C 1
ATOM 3174 O O . ASP B 1 52 ? 7.848 -32.031 -22 1 91.94 52 ASP B O 1
ATOM 3178 N N . TYR B 1 53 ? 8.961 -32.688 -23.812 1 95.19 53 TYR B N 1
ATOM 3179 C CA . TYR B 1 53 ? 10.141 -31.922 -23.453 1 95.19 53 TYR B CA 1
ATOM 3180 C C . TYR B 1 53 ? 9.922 -30.438 -23.719 1 95.19 53 TYR B C 1
ATOM 3182 O O . TYR B 1 53 ? 10.297 -29.594 -22.906 1 95.19 53 TYR B O 1
ATOM 3190 N N . VAL B 1 54 ? 9.273 -30.125 -24.812 1 96.06 54 VAL B N 1
ATOM 3191 C CA . VAL B 1 54 ? 9.031 -28.734 -25.172 1 96.06 54 VAL B CA 1
ATOM 3192 C C . VAL B 1 54 ? 8.164 -28.062 -24.109 1 96.06 54 VAL B C 1
ATOM 3194 O O . VAL B 1 54 ? 8.516 -27 -23.594 1 96.06 54 VAL B O 1
ATOM 3197 N N . TRP B 1 55 ? 7.086 -28.688 -23.734 1 96 55 TRP B N 1
ATOM 3198 C CA . TRP B 1 55 ? 6.191 -28.141 -22.734 1 96 55 TRP B CA 1
ATOM 3199 C C . TRP B 1 55 ? 6.875 -28.094 -21.359 1 96 55 TRP B C 1
ATOM 3201 O O . TRP B 1 55 ? 6.77 -27.094 -20.641 1 96 55 TRP B O 1
ATOM 3211 N N . GLY B 1 56 ? 7.562 -29.219 -21.062 1 96.25 56 GLY B N 1
ATOM 3212 C CA . GLY B 1 56 ? 8.25 -29.281 -19.781 1 96.25 56 GLY B CA 1
ATOM 3213 C C . GLY B 1 56 ? 9.305 -28.188 -19.609 1 96.25 56 GLY B C 1
ATOM 3214 O O . GLY B 1 56 ? 9.305 -27.469 -18.609 1 96.25 56 GLY B O 1
ATOM 3215 N N . PHE B 1 57 ? 10.125 -28.047 -20.609 1 96.69 57 PHE B N 1
ATOM 3216 C CA . PHE B 1 57 ? 11.188 -27.047 -20.547 1 96.69 57 PHE B CA 1
ATOM 3217 C C . PHE B 1 57 ? 10.617 -25.641 -20.594 1 96.69 57 PHE B C 1
ATOM 3219 O O . PHE B 1 57 ? 11.086 -24.75 -19.875 1 96.69 57 PHE B O 1
ATOM 3226 N N . GLY B 1 58 ? 9.641 -25.453 -21.469 1 95.56 58 GLY B N 1
ATOM 3227 C CA . GLY B 1 58 ? 9.023 -24.141 -21.562 1 95.56 58 GLY B CA 1
ATOM 3228 C C . GLY B 1 58 ? 8.414 -23.672 -20.25 1 95.56 58 GLY B C 1
ATOM 3229 O O . GLY B 1 58 ? 8.672 -22.562 -19.797 1 95.56 58 GLY B O 1
ATOM 3230 N N . THR B 1 59 ? 7.691 -24.531 -19.609 1 96.31 59 THR B N 1
ATOM 3231 C CA . THR B 1 59 ? 7.02 -24.172 -18.359 1 96.31 59 THR B CA 1
ATOM 3232 C C . THR B 1 59 ? 8.031 -24.016 -17.219 1 96.31 59 THR B C 1
ATOM 3234 O O . THR B 1 59 ? 7.914 -23.109 -16.406 1 96.31 59 THR B O 1
ATOM 3237 N N . LEU B 1 60 ? 9.008 -24.906 -17.234 1 97 60 LEU B N 1
ATOM 3238 C CA . LEU B 1 60 ? 10.078 -24.781 -16.25 1 97 60 LEU B CA 1
ATOM 3239 C C . LEU B 1 60 ? 10.797 -23.438 -16.391 1 97 60 LEU B C 1
ATOM 3241 O O . LEU B 1 60 ? 11.078 -22.781 -15.398 1 97 60 LEU B O 1
ATOM 3245 N N . TYR B 1 61 ? 11.016 -23.125 -17.594 1 95.12 61 TYR B N 1
ATOM 3246 C CA . TYR B 1 61 ? 11.703 -21.859 -17.844 1 95.12 61 TYR B CA 1
ATOM 3247 C C . TYR B 1 61 ? 10.898 -20.672 -17.328 1 95.12 61 TYR B C 1
ATOM 3249 O O . TYR B 1 61 ? 11.445 -19.781 -16.672 1 95.12 61 TYR B O 1
ATOM 3257 N N . LEU B 1 62 ? 9.656 -20.641 -17.562 1 93.38 62 LEU B N 1
ATOM 3258 C CA . LEU B 1 62 ? 8.812 -19.516 -17.172 1 93.38 62 LEU B CA 1
ATOM 3259 C C . LEU B 1 62 ? 8.711 -19.406 -15.648 1 93.38 62 LEU B C 1
ATOM 3261 O O . LEU B 1 62 ? 8.969 -18.344 -15.07 1 93.38 62 LEU B O 1
ATOM 3265 N N . HIS B 1 63 ? 8.453 -20.484 -14.977 1 94.06 63 HIS B N 1
ATOM 3266 C CA . HIS B 1 63 ? 8.367 -20.469 -13.523 1 94.06 63 HIS B CA 1
ATOM 3267 C C . HIS B 1 63 ? 9.742 -20.281 -12.883 1 94.06 63 HIS B C 1
ATOM 3269 O O . HIS B 1 63 ? 9.891 -19.516 -11.93 1 94.06 63 HIS B O 1
ATOM 3275 N N . GLY B 1 64 ? 10.695 -20.953 -13.469 1 93.69 64 GLY B N 1
ATOM 3276 C CA . GLY B 1 64 ? 12.039 -20.891 -12.914 1 93.69 64 GLY B CA 1
ATOM 3277 C C . GLY B 1 64 ? 12.664 -19.516 -13.016 1 93.69 64 GLY B C 1
ATOM 3278 O O . GLY B 1 64 ? 13.258 -19.016 -12.047 1 93.69 64 GLY B O 1
ATOM 3279 N N . SER B 1 65 ? 12.516 -18.875 -14.133 1 91.12 65 SER B N 1
ATOM 3280 C CA . SER B 1 65 ? 13.078 -17.531 -14.305 1 91.12 65 SER B CA 1
ATOM 3281 C C . SER B 1 65 ? 12.414 -16.531 -13.367 1 91.12 65 SER B C 1
ATOM 3283 O O . SER B 1 65 ? 13.086 -15.68 -12.789 1 91.12 65 SER B O 1
ATOM 3285 N N . SER B 1 66 ? 11.156 -16.656 -13.227 1 87.44 66 SER B N 1
ATOM 3286 C CA . SER B 1 66 ? 10.445 -15.797 -12.289 1 87.44 66 SER B CA 1
ATOM 3287 C C . SER B 1 66 ? 10.891 -16.047 -10.852 1 87.44 66 SER B C 1
ATOM 3289 O O . SER B 1 66 ? 11.102 -15.102 -10.094 1 87.44 66 SER B O 1
ATOM 3291 N N . ALA B 1 67 ? 11.062 -17.281 -10.492 1 89 67 ALA B N 1
ATOM 3292 C CA . ALA B 1 67 ? 11.5 -17.625 -9.148 1 89 67 ALA B CA 1
ATOM 3293 C C . ALA B 1 67 ? 12.883 -17.031 -8.844 1 89 67 ALA B C 1
ATOM 3295 O O . ALA B 1 67 ? 13.102 -16.469 -7.777 1 89 67 ALA B O 1
ATOM 3296 N N . VAL B 1 68 ? 13.719 -17.156 -9.789 1 88.31 68 VAL B N 1
ATOM 3297 C CA . VAL B 1 68 ? 15.078 -16.656 -9.602 1 88.31 68 VAL B CA 1
ATOM 3298 C C . VAL B 1 68 ? 15.055 -15.148 -9.406 1 88.31 68 VAL B C 1
ATOM 3300 O O . VAL B 1 68 ? 15.719 -14.617 -8.508 1 88.31 68 VAL B O 1
ATOM 3303 N N . ARG B 1 69 ? 14.281 -14.523 -10.125 1 83.81 69 ARG B N 1
ATOM 3304 C CA . ARG B 1 69 ? 14.18 -13.078 -10.008 1 83.81 69 ARG B CA 1
ATOM 3305 C C . ARG B 1 69 ? 13.609 -12.68 -8.648 1 83.81 69 ARG B C 1
ATOM 3307 O O . ARG B 1 69 ? 14.109 -11.75 -8.008 1 83.81 69 ARG B O 1
ATOM 3314 N N . LEU B 1 70 ? 12.609 -13.297 -8.273 1 82.5 70 LEU B N 1
ATOM 3315 C CA . LEU B 1 70 ? 11.984 -12.992 -6.988 1 82.5 70 LEU B CA 1
ATOM 3316 C C . LEU B 1 70 ? 12.93 -13.297 -5.836 1 82.5 70 LEU B C 1
ATOM 3318 O O . LEU B 1 70 ? 12.93 -12.594 -4.82 1 82.5 70 LEU B O 1
ATOM 3322 N N . PHE B 1 71 ? 13.742 -14.32 -6.059 1 83.31 71 PHE B N 1
ATOM 3323 C CA . PHE B 1 71 ? 14.75 -14.641 -5.059 1 83.31 71 PHE B CA 1
ATOM 3324 C C . PHE B 1 71 ? 15.789 -13.523 -4.969 1 83.31 71 PHE B C 1
ATOM 3326 O O . PHE B 1 71 ? 16.219 -13.164 -3.871 1 83.31 71 PHE B O 1
ATOM 3333 N N . HIS B 1 72 ? 16.141 -13.023 -6.102 1 82 72 HIS B N 1
ATOM 3334 C CA . HIS B 1 72 ? 17.109 -11.938 -6.117 1 82 72 HIS B CA 1
ATOM 3335 C C . HIS B 1 72 ? 16.562 -10.695 -5.418 1 82 72 HIS B C 1
ATOM 3337 O O . HIS B 1 72 ? 17.312 -9.953 -4.781 1 82 72 HIS B O 1
ATOM 3343 N N . ASP B 1 73 ? 15.328 -10.523 -5.465 1 79.19 73 ASP B N 1
ATOM 3344 C CA . ASP B 1 73 ? 14.695 -9.391 -4.809 1 79.19 73 ASP B CA 1
ATOM 3345 C C . ASP B 1 73 ? 14.836 -9.477 -3.291 1 79.19 73 ASP B C 1
ATOM 3347 O O . ASP B 1 73 ? 14.703 -8.477 -2.588 1 79.19 73 ASP B O 1
ATOM 3351 N N . GLU B 1 74 ? 15.094 -10.68 -2.805 1 77.88 74 GLU B N 1
ATOM 3352 C CA . GLU B 1 74 ? 15.227 -10.875 -1.363 1 77.88 74 GLU B CA 1
ATOM 3353 C C . GLU B 1 74 ? 16.641 -10.562 -0.888 1 77.88 74 GLU B C 1
ATOM 3355 O O . GLU B 1 74 ? 16.891 -10.445 0.315 1 77.88 74 GLU B O 1
ATOM 3360 N N . GLY B 1 75 ? 17.531 -10.383 -1.793 1 78.69 75 GLY B N 1
ATOM 3361 C CA . GLY B 1 75 ? 18.938 -10.164 -1.45 1 78.69 75 GLY B CA 1
ATOM 3362 C C . GLY B 1 75 ? 19.188 -8.781 -0.877 1 78.69 75 GLY B C 1
ATOM 3363 O O . GLY B 1 75 ? 18.281 -7.953 -0.802 1 78.69 75 GLY B O 1
ATOM 3364 N N . GLU B 1 76 ? 20.406 -8.641 -0.465 1 79 76 GLU B N 1
ATOM 3365 C CA . GLU B 1 76 ? 20.828 -7.363 0.106 1 79 76 GLU B CA 1
ATOM 3366 C C . GLU B 1 76 ? 20.906 -6.277 -0.965 1 79 76 GLU B C 1
ATOM 3368 O O . GLU B 1 76 ? 21.375 -6.527 -2.074 1 79 76 GLU B O 1
ATOM 3373 N N . VAL B 1 77 ? 20.391 -5.199 -0.622 1 85.12 77 VAL B N 1
ATOM 3374 C CA . VAL B 1 77 ? 20.438 -4.047 -1.517 1 85.12 77 VAL B CA 1
ATOM 3375 C C . VAL B 1 77 ? 21.422 -3.016 -0.978 1 85.12 77 VAL B C 1
ATOM 3377 O O . VAL B 1 77 ? 21.266 -2.523 0.142 1 85.12 77 VAL B O 1
ATOM 3380 N N . LYS B 1 78 ? 22.422 -2.773 -1.725 1 85.56 78 LYS B N 1
ATOM 3381 C CA . LYS B 1 78 ? 23.422 -1.788 -1.336 1 85.56 78 LYS B CA 1
ATOM 3382 C C . LYS B 1 78 ? 23.078 -0.408 -1.891 1 85.56 78 LYS B C 1
ATOM 3384 O O . LYS B 1 78 ? 22.734 -0.273 -3.066 1 85.56 78 LYS B O 1
ATOM 3389 N N . MET B 1 79 ? 23.188 0.549 -0.985 1 90.44 79 MET B N 1
ATOM 3390 C CA . MET B 1 79 ? 22.922 1.933 -1.37 1 90.44 79 MET B CA 1
ATOM 3391 C C . MET B 1 79 ? 24.219 2.646 -1.759 1 90.44 79 MET B C 1
ATOM 3393 O O . MET B 1 79 ? 25.297 2.275 -1.298 1 90.44 79 MET B O 1
ATOM 3397 N N . ASP B 1 80 ? 24.031 3.604 -2.641 1 91 80 ASP B N 1
ATOM 3398 C CA . ASP B 1 80 ? 25.172 4.418 -3.047 1 91 80 ASP B CA 1
ATOM 3399 C C . ASP B 1 80 ? 25.609 5.355 -1.922 1 91 80 ASP B C 1
ATOM 3401 O O . ASP B 1 80 ? 24.891 6.305 -1.59 1 91 80 ASP B O 1
ATOM 3405 N N . GLU B 1 81 ? 26.781 5.172 -1.437 1 87.12 81 GLU B N 1
ATOM 3406 C CA . GLU B 1 81 ? 27.281 5.941 -0.303 1 87.12 81 GLU B CA 1
ATOM 3407 C C . GLU B 1 81 ? 27.594 7.383 -0.709 1 87.12 81 GLU B C 1
ATOM 3409 O O . GLU B 1 81 ? 27.312 8.32 0.047 1 87.12 81 GLU B O 1
ATOM 3414 N N . LYS B 1 82 ? 28.125 7.547 -1.859 1 86.31 82 LYS B N 1
ATOM 3415 C CA . LYS B 1 82 ? 28.484 8.875 -2.33 1 86.31 82 LYS B CA 1
ATOM 3416 C C . LYS B 1 82 ? 27.266 9.773 -2.471 1 86.31 82 LYS B C 1
ATOM 3418 O O . LYS B 1 82 ? 27.359 10.992 -2.328 1 86.31 82 LYS B O 1
ATOM 3423 N N . LYS B 1 83 ? 26.188 9.172 -2.635 1 89 83 LYS B N 1
ATOM 3424 C CA . LYS B 1 83 ? 24.953 9.922 -2.85 1 89 83 LYS B CA 1
ATOM 3425 C C . LYS B 1 83 ? 24.109 9.969 -1.58 1 89 83 LYS B C 1
ATOM 3427 O O . LYS B 1 83 ? 22.938 10.391 -1.613 1 89 83 LYS B O 1
ATOM 3432 N N . GLU B 1 84 ? 24.688 9.516 -0.486 1 94.81 84 GLU B N 1
ATOM 3433 C CA . GLU B 1 84 ? 24 9.5 0.806 1 94.81 84 GLU B CA 1
ATOM 3434 C C . GLU B 1 84 ? 22.656 8.789 0.714 1 94.81 84 GLU B C 1
ATOM 3436 O O . GLU B 1 84 ? 21.688 9.211 1.351 1 94.81 84 GLU B O 1
ATOM 3441 N N . GLN B 1 85 ? 22.609 7.785 -0.094 1 95.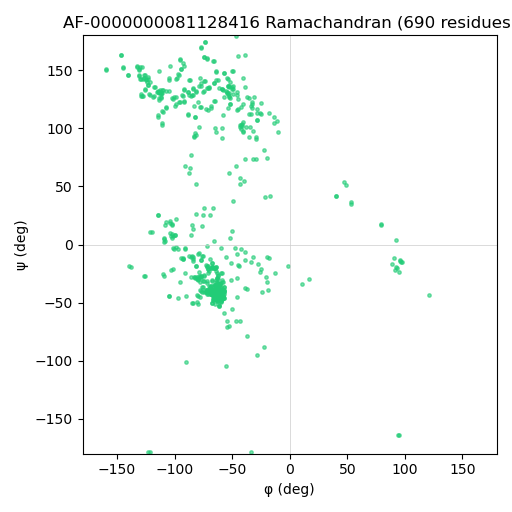5 85 GLN B N 1
ATOM 3442 C CA . GLN B 1 85 ? 21.359 7.098 -0.356 1 95.5 85 GLN B CA 1
ATOM 3443 C C . GLN B 1 85 ? 20.859 6.363 0.887 1 95.5 85 GLN B C 1
ATOM 3445 O O . GLN B 1 85 ? 19.656 6.223 1.093 1 95.5 85 GLN B O 1
ATOM 3450 N N . GLU B 1 86 ? 21.766 5.922 1.693 1 93.5 86 GLU B N 1
ATOM 3451 C CA . GLU B 1 86 ? 21.359 5.242 2.92 1 93.5 86 GLU B CA 1
ATOM 3452 C C . GLU B 1 86 ? 20.609 6.191 3.857 1 93.5 86 GLU B C 1
ATOM 3454 O O . GLU B 1 86 ? 19.578 5.828 4.426 1 93.5 86 GLU B O 1
ATOM 3459 N N . ALA B 1 87 ? 21.141 7.34 3.965 1 93.44 87 ALA B N 1
ATOM 3460 C CA . ALA B 1 87 ? 20.469 8.336 4.805 1 93.44 87 ALA B CA 1
ATOM 3461 C C . ALA B 1 87 ? 19.094 8.688 4.258 1 93.44 87 ALA B C 1
ATOM 3463 O O . ALA B 1 87 ? 18.125 8.781 5.016 1 93.44 87 ALA B O 1
ATOM 3464 N N . LEU B 1 88 ? 19.047 8.82 2.961 1 96.06 88 LEU B N 1
ATOM 3465 C CA . LEU B 1 88 ? 17.781 9.133 2.332 1 96.06 88 LEU B CA 1
ATOM 3466 C C . LEU B 1 88 ? 16.781 7.98 2.516 1 96.06 88 LEU B C 1
ATOM 3468 O O . LEU B 1 88 ? 15.602 8.211 2.768 1 96.06 88 LEU B O 1
ATOM 3472 N N . TRP B 1 89 ? 17.266 6.785 2.395 1 92.25 89 TRP B N 1
ATOM 3473 C CA . TRP B 1 89 ? 16.391 5.641 2.625 1 92.25 89 TRP B CA 1
ATOM 3474 C C . TRP B 1 89 ? 15.852 5.648 4.051 1 92.25 89 TRP B C 1
ATOM 3476 O O . TRP B 1 89 ? 14.664 5.426 4.27 1 92.25 89 TRP B O 1
ATOM 3486 N N . ARG B 1 90 ? 16.719 5.883 5.004 1 86.88 90 ARG B N 1
ATOM 3487 C CA . ARG B 1 90 ? 16.281 5.906 6.395 1 86.88 90 ARG B CA 1
ATOM 3488 C C . ARG B 1 90 ? 15.211 6.961 6.613 1 86.88 90 ARG B C 1
ATOM 3490 O O . ARG B 1 90 ? 14.258 6.738 7.367 1 86.88 90 ARG B O 1
ATOM 3497 N N . TYR B 1 91 ? 15.367 8.094 5.961 1 89.06 91 TYR B N 1
ATOM 3498 C CA . TYR B 1 91 ? 14.375 9.164 6.004 1 89.06 91 TYR B CA 1
ATOM 3499 C C . TYR B 1 91 ? 13.016 8.664 5.527 1 89.06 91 TYR B C 1
ATOM 3501 O O . TYR B 1 91 ? 12 8.852 6.207 1 89.06 91 TYR B O 1
ATOM 3509 N N . PHE B 1 92 ? 13.031 7.926 4.383 1 88.56 92 PHE B N 1
ATOM 3510 C CA . PHE B 1 92 ? 11.789 7.41 3.805 1 88.56 92 PHE B CA 1
ATOM 3511 C C . PHE B 1 92 ? 11.289 6.211 4.594 1 88.56 92 PHE B C 1
ATOM 3513 O O . PHE B 1 92 ? 10.078 6.059 4.793 1 88.56 92 PHE B O 1
ATOM 3520 N N . TYR B 1 93 ? 12.125 5.426 5.059 1 83.56 93 TYR B N 1
ATOM 3521 C CA . TYR B 1 93 ? 11.766 4.219 5.793 1 83.56 93 TYR B CA 1
ATOM 3522 C C . TYR B 1 93 ? 11.039 4.566 7.09 1 83.56 93 TYR B C 1
ATOM 3524 O O . TYR B 1 93 ? 10 3.982 7.398 1 83.56 93 TYR B O 1
ATOM 3532 N N . ARG B 1 94 ? 11.586 5.504 7.75 1 77.75 94 ARG B N 1
ATOM 3533 C CA . ARG B 1 94 ? 10.992 5.891 9.023 1 77.75 94 ARG B CA 1
ATOM 3534 C C . ARG B 1 94 ? 9.609 6.5 8.82 1 77.75 94 ARG B C 1
ATOM 3536 O O . ARG B 1 94 ? 8.773 6.465 9.719 1 77.75 94 ARG B O 1
ATOM 3543 N N . ARG B 1 95 ? 9.398 6.93 7.656 1 76.88 95 ARG B N 1
ATOM 3544 C CA . ARG B 1 95 ? 8.156 7.656 7.402 1 76.88 95 ARG B CA 1
ATOM 3545 C C . ARG B 1 95 ? 7.137 6.766 6.703 1 76.88 95 ARG B C 1
ATOM 3547 O O . ARG B 1 95 ? 5.934 7.016 6.781 1 76.88 95 ARG B O 1
ATOM 3554 N N . SER B 1 96 ? 7.605 5.738 6.074 1 76.25 96 SER B N 1
ATOM 3555 C CA . SER B 1 96 ? 6.664 4.977 5.258 1 76.25 96 SER B CA 1
ATOM 3556 C C . SER B 1 96 ? 6.898 3.477 5.395 1 76.25 96 SER B C 1
ATOM 3558 O O . SER B 1 96 ? 6.062 2.672 4.984 1 76.25 96 SER B O 1
ATOM 3560 N N . GLY B 1 97 ? 8.055 3.107 5.871 1 76.56 97 GLY B N 1
ATOM 3561 C CA . GLY B 1 97 ? 8.375 1.691 5.973 1 76.56 97 GLY B CA 1
ATOM 3562 C C . GLY B 1 97 ? 8.797 1.077 4.652 1 76.56 97 GLY B C 1
ATOM 3563 O O . GLY B 1 97 ? 8.781 -0.145 4.496 1 76.56 97 GLY B O 1
ATOM 3564 N N . ILE B 1 98 ? 9.164 1.858 3.715 1 80.56 98 ILE B N 1
ATOM 3565 C CA . ILE B 1 98 ? 9.508 1.372 2.383 1 80.56 98 ILE B CA 1
ATOM 3566 C C . ILE B 1 98 ? 10.742 0.47 2.467 1 80.56 98 ILE B C 1
ATOM 3568 O O . ILE B 1 98 ? 11.68 0.755 3.217 1 80.56 98 ILE B O 1
ATOM 3572 N N . SER B 1 99 ? 10.727 -0.564 1.684 1 81.5 99 SER B N 1
ATOM 3573 C CA . SER B 1 99 ? 11.867 -1.478 1.667 1 81.5 99 SER B CA 1
ATOM 3574 C C . SER B 1 99 ? 13.055 -0.868 0.929 1 81.5 99 SER B C 1
ATOM 3576 O O . SER B 1 99 ? 12.883 0.04 0.113 1 81.5 99 SER B O 1
ATOM 3578 N N . ARG B 1 100 ? 14.234 -1.412 1.174 1 85.44 100 ARG B N 1
ATOM 3579 C CA . ARG B 1 100 ? 15.438 -0.964 0.483 1 85.44 100 ARG B CA 1
ATOM 3580 C C . ARG B 1 100 ? 15.32 -1.18 -1.022 1 85.44 100 ARG B C 1
ATOM 3582 O O . ARG B 1 100 ? 15.727 -0.324 -1.812 1 85.44 100 ARG B O 1
ATOM 3589 N N . LEU B 1 101 ? 14.758 -2.229 -1.364 1 85.06 101 LEU B N 1
ATOM 3590 C CA . LEU B 1 101 ? 14.664 -2.578 -2.777 1 85.06 101 LEU B CA 1
ATOM 3591 C C . LEU B 1 101 ? 13.75 -1.604 -3.516 1 85.06 101 LEU B C 1
ATOM 3593 O O . LEU B 1 101 ? 14.117 -1.074 -4.566 1 85.06 101 LEU B O 1
ATOM 3597 N N . LEU B 1 102 ? 12.578 -1.399 -2.977 1 83.81 102 LEU B N 1
ATOM 3598 C CA . LEU B 1 102 ? 11.641 -0.488 -3.621 1 83.81 102 LEU B CA 1
ATOM 3599 C C . LEU B 1 102 ? 12.211 0.926 -3.68 1 83.81 102 LEU B C 1
ATOM 3601 O O . LEU B 1 102 ? 12.055 1.621 -4.688 1 83.81 102 LEU B O 1
ATOM 3605 N N . PHE B 1 103 ? 12.883 1.293 -2.576 1 89 103 PHE B N 1
ATOM 3606 C CA . PHE B 1 103 ? 13.5 2.615 -2.537 1 89 103 PHE B CA 1
ATOM 3607 C C . PHE B 1 103 ? 14.547 2.76 -3.633 1 89 103 PHE B C 1
ATOM 3609 O O . PHE B 1 103 ? 14.508 3.713 -4.414 1 89 103 PHE B O 1
ATOM 3616 N N . LYS B 1 104 ? 15.406 1.871 -3.689 1 89.44 104 LYS B N 1
ATOM 3617 C CA . LYS B 1 104 ? 16.5 1.951 -4.652 1 89.44 104 LYS B CA 1
ATOM 3618 C C . LYS B 1 104 ? 15.977 1.914 -6.086 1 89.44 104 LYS B C 1
ATOM 3620 O O . LYS B 1 104 ? 16.438 2.67 -6.941 1 89.44 104 LYS B O 1
ATOM 3625 N N . SER B 1 105 ? 15.008 1.152 -6.316 1 85.25 105 SER B N 1
ATOM 3626 C CA . SER B 1 105 ? 14.539 0.91 -7.68 1 85.25 105 SER B CA 1
ATOM 3627 C C . SER B 1 105 ? 13.656 2.051 -8.172 1 85.25 105 SER B C 1
ATOM 3629 O O . SER B 1 105 ? 13.625 2.352 -9.367 1 85.25 105 SER B O 1
ATOM 3631 N N . HIS B 1 106 ? 12.953 2.711 -7.172 1 86.12 106 HIS B N 1
ATOM 3632 C CA . HIS B 1 106 ? 11.906 3.594 -7.672 1 86.12 106 HIS B CA 1
ATOM 3633 C C . HIS B 1 106 ? 12.07 5.008 -7.125 1 86.12 106 HIS B C 1
ATOM 3635 O O . HIS B 1 106 ? 11.602 5.973 -7.734 1 86.12 106 HIS B O 1
ATOM 3641 N N . VAL B 1 107 ? 12.664 5.105 -5.984 1 91.44 107 VAL B N 1
ATOM 3642 C CA . VAL B 1 107 ? 12.656 6.402 -5.312 1 91.44 107 VAL B CA 1
ATOM 3643 C C . VAL B 1 107 ? 14.031 7.055 -5.438 1 91.44 107 VAL B C 1
ATOM 3645 O O . VAL B 1 107 ? 14.133 8.234 -5.797 1 91.44 107 VAL B O 1
ATOM 3648 N N . ALA B 1 108 ? 15.047 6.297 -5.223 1 93.75 108 ALA B N 1
ATOM 3649 C CA . ALA B 1 108 ? 16.406 6.832 -5.129 1 93.75 108 ALA B CA 1
ATOM 3650 C C . ALA B 1 108 ? 16.781 7.594 -6.395 1 93.75 108 ALA B C 1
ATOM 3652 O O . ALA B 1 108 ? 17.422 8.648 -6.324 1 93.75 108 ALA B O 1
ATOM 3653 N N . LYS B 1 109 ? 16.375 7.164 -7.484 1 91.31 109 LYS B N 1
ATOM 3654 C CA . LYS B 1 109 ? 16.766 7.738 -8.766 1 91.31 109 LYS B CA 1
ATOM 3655 C C . LYS B 1 109 ? 16.109 9.102 -8.977 1 91.31 109 LYS B C 1
ATOM 3657 O O . LYS B 1 109 ? 16.562 9.883 -9.828 1 91.31 109 LYS B O 1
ATOM 3662 N N . CYS B 1 110 ? 15.102 9.336 -8.242 1 94.5 110 CYS B N 1
ATOM 3663 C CA . CYS B 1 110 ? 14.352 10.578 -8.43 1 94.5 110 CYS B CA 1
ATOM 3664 C C . CYS B 1 110 ? 15 11.719 -7.66 1 94.5 110 CYS B C 1
ATOM 3666 O O . CYS B 1 110 ? 14.648 12.883 -7.859 1 94.5 110 CYS B O 1
ATOM 3668 N N . PHE B 1 111 ? 15.945 11.414 -6.754 1 96.94 111 PHE B N 1
ATOM 3669 C CA . PHE B 1 111 ? 16.516 12.438 -5.891 1 96.94 111 PHE B CA 1
ATOM 3670 C C . PHE B 1 111 ? 18 12.641 -6.203 1 96.94 111 PHE B C 1
ATOM 3672 O O . PHE B 1 111 ? 18.75 11.672 -6.348 1 96.94 111 PHE B O 1
ATOM 3679 N N . GLU B 1 112 ? 18.328 13.883 -6.336 1 97.19 112 GLU B N 1
ATOM 3680 C CA . GLU B 1 112 ? 19.719 14.289 -6.52 1 97.19 112 GLU B CA 1
ATOM 3681 C C . GLU B 1 112 ? 20.25 15.023 -5.293 1 97.19 112 GLU B C 1
ATOM 3683 O O . GLU B 1 112 ? 19.547 15.852 -4.707 1 97.19 112 GLU B O 1
ATOM 3688 N N . LEU B 1 113 ? 21.422 14.602 -4.887 1 97.69 113 LEU B N 1
ATOM 3689 C CA . LEU B 1 113 ? 22.078 15.289 -3.785 1 97.69 113 LEU B CA 1
ATOM 3690 C C . LEU B 1 113 ? 22.844 16.516 -4.289 1 97.69 113 LEU B C 1
ATOM 3692 O O . LEU B 1 113 ? 23.656 16.406 -5.219 1 97.69 113 LEU B O 1
ATOM 3696 N N . ILE B 1 114 ? 22.594 17.688 -3.637 1 97.38 114 ILE B N 1
ATOM 3697 C CA . ILE B 1 114 ? 23.297 18.891 -4.059 1 97.38 114 ILE B CA 1
ATOM 3698 C C . ILE B 1 114 ? 23.891 19.594 -2.844 1 97.38 114 ILE B C 1
ATOM 3700 O O . ILE B 1 114 ? 23.359 19.516 -1.739 1 97.38 114 ILE B O 1
ATOM 3704 N N . ASP B 1 115 ? 24.953 20.234 -3.119 1 96.75 115 ASP B N 1
ATOM 3705 C CA . ASP B 1 115 ? 25.547 21.156 -2.154 1 96.75 115 ASP B CA 1
ATOM 3706 C C . ASP B 1 115 ? 25.156 22.594 -2.463 1 96.75 115 ASP B C 1
ATOM 3708 O O . ASP B 1 115 ? 25.266 23.047 -3.605 1 96.75 115 ASP B O 1
ATOM 3712 N N . ALA B 1 116 ? 24.625 23.25 -1.458 1 96.75 116 ALA B N 1
ATOM 3713 C CA . ALA B 1 116 ? 24.219 24.656 -1.618 1 96.75 116 ALA B CA 1
ATOM 3714 C C . ALA B 1 116 ? 24.922 25.547 -0.593 1 96.75 116 ALA B C 1
ATOM 3716 O O . ALA B 1 116 ? 25.016 25.188 0.585 1 96.75 116 ALA B O 1
ATOM 3717 N N . LYS B 1 117 ? 25.359 26.641 -1.06 1 95.81 117 LYS B N 1
ATOM 3718 C CA . LYS B 1 117 ? 26.078 27.578 -0.193 1 95.81 117 LYS B CA 1
ATOM 3719 C C . LYS B 1 117 ? 25.141 28.594 0.438 1 95.81 117 LYS B C 1
ATOM 3721 O O . LYS B 1 117 ? 24.078 28.891 -0.119 1 95.81 117 LYS B O 1
ATOM 3726 N N . ALA B 1 118 ? 25.625 29.078 1.623 1 94.06 118 ALA B N 1
ATOM 3727 C CA . ALA B 1 118 ? 24.859 30.109 2.303 1 94.06 118 ALA B CA 1
ATOM 3728 C C . ALA B 1 118 ? 24.594 31.297 1.374 1 94.06 118 ALA B C 1
ATOM 3730 O O . ALA B 1 118 ? 25.484 31.75 0.657 1 94.06 118 ALA B O 1
ATOM 3731 N N . GLY B 1 119 ? 23.312 31.719 1.345 1 95.38 119 GLY B N 1
ATOM 3732 C CA . GLY B 1 119 ? 22.922 32.844 0.514 1 95.38 119 GLY B CA 1
ATOM 3733 C C . GLY B 1 119 ? 22.375 32.438 -0.838 1 95.38 119 GLY B C 1
ATOM 3734 O O . GLY B 1 119 ? 21.781 33.25 -1.554 1 95.38 119 GLY B O 1
ATOM 3735 N N . GLU B 1 120 ? 22.562 31.219 -1.187 1 97 120 GLU B N 1
ATOM 3736 C CA . GLU B 1 120 ? 22.094 30.734 -2.48 1 97 120 GLU B CA 1
ATOM 3737 C C . GLU B 1 120 ? 20.562 30.609 -2.502 1 97 120 GLU B C 1
ATOM 3739 O O . GLU B 1 120 ? 19.969 30.125 -1.539 1 97 120 GLU B O 1
ATOM 3744 N N . ALA B 1 121 ? 19.984 31.109 -3.613 1 97.19 121 ALA B N 1
ATOM 3745 C CA . ALA B 1 121 ? 18.547 30.953 -3.807 1 97.19 121 ALA B CA 1
ATOM 3746 C C . ALA B 1 121 ? 18.219 29.594 -4.414 1 97.19 121 ALA B C 1
ATOM 3748 O O . ALA B 1 121 ? 18.875 29.156 -5.363 1 97.19 121 ALA B O 1
ATOM 3749 N N . LEU B 1 122 ? 17.25 28.984 -3.855 1 97.44 122 LEU B N 1
ATOM 3750 C CA . LEU B 1 122 ? 16.859 27.672 -4.352 1 97.44 122 LEU B CA 1
ATOM 3751 C C . LEU B 1 122 ? 15.656 27.781 -5.277 1 97.44 122 LEU B C 1
ATOM 3753 O O . LEU B 1 122 ? 14.742 28.562 -5.023 1 97.44 122 LEU B O 1
ATOM 3757 N N . ASP B 1 123 ? 15.617 26.984 -6.332 1 96 123 ASP B N 1
ATOM 3758 C CA . ASP B 1 123 ? 14.516 26.953 -7.289 1 96 123 ASP B CA 1
ATOM 3759 C C . ASP B 1 123 ? 13.359 26.094 -6.77 1 96 123 ASP B C 1
ATOM 3761 O O . ASP B 1 123 ? 13.305 24.891 -7.047 1 96 123 ASP B O 1
ATOM 3765 N N . THR B 1 124 ? 12.414 26.719 -6.141 1 93.38 124 THR B N 1
ATOM 3766 C CA . THR B 1 124 ? 11.305 25.984 -5.539 1 93.38 124 THR B CA 1
ATOM 3767 C C . THR B 1 124 ? 10.188 25.766 -6.555 1 93.38 124 THR B C 1
ATOM 3769 O O . THR B 1 124 ? 9.234 25.031 -6.289 1 93.38 124 THR B O 1
ATOM 3772 N N . SER B 1 125 ? 10.242 26.375 -7.672 1 89.44 125 SER B N 1
ATOM 3773 C CA . SER B 1 125 ? 9.227 26.188 -8.703 1 89.44 125 SER B CA 1
ATOM 3774 C C . SER B 1 125 ? 9.391 24.844 -9.398 1 89.44 125 SER B C 1
ATOM 3776 O O . SER B 1 125 ? 8.406 24.203 -9.781 1 89.44 125 SER B O 1
ATOM 3778 N N . THR B 1 126 ? 10.633 24.359 -9.398 1 93.06 126 THR B N 1
ATOM 3779 C CA . THR B 1 126 ? 10.93 23.172 -10.188 1 93.06 126 THR B CA 1
ATOM 3780 C C . THR B 1 126 ? 11.188 21.969 -9.289 1 93.06 126 THR B C 1
ATOM 3782 O O . THR B 1 126 ? 10.969 20.828 -9.688 1 93.06 126 THR B O 1
ATOM 3785 N N . PHE B 1 127 ? 11.648 22.359 -8.086 1 95.62 127 PHE B N 1
ATOM 3786 C CA . PHE B 1 127 ? 12.148 21.234 -7.32 1 95.62 127 PHE B CA 1
ATOM 3787 C C . PHE B 1 127 ? 11.492 21.172 -5.945 1 95.62 127 PHE B C 1
ATOM 3789 O O . PHE B 1 127 ? 11.234 22.219 -5.332 1 95.62 127 PHE B O 1
ATOM 3796 N N . PHE B 1 128 ? 11.258 19.953 -5.539 1 95.31 128 PHE B N 1
ATOM 3797 C CA . PHE B 1 128 ? 11.008 19.609 -4.148 1 95.31 128 PHE B CA 1
ATOM 3798 C C . PHE B 1 128 ? 12.312 19.344 -3.412 1 95.31 128 PHE B C 1
ATOM 3800 O O . PHE B 1 128 ? 13.219 18.703 -3.957 1 95.31 128 PHE B O 1
ATOM 3807 N N . TYR B 1 129 ? 12.398 19.781 -2.146 1 96.94 129 TYR B N 1
ATOM 3808 C CA . TYR B 1 129 ? 13.672 19.672 -1.441 1 96.94 129 TYR B CA 1
ATOM 3809 C C . TYR B 1 129 ? 13.492 18.953 -0.111 1 96.94 129 TYR B C 1
ATOM 3811 O O . TYR B 1 129 ? 12.461 19.094 0.548 1 96.94 129 TYR B O 1
ATOM 3819 N N . ILE B 1 130 ? 14.5 18.188 0.276 1 96.38 130 ILE B N 1
ATOM 3820 C CA . ILE B 1 130 ? 14.695 17.641 1.612 1 96.38 130 ILE B CA 1
ATOM 3821 C C . ILE B 1 130 ? 16.031 18.109 2.178 1 96.38 130 ILE B C 1
ATOM 3823 O O . ILE B 1 130 ? 17.078 17.953 1.538 1 96.38 130 ILE B O 1
ATOM 3827 N N . ILE B 1 131 ? 15.992 18.641 3.373 1 93.75 131 ILE B N 1
ATOM 3828 C CA . ILE B 1 131 ? 17.219 19.172 3.963 1 93.75 131 ILE B CA 1
ATOM 3829 C C . ILE B 1 131 ? 17.953 18.062 4.715 1 93.75 131 ILE B C 1
ATOM 3831 O O . ILE B 1 131 ? 17.469 17.578 5.75 1 93.75 131 ILE B O 1
ATOM 3835 N N . LEU B 1 132 ? 19.062 17.688 4.191 1 94.44 132 LEU B N 1
ATOM 3836 C CA . LEU B 1 132 ? 19.891 16.688 4.852 1 94.44 132 LEU B CA 1
ATOM 3837 C C . LEU B 1 132 ? 20.719 17.312 5.969 1 94.44 132 LEU B C 1
ATOM 3839 O O . LEU B 1 132 ? 20.75 16.797 7.09 1 94.44 132 LEU B O 1
ATOM 3843 N N . ASP B 1 133 ? 21.359 18.375 5.586 1 90.88 133 ASP B N 1
ATOM 3844 C CA . ASP B 1 133 ? 22.188 19.156 6.484 1 90.88 133 ASP B CA 1
ATOM 3845 C C . ASP B 1 133 ? 22.031 20.641 6.23 1 90.88 133 ASP B C 1
ATOM 3847 O O . ASP B 1 133 ? 21.75 21.062 5.105 1 90.88 133 ASP B O 1
ATOM 3851 N N . GLY B 1 134 ? 22.125 21.391 7.375 1 88.62 134 GLY B N 1
ATOM 3852 C CA . GLY B 1 134 ? 22.062 22.828 7.234 1 88.62 134 GLY B CA 1
ATOM 3853 C C . GLY B 1 134 ? 20.656 23.375 7.434 1 88.62 134 GLY B C 1
ATOM 3854 O O . GLY B 1 134 ? 19.844 22.781 8.148 1 88.62 134 GLY B O 1
ATOM 3855 N N . SER B 1 135 ? 20.484 24.609 6.992 1 88.44 135 SER B N 1
ATOM 3856 C CA . SER B 1 135 ? 19.188 25.266 7.172 1 88.44 135 SER B CA 1
ATOM 3857 C C . SER B 1 135 ? 18.859 26.172 5.984 1 88.44 135 SER B C 1
ATOM 3859 O O . SER B 1 135 ? 19.75 26.625 5.277 1 88.44 135 SER B O 1
ATOM 3861 N N . VAL B 1 136 ? 17.609 26.312 5.789 1 91.81 136 VAL B N 1
ATOM 3862 C CA . VAL B 1 136 ? 17.078 27.109 4.684 1 91.81 136 VAL B CA 1
ATOM 3863 C C . VAL B 1 136 ? 16.047 28.109 5.203 1 91.81 136 VAL B C 1
ATOM 3865 O O . VAL B 1 136 ? 15.156 27.75 5.965 1 91.81 136 VAL B O 1
ATOM 3868 N N . ASP B 1 137 ? 16.25 29.344 4.84 1 89.75 137 ASP B N 1
ATOM 3869 C CA . ASP B 1 137 ? 15.266 30.375 5.18 1 89.75 137 ASP B CA 1
ATOM 3870 C C . ASP B 1 137 ? 14.156 30.453 4.137 1 89.75 137 ASP B C 1
ATOM 3872 O O . ASP B 1 137 ? 14.43 30.5 2.934 1 89.75 137 ASP B O 1
ATOM 3876 N N . ILE B 1 138 ? 12.953 30.391 4.613 1 90.25 138 ILE B N 1
ATOM 3877 C CA . ILE B 1 138 ? 11.781 30.422 3.744 1 90.25 138 ILE B CA 1
ATOM 3878 C C . ILE B 1 138 ? 11.016 31.734 3.963 1 90.25 138 ILE B C 1
ATOM 3880 O O . ILE B 1 138 ? 10.773 32.125 5.105 1 90.25 138 ILE B O 1
ATOM 3884 N N . LYS B 1 139 ? 10.75 32.438 2.932 1 86.25 139 LYS B N 1
ATOM 3885 C CA . LYS B 1 139 ? 9.836 33.562 2.928 1 86.25 139 LYS B CA 1
ATOM 3886 C C . LYS B 1 139 ? 8.578 33.25 2.123 1 86.25 139 LYS B C 1
ATOM 3888 O O . LYS B 1 139 ? 8.656 32.906 0.944 1 86.25 139 LYS B O 1
ATOM 3893 N N . THR B 1 140 ? 7.492 33.219 2.857 1 79.19 140 THR B N 1
ATOM 3894 C CA . THR B 1 140 ? 6.23 32.938 2.186 1 79.19 140 THR B CA 1
ATOM 3895 C C . THR B 1 140 ? 5.297 34.156 2.238 1 79.19 140 THR B C 1
ATOM 3897 O O . THR B 1 140 ? 5.262 34.875 3.238 1 79.19 140 THR B O 1
ATOM 3900 N N . THR B 1 141 ? 4.773 34.469 1.105 1 69.69 141 THR B N 1
ATOM 3901 C CA . THR B 1 141 ? 3.791 35.562 1.033 1 69.69 141 THR B CA 1
ATOM 3902 C C . THR B 1 141 ? 2.402 35 0.726 1 69.69 141 THR B C 1
ATOM 3904 O O . THR B 1 141 ? 2.203 34.344 -0.298 1 69.69 141 THR B O 1
ATOM 3907 N N . VAL B 1 142 ? 1.592 34.938 1.758 1 60.28 142 VAL B N 1
ATOM 3908 C CA . VAL B 1 142 ? 0.21 34.531 1.553 1 60.28 142 VAL B CA 1
ATOM 3909 C C . VAL B 1 142 ? -0.732 35.688 1.794 1 60.28 142 VAL B C 1
ATOM 3911 O O . VAL B 1 142 ? -0.736 36.281 2.877 1 60.28 142 VAL B O 1
ATOM 3914 N N . THR B 1 143 ? -1.686 35.969 0.855 1 59.09 143 THR B N 1
ATOM 3915 C CA . THR B 1 143 ? -2.703 37 0.91 1 59.09 143 THR B CA 1
ATOM 3916 C C . THR B 1 143 ? -2.129 38.281 1.501 1 59.09 143 THR B C 1
ATOM 3918 O O . THR B 1 143 ? -2.729 38.875 2.395 1 59.09 143 THR B O 1
ATOM 3921 N N . GLY B 1 144 ? -0.886 38.625 1.094 1 57.88 144 GLY B N 1
ATOM 3922 C CA . GLY B 1 144 ? -0.302 39.906 1.471 1 57.88 144 GLY B CA 1
ATOM 3923 C C . GLY B 1 144 ? 0.538 39.844 2.732 1 57.88 144 GLY B C 1
ATOM 3924 O O . GLY B 1 144 ? 1.244 40.781 3.072 1 57.88 144 GLY B O 1
ATOM 3925 N N . SER B 1 145 ? 0.314 38.781 3.562 1 64.44 145 SER B N 1
ATOM 3926 C CA . SER B 1 145 ? 1.126 38.656 4.766 1 64.44 145 SER B CA 1
ATOM 3927 C C . SER B 1 145 ? 2.357 37.812 4.512 1 64.44 145 SER B C 1
ATOM 3929 O O . SER B 1 145 ? 2.26 36.719 3.904 1 64.44 145 SER B O 1
ATOM 3931 N N . THR B 1 146 ? 3.445 38.469 4.805 1 70.12 146 THR B N 1
ATOM 3932 C CA . THR B 1 146 ? 4.703 37.75 4.602 1 70.12 146 THR B CA 1
ATOM 3933 C C . THR B 1 146 ? 5.145 37.062 5.883 1 70.12 146 THR B C 1
ATOM 3935 O O . THR B 1 146 ? 5.047 37.625 6.973 1 70.12 146 THR B O 1
ATOM 3938 N N . ARG B 1 147 ? 5.426 35.812 5.723 1 73.44 147 ARG B N 1
ATOM 3939 C CA . ARG B 1 147 ? 5.949 35.031 6.844 1 73.44 147 ARG B CA 1
ATOM 3940 C C . ARG B 1 147 ? 7.34 34.5 6.535 1 73.44 147 ARG B C 1
ATOM 3942 O O . ARG B 1 147 ? 7.609 34.062 5.418 1 73.44 147 ARG B O 1
ATOM 3949 N N . ASP B 1 148 ? 8.156 34.688 7.625 1 78.56 148 ASP B N 1
ATOM 3950 C CA . ASP B 1 148 ? 9.523 34.188 7.504 1 78.56 148 ASP B CA 1
ATOM 3951 C C . ASP B 1 148 ? 9.812 33.094 8.539 1 78.56 148 ASP B C 1
ATOM 3953 O O . ASP B 1 148 ? 9.445 33.25 9.711 1 78.56 148 ASP B O 1
ATOM 3957 N N . TYR B 1 149 ? 10.297 32 8.07 1 79.19 149 TYR B N 1
ATOM 3958 C CA . TYR B 1 149 ? 10.727 30.953 9 1 79.19 149 TYR B CA 1
ATOM 3959 C C . TYR B 1 149 ? 11.922 30.188 8.438 1 79.19 149 TYR B C 1
ATOM 3961 O O . TYR B 1 149 ? 12.242 30.312 7.25 1 79.19 149 TYR B O 1
ATOM 3969 N N . THR B 1 150 ? 12.578 29.484 9.344 1 83.75 150 THR B N 1
ATOM 3970 C CA . THR B 1 150 ? 13.758 28.719 8.953 1 83.75 150 THR B CA 1
ATOM 3971 C C . THR B 1 150 ? 13.477 27.219 9.047 1 83.75 150 THR B C 1
ATOM 3973 O O . THR B 1 150 ? 12.891 26.75 10.031 1 83.75 150 THR B O 1
ATOM 3976 N N . LEU B 1 151 ? 13.789 26.547 7.996 1 87 151 LEU B N 1
ATOM 3977 C CA . LEU B 1 151 ? 13.727 25.094 7.996 1 87 151 LEU B CA 1
ATOM 3978 C C . LEU B 1 151 ? 15.102 24.484 8.289 1 87 151 LEU B C 1
ATOM 3980 O O . LEU B 1 151 ? 16.125 25.047 7.883 1 87 151 LEU B O 1
ATOM 3984 N N . VAL B 1 152 ? 15.016 23.375 8.969 1 84.81 152 VAL B N 1
ATOM 3985 C CA . VAL B 1 152 ? 16.266 22.734 9.383 1 84.81 152 VAL B CA 1
ATOM 3986 C C . VAL B 1 152 ? 16.328 21.312 8.82 1 84.81 152 VAL B C 1
ATOM 3988 O O . VAL B 1 152 ? 15.398 20.859 8.156 1 84.81 152 VAL B O 1
ATOM 3991 N N . SER B 1 153 ? 17.375 20.609 9.141 1 87.19 153 SER B N 1
ATOM 3992 C CA . SER B 1 153 ? 17.594 19.234 8.688 1 87.19 153 SER B CA 1
ATOM 3993 C C . SER B 1 153 ? 16.391 18.359 9.031 1 87.19 153 SER B C 1
ATOM 3995 O O . SER B 1 153 ? 15.852 18.438 10.133 1 87.19 153 SER B O 1
ATOM 3997 N N . GLY B 1 154 ? 15.984 17.516 8.055 1 87.94 154 GLY B N 1
ATOM 3998 C CA . GLY B 1 154 ? 14.875 16.609 8.266 1 87.94 154 GLY B CA 1
ATOM 3999 C C . GLY B 1 154 ? 13.555 17.141 7.734 1 87.94 154 GLY B C 1
ATOM 4000 O O . GLY B 1 154 ? 12.594 16.391 7.57 1 87.94 154 GLY B O 1
ATOM 4001 N N . GLU B 1 155 ? 13.555 18.438 7.461 1 87.88 155 GLU B N 1
ATOM 4002 C CA . GLU B 1 155 ? 12.336 19.031 6.922 1 87.88 155 GLU B CA 1
ATOM 4003 C C . GLU B 1 155 ? 12.375 19.094 5.395 1 87.88 155 GLU B C 1
ATOM 4005 O O . GLU B 1 155 ? 13.445 18.938 4.793 1 87.88 155 GLU B O 1
ATOM 4010 N N . SER B 1 156 ? 11.18 19.203 4.832 1 92.5 156 SER B N 1
ATOM 4011 C CA . SER B 1 156 ? 11.086 19.203 3.375 1 92.5 156 SER B CA 1
ATOM 4012 C C . SER B 1 156 ? 10.195 20.328 2.881 1 92.5 156 SER B C 1
ATOM 4014 O O . SER B 1 156 ? 9.383 20.875 3.641 1 92.5 156 SER B O 1
ATOM 4016 N N . PHE B 1 157 ? 10.43 20.766 1.691 1 90 157 PHE B N 1
ATOM 4017 C CA . PHE B 1 157 ? 9.672 21.812 1.021 1 90 157 PHE B CA 1
ATOM 4018 C C . PHE B 1 157 ? 9.859 21.734 -0.489 1 90 157 PHE B C 1
ATOM 4020 O O . PHE B 1 157 ? 10.82 21.125 -0.97 1 90 157 PHE B O 1
ATOM 4027 N N . ASP B 1 158 ? 9.086 22.062 -1.317 1 87.12 158 ASP B N 1
ATOM 4028 C CA . ASP B 1 158 ? 7.801 22.734 -1.16 1 87.12 158 ASP B CA 1
ATOM 4029 C C . ASP B 1 158 ? 6.637 21.766 -1.357 1 87.12 158 ASP B C 1
ATOM 4031 O O . ASP B 1 158 ? 6.609 21.016 -2.332 1 87.12 158 ASP B O 1
ATOM 4035 N N . ILE B 1 159 ? 5.598 21.906 -0.622 1 84.69 159 ILE B N 1
ATOM 4036 C CA . ILE B 1 159 ? 4.484 20.969 -0.521 1 84.69 159 ILE B CA 1
ATOM 4037 C C . ILE B 1 159 ? 3.705 20.953 -1.834 1 84.69 159 ILE B C 1
ATOM 4039 O O . ILE B 1 159 ? 2.982 20 -2.121 1 84.69 159 ILE B O 1
ATOM 4043 N N . LYS B 1 160 ? 3.824 21.984 -2.658 1 82.5 160 LYS B N 1
ATOM 4044 C CA . LYS B 1 160 ? 3.068 22.062 -3.904 1 82.5 160 LYS B CA 1
ATOM 4045 C C . LYS B 1 160 ? 3.43 20.922 -4.84 1 82.5 160 LYS B C 1
ATOM 4047 O O . LYS B 1 160 ? 2.621 20.516 -5.68 1 82.5 160 LYS B O 1
ATOM 4052 N N . HIS B 1 161 ? 4.645 20.406 -4.715 1 86.94 161 HIS B N 1
ATOM 4053 C CA . HIS B 1 161 ? 5.102 19.312 -5.582 1 86.94 161 HIS B CA 1
ATOM 4054 C C . HIS B 1 161 ? 4.48 17.984 -5.18 1 86.94 161 HIS B C 1
ATOM 4056 O O . HIS B 1 161 ? 4.574 17 -5.918 1 86.94 161 HIS B O 1
ATOM 4062 N N . LEU B 1 162 ? 3.826 17.953 -4.055 1 84.19 162 LEU B N 1
ATOM 4063 C CA . LEU B 1 162 ? 3.15 16.75 -3.578 1 84.19 162 LEU B CA 1
ATOM 4064 C C . LEU B 1 162 ? 1.647 16.844 -3.818 1 84.19 162 LEU B C 1
ATOM 4066 O O . LEU B 1 162 ? 0.882 16.031 -3.295 1 84.19 162 LEU B O 1
ATOM 4070 N N . GLN B 1 163 ? 1.267 17.719 -4.652 1 72.5 163 GLN B N 1
ATOM 4071 C CA . GLN B 1 163 ? -0.13 18.062 -4.898 1 72.5 163 GLN B CA 1
ATOM 4072 C C . GLN B 1 163 ? -0.911 16.859 -5.418 1 72.5 163 GLN B C 1
ATOM 4074 O O . GLN B 1 163 ? -2.09 16.688 -5.098 1 72.5 163 GLN B O 1
ATOM 4079 N N . PRO B 1 164 ? -0.248 16 -6.215 1 65.06 164 PRO B N 1
ATOM 4080 C CA . PRO B 1 164 ? -1.023 14.859 -6.715 1 65.06 164 PRO B CA 1
ATOM 4081 C C . PRO B 1 164 ? -1.575 13.984 -5.594 1 65.06 164 PRO B C 1
ATOM 4083 O O . PRO B 1 164 ? -2.553 13.258 -5.797 1 65.06 164 PRO B O 1
ATOM 4086 N N . LEU B 1 165 ? -0.929 14.047 -4.504 1 63.56 165 LEU B N 1
ATOM 4087 C CA . LEU B 1 165 ? -1.381 13.219 -3.393 1 63.56 165 LEU B CA 1
ATOM 4088 C C . LEU B 1 165 ? -2.611 13.828 -2.729 1 63.56 165 LEU B C 1
ATOM 4090 O O . LEU B 1 165 ? -3.324 13.141 -1.991 1 63.56 165 LEU B O 1
ATOM 4094 N N . PHE B 1 166 ? -2.604 15.234 -2.928 1 56.5 166 PHE B N 1
ATOM 4095 C CA . PHE B 1 166 ? -3.781 15.922 -2.412 1 56.5 166 PHE B CA 1
ATOM 4096 C C . PHE B 1 166 ? -4.988 15.664 -3.305 1 56.5 166 PHE B C 1
ATOM 4098 O O . PHE B 1 166 ? -6.133 15.789 -2.861 1 56.5 166 PHE B O 1
ATOM 4105 N N . ARG B 1 167 ? -4.594 15.664 -4.641 1 47.53 167 ARG B N 1
ATOM 4106 C CA . ARG B 1 167 ? -5.707 15.539 -5.578 1 47.53 167 ARG B CA 1
ATOM 4107 C C . ARG B 1 167 ? -6.59 14.344 -5.223 1 47.53 167 ARG B C 1
ATOM 4109 O O . ARG B 1 167 ? -6.625 13.352 -5.953 1 47.53 167 ARG B O 1
ATOM 4116 N N . VAL B 1 168 ? -6.293 13.773 -4.176 1 40.47 168 VAL B N 1
ATOM 4117 C CA . VAL B 1 168 ? -7.531 13.039 -3.938 1 40.47 168 VAL B CA 1
ATOM 4118 C C . VAL B 1 168 ? -8.711 13.82 -4.5 1 40.47 168 VAL B C 1
ATOM 4120 O O . VAL B 1 168 ? -8.758 15.055 -4.387 1 40.47 168 VAL B O 1
ATOM 4123 N N . ARG B 1 169 ? -9.43 13.062 -5.312 1 36.75 169 ARG B N 1
ATOM 4124 C CA . ARG B 1 169 ? -10.641 13.266 -6.094 1 36.75 169 ARG B CA 1
ATOM 4125 C C . ARG B 1 169 ? -11.648 14.117 -5.328 1 36.75 169 ARG B C 1
ATOM 4127 O O . ARG B 1 169 ? -12.836 14.125 -5.664 1 36.75 169 ARG B O 1
ATOM 4134 N N . SER B 1 170 ? -11.422 14.266 -4.172 1 33.66 170 SER B N 1
ATOM 4135 C CA . SER B 1 170 ? -12.477 14.961 -3.445 1 33.66 170 SER B CA 1
ATOM 4136 C C . SER B 1 170 ? -13.023 16.141 -4.25 1 33.66 170 SER B C 1
ATOM 4138 O O . SER B 1 170 ? -12.289 16.781 -5.004 1 33.66 170 SER B O 1
ATOM 4140 N N . ALA B 1 171 ? -14.141 16.109 -4.543 1 33.06 171 ALA B N 1
ATOM 4141 C CA . ALA B 1 171 ? -15.086 17.203 -4.754 1 33.06 171 ALA B CA 1
ATOM 4142 C C . ALA B 1 171 ? -14.602 18.484 -4.078 1 33.06 171 ALA B C 1
ATOM 4144 O O . ALA B 1 171 ? -15.133 19.562 -4.328 1 33.06 171 ALA B O 1
ATOM 4145 N N . TYR B 1 172 ? -13.961 18.219 -3.029 1 32.69 172 TYR B N 1
ATOM 4146 C CA . TYR B 1 172 ? -13.547 19.422 -2.32 1 32.69 172 TYR B CA 1
ATOM 4147 C C . TYR B 1 172 ? -12.617 20.266 -3.18 1 32.69 172 TYR B C 1
ATOM 4149 O O . TYR B 1 172 ? -12.625 21.5 -3.088 1 32.69 172 TYR B O 1
ATOM 4157 N N . MET B 1 173 ? -11.703 19.531 -3.93 1 34.28 173 MET B N 1
ATOM 4158 C CA . MET B 1 173 ? -10.82 20.484 -4.605 1 34.28 173 MET B CA 1
ATOM 4159 C C . MET B 1 173 ? -11.586 21.297 -5.645 1 34.28 173 MET B C 1
ATOM 4161 O O . MET B 1 173 ? -11.062 22.281 -6.176 1 34.28 173 MET B O 1
ATOM 4165 N N . LYS B 1 174 ? -12.391 20.672 -6.27 1 32.84 174 LYS B N 1
ATOM 4166 C CA . LYS B 1 174 ? -13.109 21.609 -7.137 1 32.84 174 LYS B CA 1
ATOM 4167 C C . LYS B 1 174 ? -13.703 22.75 -6.336 1 32.84 174 LYS B C 1
ATOM 4169 O O . LYS B 1 174 ? -13.695 23.906 -6.789 1 32.84 174 LYS B O 1
ATOM 4174 N N . LYS B 1 175 ? -14.766 22.312 -5.566 1 32.75 175 LYS B N 1
ATOM 4175 C CA . LYS B 1 175 ? -15.344 23.5 -4.965 1 32.75 175 LYS B CA 1
ATOM 4176 C C . LYS B 1 175 ? -14.305 24.266 -4.156 1 32.75 175 LYS B C 1
ATOM 4178 O O . LYS B 1 175 ? -14.32 25.5 -4.133 1 32.75 175 LYS B O 1
ATOM 4183 N N . SER B 1 176 ? -13.664 23.594 -3.094 1 32.22 176 SER B N 1
ATOM 4184 C CA . SER B 1 176 ? -12.531 24.328 -2.547 1 32.22 176 SER B CA 1
ATOM 4185 C C . SER B 1 176 ? -11.32 24.234 -3.469 1 32.22 176 SER B C 1
ATOM 4187 O O . SER B 1 176 ? -10.57 23.266 -3.424 1 32.22 176 SER B O 1
ATOM 4189 N N . GLN B 1 177 ? -11.188 23.891 -4.684 1 33.19 177 GLN B N 1
ATOM 4190 C CA . GLN B 1 177 ? -10.203 24.438 -5.609 1 33.19 177 GLN B CA 1
ATOM 4191 C C . GLN B 1 177 ? -9.172 25.297 -4.875 1 33.19 177 GLN B C 1
ATOM 4193 O O . GLN B 1 177 ? -8.211 25.766 -5.48 1 33.19 177 GLN B O 1
ATOM 4198 N N . ARG B 1 178 ? -9.609 25.859 -3.988 1 35.53 178 ARG B N 1
ATOM 4199 C CA . ARG B 1 178 ? -8.688 26.625 -3.166 1 35.53 178 ARG B CA 1
ATOM 4200 C C . ARG B 1 178 ? -7.711 25.719 -2.426 1 35.53 178 ARG B C 1
ATOM 4202 O O . ARG B 1 178 ? -8.031 25.203 -1.356 1 35.53 178 ARG B O 1
ATOM 4209 N N . MET B 1 179 ? -7.32 24.562 -2.992 1 40.06 179 MET B N 1
ATOM 4210 C CA . MET B 1 179 ? -6.113 24.172 -2.27 1 40.06 179 MET B CA 1
ATOM 4211 C C . MET B 1 179 ? -5.617 25.312 -1.381 1 40.06 179 MET B C 1
ATOM 4213 O O . MET B 1 179 ? -5.574 26.469 -1.808 1 40.06 179 MET B O 1
ATOM 4217 N N . SER B 1 180 ? -5.887 25.031 -0.065 1 48.03 180 SER B N 1
ATOM 4218 C CA . SER B 1 180 ? -5.504 26.031 0.932 1 48.03 180 SER B CA 1
ATOM 4219 C C . SER B 1 180 ? -4.359 26.906 0.427 1 48.03 180 SER B C 1
ATOM 4221 O O . SER B 1 180 ? -3.564 26.484 -0.409 1 48.03 180 SER B O 1
ATOM 4223 N N . PRO B 1 181 ? -4.688 28.094 0.223 1 48.5 181 PRO B N 1
ATOM 4224 C CA . PRO B 1 181 ? -3.602 29.031 -0.055 1 48.5 181 PRO B CA 1
ATOM 4225 C C . PRO B 1 181 ? -2.236 28.5 0.373 1 48.5 181 PRO B C 1
ATOM 4227 O O . PRO B 1 181 ? -1.209 28.922 -0.163 1 48.5 181 PRO B O 1
ATOM 4230 N N . PHE B 1 182 ? -2.449 27.422 1.115 1 55.31 182 PHE B N 1
ATOM 4231 C CA . PHE B 1 182 ? -1.16 26.969 1.632 1 55.31 182 PHE B CA 1
ATOM 4232 C C . PHE B 1 182 ? -0.398 26.188 0.577 1 55.31 182 PHE B C 1
ATOM 4234 O O . PHE B 1 182 ? 0.833 26.219 0.538 1 55.31 182 PHE B O 1
ATOM 4241 N N . VAL B 1 183 ? -1.158 25.484 -0.327 1 58.88 183 VAL B N 1
ATOM 4242 C CA . VAL B 1 183 ? -0.456 24.703 -1.338 1 58.88 183 VAL B CA 1
ATOM 4243 C C . VAL B 1 183 ? -0.027 25.609 -2.488 1 58.88 183 VAL B C 1
ATOM 4245 O O . VAL B 1 183 ? 0.91 25.297 -3.225 1 58.88 183 VAL B O 1
ATOM 4248 N N . HIS B 1 184 ? -0.651 26.719 -2.539 1 58.38 184 HIS B N 1
ATOM 4249 C CA . HIS B 1 184 ? -0.327 27.609 -3.65 1 58.38 184 HIS B CA 1
ATOM 4250 C C . HIS B 1 184 ? 0.555 28.766 -3.193 1 58.38 184 HIS B C 1
ATOM 4252 O O . HIS B 1 184 ? 0.692 29.766 -3.904 1 58.38 184 HIS B O 1
ATOM 4258 N N . GLN B 1 185 ? 1.149 28.578 -2.094 1 62.5 185 GLN B N 1
ATOM 4259 C CA . GLN B 1 185 ? 1.989 29.672 -1.592 1 62.5 185 GLN B CA 1
ATOM 4260 C C . GLN B 1 185 ? 3.285 29.766 -2.393 1 62.5 185 GLN B C 1
ATOM 4262 O O . GLN B 1 185 ? 3.824 28.766 -2.846 1 62.5 185 GLN B O 1
ATOM 4267 N N . ASP B 1 186 ? 3.477 31.078 -2.738 1 70.75 186 ASP B N 1
ATOM 4268 C CA . ASP B 1 186 ? 4.793 31.328 -3.311 1 70.75 186 ASP B CA 1
ATOM 4269 C C . ASP B 1 186 ? 5.863 31.406 -2.219 1 70.75 186 ASP B C 1
ATOM 4271 O O . ASP B 1 186 ? 5.688 32.094 -1.219 1 70.75 186 ASP B O 1
ATOM 4275 N N . ILE B 1 187 ? 6.785 30.484 -2.342 1 84.69 187 ILE B N 1
ATOM 4276 C CA . ILE B 1 187 ? 7.828 30.5 -1.321 1 84.69 187 ILE B CA 1
ATOM 4277 C C . ILE B 1 187 ? 9.164 30.891 -1.953 1 84.69 187 ILE B C 1
ATOM 4279 O O . ILE B 1 187 ? 9.445 30.531 -3.094 1 84.69 187 ILE B O 1
ATOM 4283 N N . VAL B 1 188 ? 9.859 31.844 -1.346 1 91 188 VAL B N 1
ATOM 4284 C CA . VAL B 1 188 ? 11.25 32.125 -1.662 1 91 188 VAL B CA 1
ATOM 4285 C C . VAL B 1 188 ? 12.172 31.469 -0.64 1 91 188 VAL B C 1
ATOM 4287 O O . VAL B 1 188 ? 12.031 31.703 0.565 1 91 188 VAL B O 1
ATOM 4290 N N . ALA B 1 189 ? 13.047 30.594 -1.144 1 95.75 189 ALA B N 1
ATOM 4291 C CA . ALA B 1 189 ? 13.938 29.828 -0.262 1 95.75 189 ALA B CA 1
ATOM 4292 C C . ALA B 1 189 ? 15.391 30.234 -0.476 1 95.75 189 ALA B C 1
ATOM 4294 O O . ALA B 1 189 ? 15.891 30.219 -1.605 1 95.75 189 ALA B O 1
ATOM 4295 N N . THR B 1 190 ? 16.031 30.625 0.592 1 96.44 190 THR B N 1
ATOM 4296 C CA . THR B 1 190 ? 17.438 30.984 0.566 1 96.44 190 THR B CA 1
ATOM 4297 C C . THR B 1 190 ? 18.219 30.188 1.609 1 96.44 190 THR B C 1
ATOM 4299 O O . THR B 1 190 ? 17.797 30.094 2.762 1 96.44 190 THR B O 1
ATOM 4302 N N . VAL B 1 191 ? 19.328 29.656 1.165 1 95.25 191 VAL B N 1
ATOM 4303 C CA . VAL B 1 191 ? 20.141 28.859 2.074 1 95.25 191 VAL B CA 1
ATOM 4304 C C . VAL B 1 191 ? 20.688 29.75 3.188 1 95.25 191 VAL B C 1
ATOM 4306 O O . VAL B 1 191 ? 21.359 30.75 2.918 1 95.25 191 VAL B O 1
ATOM 4309 N N . ALA B 1 192 ? 20.406 29.391 4.414 1 90.31 192 ALA B N 1
ATOM 4310 C CA . ALA B 1 192 ? 20.859 30.172 5.562 1 90.31 192 ALA B CA 1
ATOM 4311 C C . ALA B 1 192 ? 22.281 29.797 5.953 1 90.31 192 ALA B C 1
ATOM 4313 O O . ALA B 1 192 ? 23.141 30.672 6.152 1 90.31 192 ALA B O 1
ATOM 4314 N N . VAL B 1 193 ? 22.5 28.516 6.09 1 89.25 193 VAL B N 1
ATOM 4315 C CA . VAL B 1 193 ? 23.797 27.906 6.355 1 89.25 193 VAL B CA 1
ATOM 4316 C C . VAL B 1 193 ? 24.109 26.844 5.293 1 89.25 193 VAL B C 1
ATOM 4318 O O . VAL B 1 193 ? 23.188 26.172 4.809 1 89.25 193 VAL B O 1
ATOM 4321 N N . ASP B 1 194 ? 25.406 26.812 4.938 1 91.88 194 ASP B N 1
ATOM 4322 C CA . ASP B 1 194 ? 25.766 25.797 3.955 1 91.88 194 ASP B CA 1
ATOM 4323 C C . ASP B 1 194 ? 24.984 24.516 4.188 1 91.88 194 ASP B C 1
ATOM 4325 O O . ASP B 1 194 ? 24.922 24.016 5.312 1 91.88 194 ASP B O 1
ATOM 4329 N N . ALA B 1 195 ? 24.359 24.125 3.059 1 93.25 195 ALA B N 1
ATOM 4330 C CA . ALA B 1 195 ? 23.422 23.016 3.232 1 93.25 195 ALA B CA 1
ATOM 4331 C C . ALA B 1 195 ? 23.656 21.922 2.184 1 93.25 195 ALA B C 1
ATOM 4333 O O . ALA B 1 195 ? 24.141 22.203 1.091 1 93.25 195 ALA B O 1
ATOM 4334 N N . LYS B 1 196 ? 23.453 20.719 2.598 1 95.69 196 LYS B N 1
ATOM 4335 C CA . LYS B 1 196 ? 23.281 19.578 1.691 1 95.69 196 LYS B CA 1
ATOM 4336 C C . LYS B 1 196 ? 21.812 19.203 1.554 1 95.69 196 LYS B C 1
ATOM 4338 O O . LYS B 1 196 ? 21.125 19 2.555 1 95.69 196 LYS B O 1
ATOM 4343 N N . LEU B 1 197 ? 21.375 19.172 0.282 1 97.38 197 LEU B N 1
ATOM 4344 C CA . LEU B 1 197 ? 19.953 18.969 0.041 1 97.38 197 LEU B CA 1
ATOM 4345 C C . LEU B 1 197 ? 19.719 17.844 -0.973 1 97.38 197 LEU B C 1
ATOM 4347 O O . LEU B 1 197 ? 20.516 17.688 -1.91 1 97.38 197 LEU B O 1
ATOM 4351 N N . PHE B 1 198 ? 18.672 17.078 -0.718 1 98.19 198 PHE B N 1
ATOM 4352 C CA . PHE B 1 198 ? 18.125 16.25 -1.795 1 98.19 198 PHE B CA 1
ATOM 4353 C C . PHE B 1 198 ? 17.078 17.047 -2.592 1 98.19 198 PHE B C 1
ATOM 4355 O O . PHE B 1 198 ? 16.219 17.703 -2.016 1 98.19 198 PHE B O 1
ATOM 4362 N N . ARG B 1 199 ? 17.156 17.062 -3.85 1 97.94 199 ARG B N 1
ATOM 4363 C CA . ARG B 1 199 ? 16.109 17.703 -4.648 1 97.94 199 ARG B CA 1
ATOM 4364 C C . ARG B 1 199 ? 15.508 16.719 -5.641 1 97.94 199 ARG B C 1
ATOM 4366 O O . ARG B 1 199 ? 16.188 15.812 -6.121 1 97.94 199 ARG B O 1
ATOM 4373 N N . CYS B 1 200 ? 14.273 16.781 -5.871 1 97.44 200 CYS B N 1
ATOM 4374 C CA . CYS B 1 200 ? 13.469 15.992 -6.797 1 97.44 200 CYS B CA 1
ATOM 4375 C C . CYS B 1 200 ? 12.648 16.891 -7.715 1 97.44 200 CYS B C 1
ATOM 4377 O O . CYS B 1 200 ? 11.938 17.781 -7.246 1 97.44 200 CYS B O 1
ATOM 4379 N N . SER B 1 201 ? 12.773 16.641 -9.023 1 96.19 201 SER B N 1
ATOM 4380 C CA . SER B 1 201 ? 12.031 17.484 -9.961 1 96.19 201 SER B CA 1
ATOM 4381 C C . SER B 1 201 ? 10.531 17.281 -9.82 1 96.19 201 SER B C 1
ATOM 4383 O O . SER B 1 201 ? 10.078 16.234 -9.352 1 96.19 201 SER B O 1
ATOM 4385 N N . HIS B 1 202 ? 9.828 18.281 -10.258 1 91.81 202 HIS B N 1
ATOM 4386 C CA . HIS B 1 202 ? 8.367 18.219 -10.227 1 91.81 202 HIS B CA 1
ATOM 4387 C C . HIS B 1 202 ? 7.855 17 -11 1 91.81 202 HIS B C 1
ATOM 4389 O O . HIS B 1 202 ? 6.973 16.297 -10.516 1 91.81 202 HIS B O 1
ATOM 4395 N N . GLU B 1 203 ? 8.43 16.75 -12.109 1 89 203 GLU B N 1
ATOM 4396 C CA . GLU B 1 203 ? 8.016 15.617 -12.938 1 89 203 GLU B CA 1
ATOM 4397 C C . GLU B 1 203 ? 8.266 14.289 -12.227 1 89 203 GLU B C 1
ATOM 4399 O O . GLU B 1 203 ? 7.395 13.414 -12.219 1 89 203 GLU B O 1
ATOM 4404 N N . SER B 1 204 ? 9.383 14.211 -11.609 1 91.88 204 SER B N 1
ATOM 4405 C CA . SER B 1 204 ? 9.719 12.984 -10.898 1 91.88 204 SER B CA 1
ATOM 4406 C C . SER B 1 204 ? 8.828 12.797 -9.672 1 91.88 204 SER B C 1
ATOM 4408 O O . SER B 1 204 ? 8.406 11.68 -9.375 1 91.88 204 SER B O 1
ATOM 4410 N N . MET B 1 205 ? 8.547 13.922 -9.039 1 91.06 205 MET B N 1
ATOM 4411 C CA . MET B 1 205 ? 7.66 13.844 -7.883 1 91.06 205 MET B CA 1
ATOM 4412 C C . MET B 1 205 ? 6.262 13.398 -8.305 1 91.06 205 MET B C 1
ATOM 4414 O O . MET B 1 205 ? 5.641 12.57 -7.629 1 91.06 205 MET B O 1
ATOM 4418 N N . HIS B 1 206 ? 5.859 13.953 -9.367 1 84.75 206 HIS B N 1
ATOM 4419 C CA . HIS B 1 206 ? 4.562 13.562 -9.914 1 84.75 206 HIS B CA 1
ATOM 4420 C C . HIS B 1 206 ? 4.527 12.078 -10.242 1 84.75 206 HIS B C 1
ATOM 4422 O O . HIS B 1 206 ? 3.551 11.391 -9.93 1 84.75 206 HIS B O 1
ATOM 4428 N N . GLY B 1 207 ? 5.551 11.609 -10.789 1 82.5 207 GLY B N 1
ATOM 4429 C CA . GLY B 1 207 ? 5.66 10.188 -11.078 1 82.5 207 GLY B CA 1
ATOM 4430 C C . GLY B 1 207 ? 5.637 9.32 -9.836 1 82.5 207 GLY B C 1
ATOM 4431 O O . GLY B 1 207 ? 4.93 8.312 -9.797 1 82.5 207 GLY B O 1
ATOM 4432 N N . LEU B 1 208 ? 6.316 9.727 -8.828 1 86 208 LEU B N 1
ATOM 4433 C CA . LEU B 1 208 ? 6.375 8.984 -7.578 1 86 208 LEU B CA 1
ATOM 4434 C C . LEU B 1 208 ? 4.996 8.914 -6.922 1 86 208 LEU B C 1
ATOM 4436 O O . LEU B 1 208 ? 4.602 7.871 -6.402 1 86 208 LEU B O 1
ATOM 4440 N N . CYS B 1 209 ? 4.312 9.984 -6.98 1 80.38 209 CYS B N 1
ATOM 4441 C CA . CYS B 1 209 ? 3.02 10.094 -6.316 1 80.38 209 CYS B CA 1
ATOM 4442 C C . CYS B 1 209 ? 1.972 9.242 -7.023 1 80.38 209 CYS B C 1
ATOM 4444 O O . CYS B 1 209 ? 0.963 8.867 -6.426 1 80.38 209 CYS B O 1
ATOM 4446 N N . ASN B 1 210 ? 2.217 8.93 -8.234 1 71.5 210 ASN B N 1
ATOM 4447 C CA . ASN B 1 210 ? 1.204 8.234 -9.016 1 71.5 210 ASN B CA 1
ATOM 4448 C C . ASN B 1 210 ? 1.591 6.777 -9.273 1 71.5 210 ASN B C 1
ATOM 4450 O O . ASN B 1 210 ? 0.905 6.07 -10.008 1 71.5 210 ASN B O 1
ATOM 4454 N N . THR B 1 211 ? 2.654 6.414 -8.727 1 72 211 THR B N 1
ATOM 4455 C CA . THR B 1 211 ? 3.064 5.016 -8.828 1 72 211 THR B CA 1
ATOM 4456 C C . THR B 1 211 ? 2.635 4.238 -7.586 1 72 211 THR B C 1
ATOM 4458 O O . THR B 1 211 ? 3.039 4.57 -6.469 1 72 211 THR B O 1
ATOM 4461 N N . PRO B 1 212 ? 1.874 3.207 -7.805 1 70.06 212 PRO B N 1
ATOM 4462 C CA . PRO B 1 212 ? 1.342 2.471 -6.656 1 70.06 212 PRO B CA 1
ATOM 4463 C C . PRO B 1 212 ? 2.438 1.926 -5.742 1 70.06 212 PRO B C 1
ATOM 4465 O O . PRO B 1 212 ? 2.301 1.959 -4.516 1 70.06 212 PRO B O 1
ATOM 4468 N N . ALA B 1 213 ? 3.566 1.584 -6.301 1 70.69 213 ALA B N 1
ATOM 4469 C CA . ALA B 1 213 ? 4.645 0.976 -5.523 1 70.69 213 ALA B CA 1
ATOM 4470 C C . ALA B 1 213 ? 5.297 1.998 -4.598 1 70.69 213 ALA B C 1
ATOM 4472 O O . ALA B 1 213 ? 5.934 1.631 -3.609 1 70.69 213 ALA B O 1
ATOM 4473 N N . THR B 1 214 ? 5.086 3.234 -4.938 1 80 214 THR B N 1
ATOM 4474 C CA . THR B 1 214 ? 5.766 4.258 -4.152 1 80 214 THR B CA 1
ATOM 4475 C C . THR B 1 214 ? 4.758 5.188 -3.482 1 80 214 THR B C 1
ATOM 4477 O O . THR B 1 214 ? 5.133 6.23 -2.938 1 80 214 THR B O 1
ATOM 4480 N N . LYS B 1 215 ? 3.562 4.824 -3.531 1 76.38 215 LYS B N 1
ATOM 4481 C CA . LYS B 1 215 ? 2.52 5.68 -2.973 1 76.38 215 LYS B CA 1
ATOM 4482 C C . LYS B 1 215 ? 2.717 5.879 -1.473 1 76.38 215 LYS B C 1
ATOM 4484 O O . LYS B 1 215 ? 2.582 6.996 -0.966 1 76.38 215 LYS B O 1
ATOM 4489 N N . ASP B 1 216 ? 3.086 4.82 -0.824 1 75.5 216 ASP B N 1
ATOM 4490 C CA . ASP B 1 216 ? 3.301 4.914 0.616 1 75.5 216 ASP B CA 1
ATOM 4491 C C . ASP B 1 216 ? 4.441 5.879 0.94 1 75.5 216 ASP B C 1
ATOM 4493 O O . ASP B 1 216 ? 4.355 6.648 1.898 1 75.5 216 ASP B O 1
ATOM 4497 N N . ALA B 1 217 ? 5.387 5.77 0.112 1 83.69 217 ALA B N 1
ATOM 4498 C CA . ALA B 1 217 ? 6.527 6.66 0.319 1 83.69 217 ALA B CA 1
ATOM 4499 C C . ALA B 1 217 ? 6.125 8.117 0.12 1 83.69 217 ALA B C 1
ATOM 4501 O O . ALA B 1 217 ? 6.484 8.984 0.923 1 83.69 217 ALA B O 1
ATOM 4502 N N . SER B 1 218 ? 5.391 8.352 -0.89 1 86 218 SER B N 1
ATOM 4503 C CA . SER B 1 218 ? 4.953 9.711 -1.177 1 86 218 SER B CA 1
ATOM 4504 C C . SER B 1 218 ? 3.998 10.227 -0.106 1 86 218 SER B C 1
ATOM 4506 O O . SER B 1 218 ? 4.078 11.383 0.303 1 86 218 SER B O 1
ATOM 4508 N N . GLN B 1 219 ? 3.166 9.383 0.33 1 81.75 219 GLN B N 1
ATOM 4509 C CA . GLN B 1 219 ? 2.248 9.766 1.397 1 81.75 219 GLN B CA 1
ATOM 4510 C C . GLN B 1 219 ? 3.002 10.039 2.697 1 81.75 219 GLN B C 1
ATOM 4512 O O . GLN B 1 219 ? 2.668 10.977 3.428 1 81.75 219 GLN B O 1
ATOM 4517 N N . GLY B 1 220 ? 3.951 9.18 2.949 1 81.31 220 GLY B N 1
ATOM 4518 C CA . GLY B 1 220 ? 4.789 9.43 4.109 1 81.31 220 GLY B CA 1
ATOM 4519 C C . GLY B 1 220 ? 5.48 10.781 4.059 1 81.31 220 GLY B C 1
ATOM 4520 O O . GLY B 1 220 ? 5.559 11.484 5.07 1 81.31 220 GLY B O 1
ATOM 4521 N N . LEU B 1 221 ? 5.91 11.094 2.924 1 86.44 221 LEU B N 1
ATOM 4522 C CA . LEU B 1 221 ? 6.559 12.383 2.725 1 86.44 221 LEU B CA 1
ATOM 4523 C C . LEU B 1 221 ? 5.574 13.531 2.939 1 86.44 221 LEU B C 1
ATOM 4525 O O . LEU B 1 221 ? 5.902 14.523 3.588 1 86.44 221 LEU B O 1
ATOM 4529 N N . LEU B 1 222 ? 4.473 13.398 2.43 1 85 222 LEU B N 1
ATOM 4530 C CA . LEU B 1 222 ? 3.441 14.414 2.586 1 85 222 LEU B CA 1
ATOM 4531 C C . LEU B 1 222 ? 3.059 14.578 4.055 1 85 222 LEU B C 1
ATOM 4533 O O . LEU B 1 222 ? 2.943 15.703 4.547 1 85 222 LEU B O 1
ATOM 4537 N N . ILE B 1 223 ? 2.867 13.5 4.699 1 80.69 223 ILE B N 1
ATOM 4538 C CA . ILE B 1 223 ? 2.52 13.523 6.117 1 80.69 223 ILE B CA 1
ATOM 4539 C C . ILE B 1 223 ? 3.602 14.266 6.902 1 80.69 223 ILE B C 1
ATOM 4541 O O . ILE B 1 223 ? 3.301 15.117 7.734 1 80.69 223 ILE B O 1
ATOM 4545 N N . ALA B 1 224 ? 4.773 13.945 6.613 1 81.25 224 ALA B N 1
ATOM 4546 C CA . ALA B 1 224 ? 5.883 14.594 7.305 1 81.25 224 ALA B CA 1
ATOM 4547 C C . ALA B 1 224 ? 5.895 16.094 7.043 1 81.25 224 ALA B C 1
ATOM 4549 O O . ALA B 1 224 ? 6.055 16.891 7.969 1 81.25 224 ALA B O 1
ATOM 4550 N N . THR B 1 225 ? 5.711 16.453 5.848 1 82.81 225 THR B N 1
ATOM 4551 C CA . THR B 1 225 ? 5.723 17.859 5.461 1 82.81 225 THR B CA 1
ATOM 4552 C C . THR B 1 225 ? 4.566 18.609 6.113 1 82.81 225 THR B C 1
ATOM 4554 O O . THR B 1 225 ? 4.758 19.688 6.664 1 82.81 225 THR B O 1
ATOM 4557 N N . LEU B 1 226 ? 3.453 18.016 6.09 1 79.12 226 LEU B N 1
ATOM 4558 C CA . LEU B 1 226 ? 2.277 18.625 6.703 1 79.12 226 LEU B CA 1
ATOM 4559 C C . LEU B 1 226 ? 2.441 18.719 8.219 1 79.12 226 LEU B C 1
ATOM 4561 O O . LEU B 1 226 ? 2.025 19.703 8.828 1 79.12 226 LEU B O 1
ATOM 4565 N N . SER B 1 227 ? 2.963 17.688 8.727 1 75.19 227 SER B N 1
ATOM 4566 C CA . SER B 1 227 ? 3.191 17.688 10.164 1 75.19 227 SER B CA 1
ATOM 4567 C C . SER B 1 227 ? 4.121 18.812 10.578 1 75.19 227 SER B C 1
ATOM 4569 O O . SER B 1 227 ? 3.859 19.516 11.555 1 75.19 227 SER B O 1
ATOM 4571 N N . ASP B 1 228 ? 5.137 18.969 9.867 1 75.5 228 ASP B N 1
ATOM 4572 C CA . ASP B 1 228 ? 6.078 20.047 10.141 1 75.5 228 ASP B CA 1
ATOM 4573 C C . ASP B 1 228 ? 5.406 21.422 10.008 1 75.5 228 ASP B C 1
ATOM 4575 O O . ASP B 1 228 ? 5.633 22.312 10.82 1 75.5 228 ASP B O 1
ATOM 4579 N N . MET B 1 229 ? 4.629 21.562 9.031 1 76.06 229 MET B N 1
ATOM 4580 C CA . MET B 1 229 ? 3.914 22.812 8.812 1 76.06 229 MET B CA 1
ATOM 4581 C C . MET B 1 229 ? 2.93 23.078 9.945 1 76.06 229 MET B C 1
ATOM 4583 O O . MET B 1 229 ? 2.83 24.203 10.43 1 76.06 229 MET B O 1
ATOM 4587 N N . ALA B 1 230 ? 2.236 22.062 10.273 1 70.06 230 ALA B N 1
ATOM 4588 C CA . ALA B 1 230 ? 1.269 22.203 11.359 1 70.06 230 ALA B CA 1
ATOM 4589 C C . ALA B 1 230 ? 1.961 22.562 12.672 1 70.06 230 ALA B C 1
ATOM 4591 O O . ALA B 1 230 ? 1.472 23.406 13.422 1 70.06 230 ALA B O 1
ATOM 4592 N N . GLU B 1 231 ? 3 21.953 12.914 1 68.19 231 GLU B N 1
ATOM 4593 C CA . GLU B 1 231 ? 3.75 22.219 14.141 1 68.19 231 GLU B CA 1
ATOM 4594 C C . GLU B 1 231 ? 4.285 23.656 14.156 1 68.19 231 GLU B C 1
ATOM 4596 O O . GLU B 1 231 ? 4.266 24.312 15.195 1 68.19 231 GLU B O 1
ATOM 4601 N N . ARG B 1 232 ? 4.801 24.047 13.094 1 67.56 232 ARG B N 1
ATOM 4602 C CA . ARG B 1 232 ? 5.332 25.406 13 1 67.56 232 ARG B CA 1
ATOM 4603 C C . ARG B 1 232 ? 4.238 26.438 13.25 1 67.56 232 ARG B C 1
ATOM 4605 O O . ARG B 1 232 ? 4.469 27.438 13.922 1 67.56 232 ARG B O 1
ATOM 4612 N N . GLU B 1 233 ? 3.172 26.156 12.711 1 61.97 233 GLU B N 1
ATOM 4613 C CA . GLU B 1 233 ? 2.07 27.094 12.844 1 61.97 233 GLU B CA 1
ATOM 4614 C C . GLU B 1 233 ? 1.428 27.016 14.219 1 61.97 233 GLU B C 1
ATOM 4616 O O . GLU B 1 233 ? 0.94 28.016 14.75 1 61.97 233 GLU B O 1
ATOM 4621 N N . TYR B 1 234 ? 1.341 25.75 14.562 1 53.53 234 TYR B N 1
ATOM 4622 C CA . TYR B 1 234 ? 0.791 25.578 15.898 1 53.53 234 TYR B CA 1
ATOM 4623 C C . TYR B 1 234 ? 1.722 26.156 16.953 1 53.53 234 TYR B C 1
ATOM 4625 O O . TYR B 1 234 ? 1.264 26.734 17.953 1 53.53 234 TYR B O 1
ATOM 4633 N N . MET B 1 235 ? 3.037 25.703 16.828 1 46.53 235 MET B N 1
ATOM 4634 C CA . MET B 1 235 ? 4.02 26.188 17.797 1 46.53 235 MET B CA 1
ATOM 4635 C C . MET B 1 235 ? 4.234 27.688 17.641 1 46.53 235 MET B C 1
ATOM 4637 O O . MET B 1 235 ? 5.113 28.266 18.297 1 46.53 235 MET B O 1
ATOM 4641 N N . LYS B 1 236 ? 3.576 28.266 16.828 1 46.66 236 LYS B N 1
ATOM 4642 C CA . LYS B 1 236 ? 3.877 29.656 17.172 1 46.66 236 LYS B CA 1
ATOM 4643 C C . LYS B 1 236 ? 4.141 29.812 18.656 1 46.66 236 LYS B C 1
ATOM 4645 O O . LYS B 1 236 ? 4.344 30.922 19.141 1 46.66 236 LYS B O 1
ATOM 4650 N N . TYR B 1 237 ? 3.865 28.75 19.562 1 35.09 237 TYR B N 1
ATOM 4651 C CA . TYR B 1 237 ? 4.594 28.812 20.828 1 35.09 237 TYR B CA 1
ATOM 4652 C C . TYR B 1 237 ? 6.031 28.344 20.656 1 35.09 237 TYR B C 1
ATOM 4654 O O . TYR B 1 237 ? 6.332 27.562 19.734 1 35.09 237 TYR B O 1
ATOM 4662 N N . PRO B 1 238 ? 7 28.906 21.297 1 32.72 238 PRO B N 1
ATOM 4663 C CA . PRO B 1 238 ? 8.414 28.547 21.188 1 32.72 238 PRO B CA 1
ATOM 4664 C C . PRO B 1 238 ? 8.656 27.047 21.25 1 32.72 238 PRO B C 1
ATOM 4666 O O . PRO B 1 238 ? 7.883 26.312 21.875 1 32.72 238 PRO B O 1
ATOM 4669 N N . PRO B 1 239 ? 9.109 26.312 20.359 1 34.53 239 PRO B N 1
ATOM 4670 C CA . PRO B 1 239 ? 9.516 24.922 20.594 1 34.53 239 PRO B CA 1
ATOM 4671 C C . PRO B 1 239 ? 9.742 24.625 22.078 1 34.53 239 PRO B C 1
ATOM 4673 O O . PRO B 1 239 ? 10.172 25.5 22.828 1 34.53 239 PRO B O 1
ATOM 4676 N N . LEU B 1 240 ? 8.984 23.828 22.75 1 31.42 240 LEU B N 1
ATOM 4677 C CA . LEU B 1 240 ? 9.227 23.453 24.141 1 31.42 240 LEU B CA 1
ATOM 4678 C C . LEU B 1 240 ? 10.719 23.375 24.438 1 31.42 240 LEU B C 1
ATOM 4680 O O . LEU B 1 240 ? 11.477 22.812 23.641 1 31.42 240 LEU B O 1
ATOM 4684 N N . PRO B 1 241 ? 11.211 24.203 25.375 1 30 241 PRO B N 1
ATOM 4685 C CA . PRO B 1 241 ? 12.594 24.219 25.875 1 30 241 PRO B CA 1
ATOM 4686 C C . PRO B 1 241 ? 13.039 22.859 26.406 1 30 241 PRO B C 1
ATOM 4688 O O . PRO B 1 241 ? 14.039 22.781 27.125 1 30 241 PRO B O 1
ATOM 4691 N N . ASN B 1 242 ? 12.227 21.906 26.594 1 28.92 242 ASN B N 1
ATOM 4692 C CA . ASN B 1 242 ? 12.844 21.016 27.562 1 28.92 242 ASN B CA 1
ATOM 4693 C C . ASN B 1 242 ? 14.273 20.656 27.172 1 28.92 242 ASN B C 1
ATOM 4695 O O . ASN B 1 242 ? 14.922 19.859 27.844 1 28.92 242 ASN B O 1
ATOM 4699 N N . ASP B 1 243 ? 14.617 20.172 26.141 1 29.5 243 ASP B N 1
ATOM 4700 C CA . ASP B 1 243 ? 16.016 19.875 26.422 1 29.5 243 ASP B CA 1
ATOM 4701 C C . ASP B 1 243 ? 16.781 21.141 26.828 1 29.5 243 ASP B C 1
ATOM 4703 O O . ASP B 1 243 ? 16.438 22.234 26.391 1 29.5 243 ASP B O 1
ATOM 4707 N N . SER B 1 244 ? 17.547 21.328 27.969 1 29.39 244 SER B N 1
ATOM 4708 C CA . SER B 1 244 ? 18.656 22.203 28.344 1 29.39 244 SER B CA 1
ATOM 4709 C C . SER B 1 244 ? 19.25 22.875 27.109 1 29.39 244 SER B C 1
ATOM 4711 O O . SER B 1 244 ? 20.109 23.75 27.234 1 29.39 244 SER B O 1
ATOM 4713 N N . VAL B 1 245 ? 19.141 22.375 26.047 1 29.05 245 VAL B N 1
ATOM 4714 C CA . VAL B 1 245 ? 19.781 23.156 25 1 29.05 245 VAL B CA 1
ATOM 4715 C C . VAL B 1 245 ? 18.953 24.391 24.672 1 29.05 245 VAL B C 1
ATOM 4717 O O . VAL B 1 245 ? 19.484 25.484 24.5 1 29.05 245 VAL B O 1
ATOM 4720 N N . THR B 1 246 ? 17.531 24.375 24.578 1 30.91 246 THR B N 1
ATOM 4721 C CA . THR B 1 246 ? 16.938 25.641 24.172 1 30.91 246 THR B CA 1
ATOM 4722 C C . THR B 1 246 ? 16.609 26.5 25.391 1 30.91 246 THR B C 1
ATOM 4724 O O . THR B 1 246 ? 16.031 27.578 25.266 1 30.91 246 THR B O 1
ATOM 4727 N N . LYS B 1 247 ? 16.375 26.219 26.594 1 31.44 247 LYS B N 1
ATOM 4728 C CA . LYS B 1 247 ? 16.297 27.25 27.625 1 31.44 247 LYS B CA 1
ATOM 4729 C C . LYS B 1 247 ? 17.422 28.281 27.453 1 31.44 247 LYS B C 1
ATOM 4731 O O . LYS B 1 247 ? 17.203 29.469 27.641 1 31.44 247 LYS B O 1
ATOM 4736 N N . ASP B 1 248 ? 18.719 27.969 27.609 1 30.62 248 ASP B N 1
ATOM 4737 C CA . ASP B 1 248 ? 19.734 29 27.438 1 30.62 248 ASP B CA 1
ATOM 4738 C C . ASP B 1 248 ? 19.547 29.734 26.109 1 30.62 248 ASP B C 1
ATOM 4740 O O . ASP B 1 248 ? 20.219 30.734 25.859 1 30.62 248 ASP B O 1
ATOM 4744 N N . MET B 1 249 ? 18.812 29.297 25.125 1 28.75 249 MET B N 1
ATOM 4745 C CA . MET B 1 249 ? 18.672 30.125 23.938 1 28.75 249 MET B CA 1
ATOM 4746 C C . MET B 1 249 ? 17.469 31.062 24.078 1 28.75 249 MET B C 1
ATOM 4748 O O . MET B 1 249 ? 17.375 32.062 23.359 1 28.75 249 MET B O 1
ATOM 4752 N N . LEU B 1 250 ? 16.25 30.781 24.531 1 31.81 250 LEU B N 1
ATOM 4753 C CA . LEU B 1 250 ? 15.188 31.781 24.5 1 31.81 250 LEU B CA 1
ATOM 4754 C C . LEU B 1 250 ? 15.227 32.656 25.75 1 31.81 250 LEU B C 1
ATOM 4756 O O . LEU B 1 250 ? 14.812 32.219 26.828 1 31.81 250 LEU B O 1
ATOM 4760 N N . ASP B 1 251 ? 16.109 33.438 26.078 1 28.16 251 ASP B N 1
ATOM 4761 C CA . ASP B 1 251 ? 15.93 34.5 27.031 1 28.16 251 ASP B CA 1
ATOM 4762 C C . ASP B 1 251 ? 14.641 35.281 26.75 1 28.16 251 ASP B C 1
ATOM 4764 O O . ASP B 1 251 ? 14.109 35.25 25.641 1 28.16 251 ASP B O 1
ATOM 4768 N N . GLU B 1 252 ? 14.148 36.344 27.469 1 29.67 252 GLU B N 1
ATOM 4769 C CA . GLU B 1 252 ? 13.07 37.312 27.578 1 29.67 252 GLU B CA 1
ATOM 4770 C C . GLU B 1 252 ? 12.578 37.781 26.203 1 29.67 252 GLU B C 1
ATOM 4772 O O . GLU B 1 252 ? 11.383 37.969 26 1 29.67 252 GLU B O 1
ATOM 4777 N N . GLU B 1 253 ? 13.398 38.781 25.516 1 29.19 253 GLU B N 1
ATOM 4778 C CA . GLU B 1 253 ? 13.242 39.5 24.234 1 29.19 253 GLU B CA 1
ATOM 4779 C C . GLU B 1 253 ? 13.008 38.5 23.094 1 29.19 253 GLU B C 1
ATOM 4781 O O . GLU B 1 253 ? 13.938 37.844 22.641 1 29.19 253 GLU B O 1
ATOM 4786 N N . ASN B 1 254 ? 12.109 37.781 23.031 1 29.19 254 ASN B N 1
ATOM 4787 C CA . ASN B 1 254 ? 11.594 36.438 22.734 1 29.19 254 ASN B CA 1
ATOM 4788 C C . ASN B 1 254 ? 11.609 36.156 21.234 1 29.19 254 ASN B C 1
ATOM 4790 O O . ASN B 1 254 ? 10.727 35.469 20.719 1 29.19 254 ASN B O 1
ATOM 4794 N N . GLN B 1 255 ? 12.023 37.062 20.422 1 28.05 255 GLN B N 1
ATOM 4795 C CA . GLN B 1 255 ? 12.406 36.938 19.016 1 28.05 255 GLN B CA 1
ATOM 4796 C C . GLN B 1 255 ? 13.211 35.656 18.781 1 28.05 255 GLN B C 1
ATOM 4798 O O . GLN B 1 255 ? 14.078 35.312 19.578 1 28.05 255 GLN B O 1
ATOM 4803 N N . LEU B 1 256 ? 12.57 34.656 18.344 1 31.09 256 LEU B N 1
ATOM 4804 C CA . LEU B 1 256 ? 13.523 33.625 17.938 1 31.09 256 LEU B CA 1
ATOM 4805 C C . LEU B 1 256 ? 14.891 34.219 17.641 1 31.09 256 LEU B C 1
ATOM 4807 O O . LEU B 1 256 ? 15 35.156 16.875 1 31.09 256 LEU B O 1
ATOM 4811 N N . PRO B 1 257 ? 15.82 34.531 18.578 1 27.55 257 PRO B N 1
ATOM 4812 C CA . PRO B 1 257 ? 17.031 35.219 18.109 1 27.55 257 PRO B CA 1
ATOM 4813 C C . PRO B 1 257 ? 17.453 34.812 16.703 1 27.55 257 PRO B C 1
ATOM 4815 O O . PRO B 1 257 ? 17.312 33.625 16.359 1 27.55 257 PRO B O 1
ATOM 4818 N N . LYS B 1 258 ? 17.5 35.688 15.672 1 30.73 258 LYS B N 1
ATOM 4819 C CA . LYS B 1 258 ? 18.156 35.438 14.398 1 30.73 258 LYS B CA 1
ATOM 4820 C C . LYS B 1 258 ? 19.25 34.375 14.555 1 30.73 258 LYS B C 1
ATOM 4822 O O . LYS B 1 258 ? 19.547 33.625 13.609 1 30.73 258 LYS B O 1
ATOM 4827 N N . GLY B 1 259 ? 20.047 34.344 15.594 1 27.48 259 GLY B N 1
ATOM 4828 C CA . GLY B 1 259 ? 21.281 33.625 15.883 1 27.48 259 GLY B CA 1
ATOM 4829 C C . GLY B 1 259 ? 21.047 32.219 16.359 1 27.48 259 GLY B C 1
ATOM 4830 O O . GLY B 1 259 ? 22 31.5 16.688 1 27.48 259 GLY B O 1
ATOM 4831 N N . ILE B 1 260 ? 19.984 31.953 16.984 1 30.95 260 ILE B N 1
ATOM 4832 C CA . ILE B 1 260 ? 19.891 30.594 17.531 1 30.95 260 ILE B CA 1
ATOM 4833 C C . ILE B 1 260 ? 20 29.578 16.391 1 30.95 260 ILE B C 1
ATOM 4835 O O . ILE B 1 260 ? 20.547 28.5 16.562 1 30.95 260 ILE B O 1
ATOM 4839 N N . TYR B 1 261 ? 19.406 29.812 15.352 1 31.27 261 TYR B N 1
ATOM 4840 C CA . TYR B 1 261 ? 19.734 29.078 14.133 1 31.27 261 TYR B CA 1
ATOM 4841 C C . TYR B 1 261 ? 21.234 29.109 13.883 1 31.27 261 TYR B C 1
ATOM 4843 O O . TYR B 1 261 ? 21.75 28.312 13.086 1 31.27 261 TYR B O 1
ATOM 4851 N N . ALA B 1 262 ? 21.797 30.156 14.312 1 30.42 262 ALA B N 1
ATOM 4852 C CA . ALA B 1 262 ? 23.234 30.297 14.164 1 30.42 262 ALA B CA 1
ATOM 4853 C C . ALA B 1 262 ? 23.984 29.188 14.906 1 30.42 262 ALA B C 1
ATOM 4855 O O . ALA B 1 262 ? 25.078 28.781 14.508 1 30.42 262 ALA B O 1
ATOM 4856 N N . THR B 1 263 ? 23.531 28.984 16.188 1 31.19 263 THR B N 1
ATOM 4857 C CA . THR B 1 263 ? 24.328 27.969 16.875 1 31.19 263 THR B CA 1
ATOM 4858 C C . THR B 1 263 ? 23.906 26.562 16.438 1 31.19 263 THR B C 1
ATOM 4860 O O . THR B 1 263 ? 24.375 25.578 17 1 31.19 263 THR B O 1
ATOM 4863 N N . PHE B 1 264 ? 22.688 26.344 15.938 1 34.19 264 PHE B N 1
ATOM 4864 C CA . PHE B 1 264 ? 22.453 25 15.391 1 34.19 264 PHE B CA 1
ATOM 4865 C C . PHE B 1 264 ? 23.656 24.547 14.57 1 34.19 264 PHE B C 1
ATOM 4867 O O . PHE B 1 264 ? 23.844 24.984 13.43 1 34.19 264 PHE B O 1
ATOM 4874 N N . LYS B 1 265 ? 24.688 24.609 15.078 1 34.84 265 LYS B N 1
ATOM 4875 C CA . LYS B 1 265 ? 25.688 23.812 14.375 1 34.84 265 LYS B CA 1
ATOM 4876 C C . LYS B 1 265 ? 25.031 22.688 13.586 1 34.84 265 LYS B C 1
ATOM 4878 O O . LYS B 1 265 ? 24.016 22.125 14.016 1 34.84 265 LYS B O 1
ATOM 4883 N N . SER B 1 266 ? 25.234 22.641 12.266 1 47.91 266 SER B N 1
ATOM 4884 C CA . SER B 1 266 ? 24.875 21.812 11.109 1 47.91 266 SER B CA 1
ATOM 4885 C C . SER B 1 266 ? 24.469 20.406 11.539 1 47.91 266 SER B C 1
ATOM 4887 O O . SER B 1 266 ? 25.281 19.484 11.477 1 47.91 266 SER B O 1
ATOM 4889 N N . THR B 1 267 ? 23.672 20.25 12.688 1 62.97 267 THR B N 1
ATOM 4890 C CA . THR B 1 267 ? 23.578 18.859 13.086 1 62.97 267 THR B CA 1
ATOM 4891 C C . THR B 1 267 ? 22.5 18.141 12.281 1 62.97 267 THR B C 1
ATOM 4893 O O . THR B 1 267 ? 21.391 18.656 12.094 1 62.97 267 THR B O 1
ATOM 4896 N N . ARG B 1 268 ? 22.875 17.203 11.602 1 80.56 268 ARG B N 1
ATOM 4897 C CA . ARG B 1 268 ? 22.031 16.281 10.859 1 80.56 268 ARG B CA 1
ATOM 4898 C C . ARG B 1 268 ? 20.938 15.688 11.758 1 80.56 268 ARG B C 1
ATOM 4900 O O . ARG B 1 268 ? 21.234 15.242 12.875 1 80.56 268 ARG B O 1
ATOM 4907 N N . SER B 1 269 ? 19.703 15.945 11.305 1 81.88 269 SER B N 1
ATOM 4908 C CA . SER B 1 269 ? 18.562 15.406 12.031 1 81.88 269 SER B CA 1
ATOM 4909 C C . SER B 1 269 ? 18.734 13.914 12.305 1 81.88 269 SER B C 1
ATOM 4911 O O . SER B 1 269 ? 19.281 13.188 11.477 1 81.88 269 SER B O 1
ATOM 4913 N N . ALA B 1 270 ? 18.203 13.422 13.352 1 76.88 270 ALA B N 1
ATOM 4914 C CA . ALA B 1 270 ? 18.266 12.023 13.758 1 76.88 270 ALA B CA 1
ATOM 4915 C C . ALA B 1 270 ? 17.484 11.141 12.789 1 76.88 270 ALA B C 1
ATOM 4917 O O . ALA B 1 270 ? 17.672 9.922 12.758 1 76.88 270 ALA B O 1
ATOM 4918 N N . VAL B 1 271 ? 16.656 11.773 12.008 1 81.94 271 VAL B N 1
ATOM 4919 C CA . VAL B 1 271 ? 15.852 11 11.078 1 81.94 271 VAL B CA 1
ATOM 4920 C C . VAL B 1 271 ? 16.75 10.328 10.047 1 81.94 271 VAL B C 1
ATOM 4922 O O . VAL B 1 271 ? 16.375 9.32 9.438 1 81.94 271 VAL B O 1
ATOM 4925 N N . PHE B 1 272 ? 17.953 10.898 9.93 1 88.56 272 PHE B N 1
ATOM 4926 C CA . PHE B 1 272 ? 18.891 10.344 8.953 1 88.56 272 PHE B CA 1
ATOM 4927 C C . PHE B 1 272 ? 19.875 9.391 9.625 1 88.56 272 PHE B C 1
ATOM 4929 O O . PHE B 1 272 ? 20.688 8.75 8.953 1 88.56 272 PHE B O 1
ATOM 4936 N N . ALA B 1 273 ? 19.781 9.281 10.922 1 83.69 273 ALA B N 1
ATOM 4937 C CA . ALA B 1 273 ? 20.734 8.484 11.688 1 83.69 273 ALA B CA 1
ATOM 4938 C C . ALA B 1 273 ? 20.516 6.992 11.453 1 83.69 273 ALA B C 1
ATOM 4940 O O . ALA B 1 273 ? 19.453 6.582 11 1 83.69 273 ALA B O 1
ATOM 4941 N N . PRO B 1 274 ? 21.547 6.191 11.758 1 84.38 274 PRO B N 1
ATOM 4942 C CA . PRO B 1 274 ? 21.375 4.746 11.625 1 84.38 274 PRO B CA 1
ATOM 4943 C C . PRO B 1 274 ? 20.203 4.223 12.453 1 84.38 274 PRO B C 1
ATOM 4945 O O . PRO B 1 274 ? 19.875 4.781 13.508 1 84.38 274 PRO B O 1
ATOM 4948 N N . LEU B 1 275 ? 19.625 3.199 11.883 1 79.62 275 LEU B N 1
ATOM 4949 C CA . LEU B 1 275 ? 18.453 2.611 12.539 1 79.62 275 LEU B CA 1
ATOM 4950 C C . LEU B 1 275 ? 18.844 1.979 13.867 1 79.62 275 LEU B C 1
ATOM 4952 O O . LEU B 1 275 ? 19.906 1.347 13.977 1 79.62 275 LEU B O 1
ATOM 4956 N N . GLU B 1 276 ? 17.984 2.215 14.781 1 73.81 276 GLU B N 1
ATOM 4957 C CA . GLU B 1 276 ? 18.094 1.481 16.031 1 73.81 276 GLU B CA 1
ATOM 4958 C C . GLU B 1 276 ? 17.578 0.053 15.891 1 73.81 276 GLU B C 1
ATOM 4960 O O . GLU B 1 276 ? 16.938 -0.281 14.898 1 73.81 276 GLU B O 1
ATOM 4965 N N . ASP B 1 277 ? 17.781 -0.797 16.812 1 70.12 277 ASP B N 1
ATOM 4966 C CA . ASP B 1 277 ? 17.438 -2.213 16.75 1 70.12 277 ASP B CA 1
ATOM 4967 C C . ASP B 1 277 ? 15.922 -2.396 16.609 1 70.12 277 ASP B C 1
ATOM 4969 O O . ASP B 1 277 ? 15.469 -3.227 15.812 1 70.12 277 ASP B O 1
ATOM 4973 N N . PHE B 1 278 ? 15.227 -1.59 17.297 1 66.19 278 PHE B N 1
ATOM 4974 C CA . PHE B 1 278 ? 13.781 -1.767 17.297 1 66.19 278 PHE B CA 1
ATOM 4975 C C . PHE B 1 278 ? 13.164 -1.229 16 1 66.19 278 PHE B C 1
ATOM 4977 O O . PHE B 1 278 ? 12.008 -1.523 15.688 1 66.19 278 PHE B O 1
ATOM 4984 N N . GLU B 1 279 ? 14 -0.438 15.219 1 71.31 279 GLU B N 1
ATOM 4985 C CA . GLU B 1 279 ? 13.492 0.152 13.984 1 71.31 279 GLU B CA 1
ATOM 4986 C C . GLU B 1 279 ? 13.781 -0.748 12.789 1 71.31 279 GLU B C 1
ATOM 4988 O O . GLU B 1 279 ? 13.258 -0.522 11.695 1 71.31 279 GLU B O 1
ATOM 4993 N N . GLN B 1 280 ? 14.562 -1.646 13.078 1 71 280 GLN B N 1
ATOM 4994 C CA . GLN B 1 280 ? 14.992 -2.465 11.945 1 71 280 GLN B CA 1
ATOM 4995 C C . GLN B 1 280 ? 13.797 -3.121 11.258 1 71 280 GLN B C 1
ATOM 4997 O O . GLN B 1 280 ? 12.852 -3.549 11.922 1 71 280 GLN B O 1
ATOM 5002 N N . PRO B 1 281 ? 13.898 -2.967 9.922 1 65.75 281 PRO B N 1
ATOM 5003 C CA . PRO B 1 281 ? 12.812 -3.623 9.188 1 65.75 281 PRO B CA 1
ATOM 5004 C C . PRO B 1 281 ? 12.664 -5.098 9.555 1 65.75 281 PRO B C 1
ATOM 5006 O O . PRO B 1 281 ? 13.648 -5.746 9.938 1 65.75 281 PRO B O 1
ATOM 5009 N N . ALA B 1 282 ? 11.359 -5.367 9.562 1 60.31 282 ALA B N 1
ATOM 5010 C CA . ALA B 1 282 ? 11.156 -6.805 9.734 1 60.31 282 ALA B CA 1
ATOM 5011 C C . ALA B 1 282 ? 11.969 -7.602 8.719 1 60.31 282 ALA B C 1
ATOM 5013 O O . ALA B 1 282 ? 12.148 -7.168 7.578 1 60.31 282 ALA B O 1
ATOM 5014 N N . ARG B 1 283 ? 12.742 -8.5 9.188 1 58.06 283 ARG B N 1
ATOM 5015 C CA . ARG B 1 283 ? 13.633 -9.344 8.391 1 58.06 283 ARG B CA 1
ATOM 5016 C C . ARG B 1 283 ? 12.93 -9.828 7.129 1 58.06 283 ARG B C 1
ATOM 5018 O O . ARG B 1 283 ? 13.578 -10.281 6.188 1 58.06 283 ARG B O 1
ATOM 5025 N N . PHE B 1 284 ? 11.672 -9.453 7.082 1 58.34 284 PHE B N 1
ATOM 5026 C CA . PHE B 1 284 ? 10.938 -10.062 5.977 1 58.34 284 PHE B CA 1
ATOM 5027 C C . PHE B 1 284 ? 10.617 -9.023 4.91 1 58.34 284 PHE B C 1
ATOM 5029 O O . PHE B 1 284 ? 10 -9.336 3.893 1 58.34 284 PHE B O 1
ATOM 5036 N N . LEU B 1 285 ? 11.117 -7.828 5.09 1 62.38 285 LEU B N 1
ATOM 5037 C CA . LEU B 1 285 ? 10.922 -6.82 4.055 1 62.38 285 LEU B CA 1
ATOM 5038 C C . LEU B 1 285 ? 11.938 -6.988 2.932 1 62.38 285 LEU B C 1
ATOM 5040 O O . LEU B 1 285 ? 13.109 -7.266 3.186 1 62.38 285 LEU B O 1
ATOM 5044 N N . ALA B 1 286 ? 11.406 -6.961 1.729 1 60.94 286 ALA B N 1
ATOM 5045 C CA . ALA B 1 286 ? 12.258 -7.152 0.561 1 60.94 286 ALA B CA 1
ATOM 5046 C C . ALA B 1 286 ? 13.492 -6.246 0.625 1 60.94 286 ALA B C 1
ATOM 5048 O O . ALA B 1 286 ? 13.383 -5.066 0.965 1 60.94 286 ALA B O 1
ATOM 5049 N N . GLY B 1 287 ? 14.617 -6.805 0.443 1 59.59 287 GLY B N 1
ATOM 5050 C CA . GLY B 1 287 ? 15.875 -6.074 0.377 1 59.59 287 GLY B CA 1
ATOM 5051 C C . GLY B 1 287 ? 16.562 -5.949 1.724 1 59.59 287 GLY B C 1
ATOM 5052 O O . GLY B 1 287 ? 17.656 -5.391 1.816 1 59.59 287 GLY B O 1
ATOM 5053 N N . SER B 1 288 ? 15.688 -6.105 2.875 1 58.66 288 SER B N 1
ATOM 5054 C CA . SER B 1 288 ? 16.266 -5.891 4.199 1 58.66 288 SER B CA 1
ATOM 5055 C C . SER B 1 288 ? 17.281 -6.977 4.547 1 58.66 288 SER B C 1
ATOM 5057 O O . SER B 1 288 ? 18.031 -6.844 5.512 1 58.66 288 SER B O 1
ATOM 5059 N N . GLY B 1 289 ? 17.156 -8.086 3.818 1 58.84 289 GLY B N 1
ATOM 5060 C CA . GLY B 1 289 ? 17.875 -9.234 4.348 1 58.84 289 GLY B CA 1
ATOM 5061 C C . GLY B 1 289 ? 19.156 -9.547 3.592 1 58.84 289 GLY B C 1
ATOM 5062 O O . GLY B 1 289 ? 19.594 -8.758 2.75 1 58.84 289 GLY B O 1
ATOM 5063 N N . SER B 1 290 ? 20 -10.133 4.328 1 59.12 290 SER B N 1
ATOM 5064 C CA . SER B 1 290 ? 21.141 -10.852 3.754 1 59.12 290 SER B CA 1
ATOM 5065 C C . SER B 1 290 ? 20.719 -12.227 3.238 1 59.12 290 SER B C 1
ATOM 5067 O O . SER B 1 290 ? 19.719 -12.789 3.701 1 59.12 290 SER B O 1
ATOM 5069 N N . PHE B 1 291 ? 21.219 -12.531 2.086 1 62.69 291 PHE B N 1
ATOM 5070 C CA . PHE B 1 291 ? 21 -13.906 1.655 1 62.69 291 PHE B CA 1
ATOM 5071 C C . PHE B 1 291 ? 21.266 -14.883 2.799 1 62.69 291 PHE B C 1
ATOM 5073 O O . PHE B 1 291 ? 20.766 -16 2.793 1 62.69 291 PHE B O 1
ATOM 5080 N N . LYS B 1 292 ? 22 -14.375 3.844 1 63.28 292 LYS B N 1
ATOM 5081 C CA . LYS B 1 292 ? 22.297 -15.258 4.969 1 63.28 292 LYS B CA 1
ATOM 5082 C C . LYS B 1 292 ? 21.047 -15.562 5.777 1 63.28 292 LYS B C 1
ATOM 5084 O O . LYS B 1 292 ? 20.891 -16.656 6.324 1 63.28 292 LYS B O 1
ATOM 5089 N N . GLY B 1 293 ? 20.016 -14.641 5.668 1 66.62 293 GLY B N 1
ATOM 5090 C CA . GLY B 1 293 ? 18.781 -14.844 6.434 1 66.62 293 GLY B CA 1
ATOM 5091 C C . GLY B 1 293 ? 17.578 -15.102 5.562 1 66.62 293 GLY B C 1
ATOM 5092 O O . GLY B 1 293 ? 16.438 -15.016 6.031 1 66.62 293 GLY B O 1
ATOM 5093 N N . ILE B 1 294 ? 17.891 -15.609 4.395 1 71.69 294 ILE B N 1
ATOM 5094 C CA . ILE B 1 294 ? 16.828 -15.766 3.422 1 71.69 294 ILE B CA 1
ATOM 5095 C C . ILE B 1 294 ? 15.906 -16.906 3.846 1 71.69 294 ILE B C 1
ATOM 5097 O O . ILE B 1 294 ? 14.695 -16.859 3.609 1 71.69 294 ILE B O 1
ATOM 5101 N N . HIS B 1 295 ? 16.516 -17.859 4.469 1 75.69 295 HIS B N 1
ATOM 5102 C CA . HIS B 1 295 ? 15.711 -19 4.902 1 75.69 295 HIS B CA 1
ATOM 5103 C C . HIS B 1 295 ? 14.656 -18.562 5.914 1 75.69 295 HIS B C 1
ATOM 5105 O O . HIS B 1 295 ? 13.531 -19.078 5.898 1 75.69 295 HIS B O 1
ATOM 5111 N N . ASN B 1 296 ? 15.094 -17.672 6.738 1 72.19 296 ASN B N 1
ATOM 5112 C CA . ASN B 1 296 ? 14.117 -17.188 7.711 1 72.19 296 ASN B CA 1
ATOM 5113 C C . ASN B 1 296 ? 12.977 -16.438 7.031 1 72.19 296 ASN B C 1
ATOM 5115 O O . ASN B 1 296 ? 11.82 -16.547 7.441 1 72.19 296 ASN B O 1
ATOM 5119 N N . HIS B 1 297 ? 13.375 -15.773 6 1 71.44 297 HIS B N 1
ATOM 5120 C CA . HIS B 1 297 ? 12.344 -15.047 5.262 1 71.44 297 HIS B CA 1
ATOM 5121 C C . HIS B 1 297 ? 11.391 -16 4.562 1 71.44 297 HIS B C 1
ATOM 5123 O O . HIS B 1 297 ? 10.172 -15.805 4.598 1 71.44 297 HIS B O 1
ATOM 5129 N N . ILE B 1 298 ? 11.906 -16.938 4.09 1 75.19 298 ILE B N 1
ATOM 5130 C CA . ILE B 1 298 ? 11.086 -17.922 3.381 1 75.19 298 ILE B CA 1
ATOM 5131 C C . ILE B 1 298 ? 10.188 -18.656 4.367 1 75.19 298 ILE B C 1
ATOM 5133 O O . ILE B 1 298 ? 9 -18.859 4.105 1 75.19 298 ILE B O 1
ATOM 5137 N N . LEU B 1 299 ? 10.734 -19 5.461 1 78.5 299 LEU B N 1
ATOM 5138 C CA . LEU B 1 299 ? 9.961 -19.703 6.48 1 78.5 299 LEU B CA 1
ATOM 5139 C C . LEU B 1 299 ? 8.82 -18.828 6.992 1 78.5 299 LEU B C 1
ATOM 5141 O O . LEU B 1 299 ? 7.707 -19.312 7.199 1 78.5 299 LEU B O 1
ATOM 5145 N N . HIS B 1 300 ? 9.203 -17.656 7.18 1 74.25 300 HIS B N 1
ATOM 5146 C CA . HIS B 1 300 ? 8.172 -16.719 7.609 1 74.25 300 HIS B CA 1
ATOM 5147 C C . HIS B 1 300 ? 7.07 -16.594 6.562 1 74.25 300 HIS B C 1
ATOM 5149 O O . HIS B 1 300 ? 5.883 -16.625 6.895 1 74.25 300 HIS B O 1
ATOM 5155 N N . THR B 1 301 ? 7.461 -16.484 5.355 1 75.69 301 THR B N 1
ATOM 5156 C CA . THR B 1 301 ? 6.492 -16.359 4.27 1 75.69 301 THR B CA 1
ATOM 5157 C C . THR B 1 301 ? 5.633 -17.625 4.156 1 75.69 301 THR B C 1
ATOM 5159 O O . THR B 1 301 ? 4.434 -17.531 3.896 1 75.69 301 THR B O 1
ATOM 5162 N N . LEU B 1 302 ? 6.238 -18.703 4.422 1 82.12 302 LEU B N 1
ATOM 5163 C CA . LEU B 1 302 ? 5.508 -19.953 4.391 1 82.12 302 LEU B CA 1
ATOM 5164 C C . LEU B 1 302 ? 4.398 -19.969 5.434 1 82.12 302 LEU B C 1
ATOM 5166 O O . LEU B 1 302 ? 3.301 -20.469 5.172 1 82.12 302 LEU B O 1
ATOM 5170 N N . LYS B 1 303 ? 4.703 -19.344 6.438 1 78.69 303 LYS B N 1
ATOM 5171 C CA . LYS B 1 303 ? 3.729 -19.328 7.523 1 78.69 303 LYS B CA 1
ATOM 5172 C C . LYS B 1 303 ? 2.623 -18.297 7.258 1 78.69 303 LYS B C 1
ATOM 5174 O O . LYS B 1 303 ? 1.438 -18.625 7.348 1 78.69 303 LYS B O 1
ATOM 5179 N N . VAL B 1 304 ? 2.984 -17.156 6.805 1 73.69 304 VAL B N 1
ATOM 5180 C CA . VAL B 1 304 ? 2.037 -16.047 6.754 1 73.69 304 VAL B CA 1
ATOM 5181 C C . VAL B 1 304 ? 1.188 -16.141 5.488 1 73.69 304 VAL B C 1
ATOM 5183 O O . VAL B 1 304 ? 0.037 -15.703 5.469 1 73.69 304 VAL B O 1
ATOM 5186 N N . ALA B 1 305 ? 1.731 -16.734 4.457 1 77 305 ALA B N 1
ATOM 5187 C CA . ALA B 1 305 ? 1.023 -16.719 3.18 1 77 305 ALA B CA 1
ATOM 5188 C C . ALA B 1 305 ? 0.291 -18.031 2.949 1 77 305 ALA B C 1
ATOM 5190 O O . ALA B 1 305 ? -0.185 -18.297 1.844 1 77 305 ALA B O 1
ATOM 5191 N N . PHE B 1 306 ? 0.301 -18.828 3.996 1 79.75 306 PHE B N 1
ATOM 5192 C CA . PHE B 1 306 ? -0.439 -20.078 3.879 1 79.75 306 PHE B CA 1
ATOM 5193 C C . PHE B 1 306 ? -1.938 -19.812 3.805 1 79.75 306 PHE B C 1
ATOM 5195 O O . PHE B 1 306 ? -2.492 -19.109 4.648 1 79.75 306 PHE B O 1
ATOM 5202 N N . LEU B 1 307 ? -2.57 -20.188 2.697 1 73.25 307 LEU B N 1
ATOM 5203 C CA . LEU B 1 307 ? -4 -19.984 2.479 1 73.25 307 LEU B CA 1
ATOM 5204 C C . LEU B 1 307 ? -4.727 -21.328 2.41 1 73.25 307 LEU B C 1
ATOM 5206 O O . LEU B 1 307 ? -4.426 -22.156 1.548 1 73.25 307 LEU B O 1
ATOM 5210 N N . LEU B 1 308 ? -5.469 -21.578 3.375 1 72.62 308 LEU B N 1
ATOM 5211 C CA . LEU B 1 308 ? -6.297 -22.781 3.311 1 72.62 308 LEU B CA 1
ATOM 5212 C C . LEU B 1 308 ? -7.453 -22.594 2.336 1 72.62 308 LEU B C 1
ATOM 5214 O O . LEU B 1 308 ? -7.992 -21.484 2.213 1 72.62 308 LEU B O 1
ATOM 5218 N N . PRO B 1 309 ? -7.723 -23.672 1.615 1 75.12 309 PRO B N 1
ATOM 5219 C CA . PRO B 1 309 ? -8.836 -23.562 0.674 1 75.12 309 PRO B CA 1
ATOM 5220 C C . PRO B 1 309 ? -10.18 -23.328 1.371 1 75.12 309 PRO B C 1
ATOM 5222 O O . PRO B 1 309 ? -10.305 -23.578 2.572 1 75.12 309 PRO B O 1
ATOM 5225 N N . TRP B 1 310 ? -11.062 -22.609 0.681 1 72.56 310 TRP B N 1
ATOM 5226 C CA . TRP B 1 310 ? -12.438 -22.578 1.175 1 72.56 310 TRP B CA 1
ATOM 5227 C C . TRP B 1 310 ? -12.953 -23.984 1.457 1 72.56 310 TRP B C 1
ATOM 5229 O O . TRP B 1 310 ? -12.656 -24.922 0.708 1 72.56 310 TRP B O 1
ATOM 5239 N N . PRO B 1 311 ? -13.508 -24.125 2.492 1 72.81 311 PRO B N 1
ATOM 5240 C CA . PRO B 1 311 ? -14.047 -23.25 3.531 1 72.81 311 PRO B CA 1
ATOM 5241 C C . PRO B 1 311 ? -13.148 -23.172 4.766 1 72.81 311 PRO B C 1
ATOM 5243 O O . PRO B 1 311 ? -13.555 -22.609 5.789 1 72.81 311 PRO B O 1
ATOM 5246 N N . PHE B 1 312 ? -12.039 -23.719 4.68 1 70.06 312 PHE B N 1
ATOM 5247 C CA . PHE B 1 312 ? -11.273 -23.922 5.902 1 70.06 312 PHE B CA 1
ATOM 5248 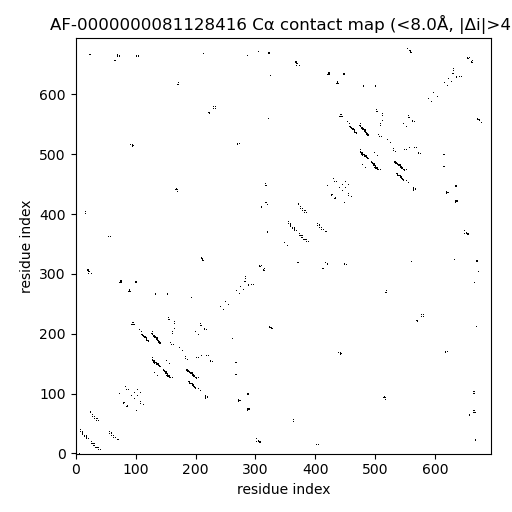C C . PHE B 1 312 ? -10.664 -22.609 6.379 1 70.06 312 PHE B C 1
ATOM 5250 O O . PHE B 1 312 ? -10.281 -22.484 7.547 1 70.06 312 PHE B O 1
ATOM 5257 N N . MET B 1 313 ? -10.352 -21.766 5.512 1 63.5 313 MET B N 1
ATOM 5258 C CA . MET B 1 313 ? -9.789 -20.516 6.016 1 63.5 313 MET B CA 1
ATOM 5259 C C . MET B 1 313 ? -10.617 -19.312 5.57 1 63.5 313 MET B C 1
ATOM 5261 O O . MET B 1 313 ? -11.219 -19.344 4.496 1 63.5 313 MET B O 1
ATOM 5265 N N . ALA B 1 314 ? -10.68 -18.469 6.625 1 61.75 314 ALA B N 1
ATOM 5266 C CA . ALA B 1 314 ? -11.344 -17.188 6.367 1 61.75 314 ALA B CA 1
ATOM 5267 C C . ALA B 1 314 ? -10.57 -16.359 5.34 1 61.75 314 ALA B C 1
ATOM 5269 O O . ALA B 1 314 ? -9.391 -16.062 5.531 1 61.75 314 ALA B O 1
ATOM 5270 N N . TRP B 1 315 ? -10.977 -16.453 4.191 1 64.75 315 TRP B N 1
ATOM 5271 C CA . TRP B 1 315 ? -10.422 -15.664 3.094 1 64.75 315 TRP B CA 1
ATOM 5272 C C . TRP B 1 315 ? -10.43 -14.172 3.434 1 64.75 315 TRP B C 1
ATOM 5274 O O . TRP B 1 315 ? -11.367 -13.68 4.059 1 64.75 315 TRP B O 1
ATOM 5284 N N . LEU B 1 316 ? -9.234 -13.617 3.283 1 67 316 LEU B N 1
ATOM 5285 C CA . LEU B 1 316 ? -9.125 -12.18 3.467 1 67 316 LEU B CA 1
ATOM 5286 C C . LEU B 1 316 ? -9.508 -11.438 2.189 1 67 316 LEU B C 1
ATOM 5288 O O . LEU B 1 316 ? -8.664 -11.234 1.31 1 67 316 LEU B O 1
ATOM 5292 N N . PRO B 1 317 ? -10.797 -11.078 2.125 1 65.06 317 PRO B N 1
ATOM 5293 C CA . PRO B 1 317 ? -11.289 -10.438 0.9 1 65.06 317 PRO B CA 1
ATOM 5294 C C . PRO B 1 317 ? -10.43 -9.25 0.469 1 65.06 317 PRO B C 1
ATOM 5296 O O . PRO B 1 317 ? -9.977 -8.477 1.312 1 65.06 317 PRO B O 1
ATOM 5299 N N . GLY B 1 318 ? -10.227 -9.156 -0.792 1 63.78 318 GLY B N 1
ATOM 5300 C CA . GLY B 1 318 ? -9.578 -8.008 -1.401 1 63.78 318 GLY B CA 1
ATOM 5301 C C . GLY B 1 318 ? -8.07 -8.156 -1.501 1 63.78 318 GLY B C 1
ATOM 5302 O O . GLY B 1 318 ? -7.402 -7.316 -2.105 1 63.78 318 GLY B O 1
ATOM 5303 N N . LEU B 1 319 ? -7.656 -9.25 -0.734 1 61.22 319 LEU B N 1
ATOM 5304 C CA . LEU B 1 319 ? -6.203 -9.398 -0.772 1 61.22 319 LEU B CA 1
ATOM 5305 C C . LEU B 1 319 ? -5.766 -10.117 -2.045 1 61.22 319 LEU B C 1
ATOM 5307 O O . LEU B 1 319 ? -5.938 -11.328 -2.168 1 61.22 319 LEU B O 1
ATOM 5311 N N . ARG B 1 320 ? -6.23 -9.602 -3.197 1 59.31 320 ARG B N 1
ATOM 5312 C CA . ARG B 1 320 ? -5.664 -10.242 -4.379 1 59.31 320 ARG B CA 1
ATOM 5313 C C . ARG B 1 320 ? -4.141 -10.188 -4.352 1 59.31 320 ARG B C 1
ATOM 5315 O O . ARG B 1 320 ? -3.479 -11.227 -4.336 1 59.31 320 ARG B O 1
ATOM 5322 N N . GLN B 1 321 ? -3.615 -9.258 -5.211 1 49.69 321 GLN B N 1
ATOM 5323 C CA . GLN B 1 321 ? -2.17 -9.07 -5.25 1 49.69 321 GLN B CA 1
ATOM 5324 C C . GLN B 1 321 ? -1.712 -8.086 -4.184 1 49.69 321 GLN B C 1
ATOM 5326 O O . GLN B 1 321 ? -2.334 -7.035 -3.992 1 49.69 321 GLN B O 1
ATOM 5331 N N . ILE B 1 322 ? -1.637 -8.414 -3.111 1 38.44 322 ILE B N 1
ATOM 5332 C CA . ILE B 1 322 ? -1.02 -7.449 -2.207 1 38.44 322 ILE B CA 1
ATOM 5333 C C . ILE B 1 322 ? -0.022 -6.586 -2.979 1 38.44 322 ILE B C 1
ATOM 5335 O O . ILE B 1 322 ? 0.966 -7.094 -3.512 1 38.44 322 ILE B O 1
ATOM 5339 N N . GLY B 1 323 ? -0.218 -5.184 -3.355 1 36.16 323 GLY B N 1
ATOM 5340 C CA . GLY B 1 323 ? 0.385 -3.887 -3.623 1 36.16 323 GLY B CA 1
ATOM 5341 C C . GLY B 1 323 ? 0.663 -3.648 -5.094 1 36.16 323 GLY B C 1
ATOM 5342 O O . GLY B 1 323 ? 1.241 -2.625 -5.465 1 36.16 323 GLY B O 1
ATOM 5343 N N . SER B 1 324 ? 0.839 -4.711 -6.102 1 34.25 324 SER B N 1
ATOM 5344 C CA . SER B 1 324 ? 1.514 -4.367 -7.352 1 34.25 324 SER B CA 1
ATOM 5345 C C . SER B 1 324 ? 0.543 -3.752 -8.352 1 34.25 324 SER B C 1
ATOM 5347 O O . SER B 1 324 ? 0.114 -4.418 -9.297 1 34.25 324 SER B O 1
ATOM 5349 N N . LEU B 1 325 ? -0.641 -3.291 -8.273 1 33.31 325 LEU B N 1
ATOM 5350 C CA . LEU B 1 325 ? -1.13 -2.973 -9.609 1 33.31 325 LEU B CA 1
ATOM 5351 C C . LEU B 1 325 ? -0.153 -2.061 -10.344 1 33.31 325 LEU B C 1
ATOM 5353 O O . LEU B 1 325 ? 0.424 -1.151 -9.742 1 33.31 325 LEU B O 1
ATOM 5357 N N . PRO B 1 326 ? 0.285 -2.398 -11.578 1 30.81 326 PRO B N 1
ATOM 5358 C CA . PRO B 1 326 ? 1.129 -1.482 -12.352 1 30.81 326 PRO B CA 1
ATOM 5359 C C . PRO B 1 326 ? 0.521 -0.088 -12.484 1 30.81 326 PRO B C 1
ATOM 5361 O O . PRO B 1 326 ? -0.704 0.061 -12.445 1 30.81 326 PRO B O 1
ATOM 5364 N N . VAL B 1 327 ? 1.269 1.058 -12.195 1 30.31 327 VAL B N 1
ATOM 5365 C CA . VAL B 1 327 ? 1.056 2.436 -12.625 1 30.31 327 VAL B CA 1
ATOM 5366 C C . VAL B 1 327 ? 0.646 2.461 -14.094 1 30.31 327 VAL B C 1
ATOM 5368 O O . VAL B 1 327 ? 1.354 1.929 -14.953 1 30.31 327 VAL B O 1
ATOM 5371 N N . PRO B 1 328 ? -0.669 2.65 -14.43 1 29.44 328 PRO B N 1
ATOM 5372 C CA . PRO B 1 328 ? -0.801 2.902 -15.867 1 29.44 328 PRO B CA 1
ATOM 5373 C C . PRO B 1 328 ? 0.299 3.811 -16.406 1 29.44 328 PRO B C 1
ATOM 5375 O O . PRO B 1 328 ? 0.868 4.613 -15.664 1 29.44 328 PRO B O 1
ATOM 5378 N N . PRO B 1 329 ? 0.804 3.594 -17.625 1 28.36 329 PRO B N 1
ATOM 5379 C CA . PRO B 1 329 ? 1.748 4.59 -18.141 1 28.36 329 PRO B CA 1
ATOM 5380 C C . PRO B 1 329 ? 1.229 6.02 -18 1 28.36 329 PRO B C 1
ATOM 5382 O O . PRO B 1 329 ? 0.015 6.242 -18 1 28.36 329 PRO B O 1
ATOM 5385 N N . ALA B 1 330 ? 1.998 6.98 -17.578 1 27.12 330 ALA B N 1
ATOM 5386 C CA . ALA B 1 330 ? 1.727 8.406 -17.688 1 27.12 330 ALA B CA 1
ATOM 5387 C C . ALA B 1 330 ? 1 8.719 -19 1 27.12 330 ALA B C 1
ATOM 5389 O O . ALA B 1 330 ? 1.325 8.156 -20.047 1 27.12 330 ALA B O 1
ATOM 5390 N N . ALA B 1 331 ? -0.326 9.156 -18.922 1 26.28 331 ALA B N 1
ATOM 5391 C CA . ALA B 1 331 ? -0.861 9.773 -20.141 1 26.28 331 ALA B CA 1
ATOM 5392 C C . ALA B 1 331 ? 0.232 10.508 -20.906 1 26.28 331 ALA B C 1
ATOM 5394 O O . ALA B 1 331 ? 0.902 11.391 -20.359 1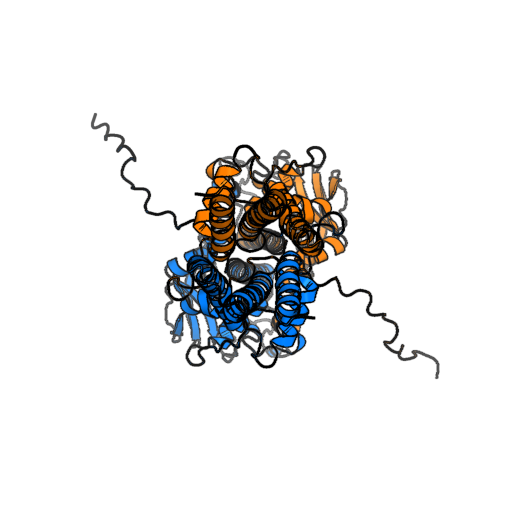 26.28 331 ALA B O 1
ATOM 5395 N N . SER B 1 332 ? 0.855 10.055 -21.875 1 27.14 332 SER B N 1
ATOM 5396 C CA . SER B 1 332 ? 1.462 10.953 -22.844 1 27.14 332 SER B CA 1
ATOM 5397 C C . SER B 1 332 ? 0.62 12.219 -23.031 1 27.14 332 SER B C 1
ATOM 5399 O O . SER B 1 332 ? -0.552 12.242 -22.641 1 27.14 332 SER B O 1
ATOM 5401 N N . ASP B 1 333 ? 1.073 13.203 -24 1 26.23 333 ASP B N 1
ATOM 5402 C CA . ASP B 1 333 ? 0.726 14.453 -24.672 1 26.23 333 ASP B CA 1
ATOM 5403 C C . ASP B 1 333 ? -0.709 14.414 -25.188 1 26.23 333 ASP B C 1
ATOM 5405 O O . ASP B 1 333 ? -1.005 13.727 -26.156 1 26.23 333 ASP B O 1
ATOM 5409 N N . VAL B 1 334 ? -1.664 14.398 -24.469 1 26.45 334 VAL B N 1
ATOM 5410 C CA . VAL B 1 334 ? -2.762 14.984 -25.234 1 26.45 334 VAL B CA 1
ATOM 5411 C C . VAL B 1 334 ? -2.273 16.219 -25.969 1 26.45 334 VAL B C 1
ATOM 5413 O O . VAL B 1 334 ? -1.704 17.141 -25.359 1 26.45 334 VAL B O 1
ATOM 5416 N N . ASP B 1 335 ? -1.99 16.141 -27.25 1 26.41 335 ASP B N 1
ATOM 5417 C CA . ASP B 1 335 ? -1.841 17.219 -28.219 1 26.41 335 ASP B CA 1
ATOM 5418 C C . ASP B 1 335 ? -2.807 18.359 -27.922 1 26.41 335 ASP B C 1
ATOM 5420 O O . ASP B 1 335 ? -4.02 18.156 -27.859 1 26.41 335 ASP B O 1
ATOM 5424 N N . GLU B 1 336 ? -2.328 19.359 -27.141 1 28.39 336 GLU B N 1
ATOM 5425 C CA . GLU B 1 336 ? -2.883 20.703 -27.172 1 28.39 336 GLU B CA 1
ATOM 5426 C C . GLU B 1 336 ? -3.508 21.016 -28.531 1 28.39 336 GLU B C 1
ATOM 5428 O O . GLU B 1 336 ? -3.969 22.125 -28.781 1 28.39 336 GLU B O 1
ATOM 5433 N N . LYS B 1 337 ? -3.174 20.203 -29.625 1 30.73 337 LYS B N 1
ATOM 5434 C CA . LYS B 1 337 ? -3.584 20.828 -30.891 1 30.73 337 LYS B CA 1
ATOM 5435 C C . LYS B 1 337 ? -5.094 21.062 -30.922 1 30.73 337 LYS B C 1
ATOM 5437 O O . LYS B 1 337 ? -5.566 22 -31.562 1 30.73 337 LYS B O 1
ATOM 5442 N N . THR B 1 338 ? -5.941 20.047 -30.594 1 26.62 338 THR B N 1
ATOM 5443 C CA . THR B 1 338 ? -7.191 20.406 -31.25 1 26.62 338 THR B CA 1
ATOM 5444 C C . THR B 1 338 ? -8.023 21.344 -30.375 1 26.62 338 THR B C 1
ATOM 5446 O O . THR B 1 338 ? -9.25 21.234 -30.328 1 26.62 338 THR B O 1
ATOM 5449 N N . ILE B 1 339 ? -7.414 21.844 -29.203 1 27.69 339 ILE B N 1
ATOM 5450 C CA . ILE B 1 339 ? -8.312 22.953 -28.906 1 27.69 339 ILE B CA 1
ATOM 5451 C C . ILE B 1 339 ? -8.328 23.938 -30.094 1 27.69 339 ILE B C 1
ATOM 5453 O O . ILE B 1 339 ? -7.273 24.438 -30.5 1 27.69 339 ILE B O 1
ATOM 5457 N N . PRO B 1 340 ? -9.32 23.875 -30.906 1 28.39 340 PRO B N 1
ATOM 5458 C CA . PRO B 1 340 ? -9.398 24.938 -31.922 1 28.39 340 PRO B CA 1
ATOM 5459 C C . PRO B 1 340 ? -9.094 26.328 -31.344 1 28.39 340 PRO B C 1
ATOM 5461 O O . PRO B 1 340 ? -9.547 26.641 -30.234 1 28.39 340 PRO B O 1
ATOM 5464 N N . GLU B 1 341 ? -7.902 26.906 -31.562 1 27.36 341 GLU B N 1
ATOM 5465 C CA . GLU B 1 341 ? -7.562 28.328 -31.469 1 27.36 341 GLU B CA 1
ATOM 5466 C C . GLU B 1 341 ? -8.773 29.203 -31.781 1 27.36 341 GLU B C 1
ATOM 5468 O O . GLU B 1 341 ? -9.297 29.156 -32.906 1 27.36 341 GLU B O 1
ATOM 5473 N N . GLU B 1 342 ? -9.773 29.312 -30.875 1 27.83 342 GLU B N 1
ATOM 5474 C CA . GLU B 1 342 ? -10.602 30.469 -31.234 1 27.83 342 GLU B CA 1
ATOM 5475 C C . GLU B 1 342 ? -9.75 31.656 -31.656 1 27.83 342 GLU B C 1
ATOM 5477 O O . GLU B 1 342 ? -8.859 32.062 -30.922 1 27.83 342 GLU B O 1
ATOM 5482 N N . ARG B 1 343 ? -9.633 31.953 -33 1 27.36 343 ARG B N 1
ATOM 5483 C CA . ARG B 1 343 ? -9.164 33.094 -33.781 1 27.36 343 ARG B CA 1
ATOM 5484 C C . ARG B 1 343 ? -9.477 34.406 -33.094 1 27.36 343 ARG B C 1
ATOM 5486 O O . ARG B 1 343 ? -10.641 34.688 -32.781 1 27.36 343 ARG B O 1
ATOM 5493 N N . SER B 1 344 ? -8.555 35.094 -32.406 1 24.81 344 SER B N 1
ATOM 5494 C CA . SER B 1 344 ? -8.383 36.438 -31.906 1 24.81 344 SER B CA 1
ATOM 5495 C C . SER B 1 344 ? -9.133 37.438 -32.781 1 24.81 344 SER B C 1
ATOM 5497 O O . SER B 1 344 ? -9.922 38.25 -32.281 1 24.81 344 SER B O 1
ATOM 5499 N N . ARG B 1 345 ? -8.508 38.125 -33.812 1 24.41 345 ARG B N 1
ATOM 5500 C CA . ARG B 1 345 ? -8.227 39.562 -34.031 1 24.41 345 ARG B CA 1
ATOM 5501 C C . ARG B 1 345 ? -9.383 40.219 -34.781 1 24.41 345 ARG B C 1
ATOM 5503 O O . ARG B 1 345 ? -9.891 41.25 -34.344 1 24.41 345 ARG B O 1
ATOM 5510 N N . GLU B 1 346 ? -9.156 40.438 -36.25 1 23.8 346 GLU B N 1
ATOM 5511 C CA . GLU B 1 346 ? -9.141 41.625 -37.062 1 23.8 346 GLU B CA 1
ATOM 5512 C C . GLU B 1 346 ? -10.477 41.812 -37.781 1 23.8 346 GLU B C 1
ATOM 5514 O O . GLU B 1 346 ? -10.656 42.781 -38.531 1 23.8 346 GLU B O 1
ATOM 5519 N N . SER B 1 347 ? -11.758 41.312 -37.5 1 23.23 347 SER B N 1
ATOM 5520 C CA . SER B 1 347 ? -12.602 42.375 -37.969 1 23.23 347 SER B CA 1
ATOM 5521 C C . SER B 1 347 ? -12.734 43.5 -36.938 1 23.23 347 SER B C 1
ATOM 5523 O O . SER B 1 347 ? -12.797 43.219 -35.75 1 23.23 347 SER B O 1
#

Nearest PDB structures (foldseek):
  1zz8-assembly2_C  TM=5.510E-01  e=1.431E-02  Streptomyces wedmorensis
  1zzb-assembly1_A-2  TM=5.593E-01  e=1.765E-02  Streptomyces wedmorensis
  5v27-assembly1_A  TM=5.451E-01  e=1.436E-01  Cupriavidus metallidurans CH34
  6d60-assembly1_A  TM=5.341E-01  e=1.514E-01  Cupriavidus metallidurans CH34
  1cx4-assembly1_A  TM=5.304E-01  e=3.028E-03  Rattus norvegicus

Secondary structure (DSSP, 8-state):
--HHHHHHHHHHHHHHHTTSB--HHHHHHHHHHHHHHHHHHHHHHT---HHHHHHHHHHHHHHHHHHHHHHHTTS--PPPGGGTHHHHHHHHHHHH---HHHIIIIIGGG-EEEEE-TTPEE-TTTEEEEEEEEEEEEEEEETTEEEEEEEETT-EE-GGGGHHHH----THHHHT----TTTT-EEEEEEEEEEEEEEEEHHHHHHHHT-GGGHHHHHHHHHHHHHHHHHHHH--S----TTTTTTTT--TT----TTHHHHS--PPPGGGSPPPGGGSPPTTSTTS--GGGHHHHHHHHHHHTB-PPTTTS---TTGGGSS------------GGGS--------/--HHHHHHHHHHHHHHHTTSB--HHHHHHHHHHHHHHHHHHHHHHT---HHHHHHHHHHHHHHHHHHHHHHHTTS--PPPTTTTHHHHHHHHHHHH---HHHIIIIIGGG-EEEEE-TTPEE-TTTEEEEEEEEEEEEEEEETTEEEEEEEETT-EE-GGGGHHHH----THHHHT----TTTT-EEEEEEEEEEEEEEEEHHHHHHHHT-GGGHHHHHHHHHHHHHHHHHHHH--S-----STTTTTT--SS-S--TTHHHHS-SPPPGGGSPPPGGGSPPTTSTTSS-GGGHHHHHHHHHHHTB-PPTTTS---TT-SSSS------------GGGS--------

Solvent-accessible surface area (backbone atoms only — not comparable to full-atom values): 36718 Å² total; per-residue (Å²): 128,54,71,60,55,52,38,50,53,53,18,48,49,23,49,39,52,30,35,34,42,77,38,56,55,59,30,23,45,25,43,22,50,17,30,50,29,52,42,50,44,41,59,76,68,58,60,83,57,65,63,60,52,52,53,34,51,51,34,27,46,28,19,36,40,47,26,52,51,52,52,56,37,40,24,62,59,84,63,52,69,93,60,46,36,56,36,52,46,35,43,44,25,27,42,43,62,56,34,53,32,43,36,58,74,63,47,51,80,44,48,43,72,44,79,45,51,53,69,40,76,55,67,56,88,49,28,28,36,34,30,52,27,21,30,34,33,36,39,33,49,52,97,85,44,74,45,77,51,74,45,44,29,71,40,56,43,44,70,50,49,51,39,72,62,62,58,25,62,30,48,42,44,66,73,43,63,54,56,50,66,72,51,68,45,54,62,50,39,30,25,63,34,58,22,36,31,36,35,24,41,44,68,48,38,47,50,38,48,48,26,43,88,34,30,53,46,42,49,23,50,48,41,51,38,39,49,52,50,28,42,54,51,68,37,71,50,70,77,80,35,73,59,84,69,36,54,89,60,60,56,97,92,47,57,79,52,91,52,53,74,60,65,55,61,65,59,57,31,54,40,44,43,80,77,50,80,89,56,50,68,59,63,69,38,45,13,57,18,44,69,87,48,42,63,59,33,48,52,49,47,56,61,66,32,50,44,56,43,73,82,76,31,86,74,64,77,45,49,82,58,17,39,56,52,76,41,70,74,75,80,68,82,72,72,77,65,79,57,75,73,78,72,78,74,78,116,128,54,71,59,54,52,38,49,52,53,18,48,50,23,47,38,52,31,34,36,42,74,38,68,56,58,28,24,46,25,44,23,51,17,31,51,29,52,44,50,42,40,59,76,67,57,61,83,56,67,64,60,52,53,53,35,51,52,34,27,47,29,19,38,40,48,25,52,50,51,52,57,43,40,25,62,58,83,61,53,68,94,62,45,36,55,35,51,46,36,46,43,27,24,42,42,62,56,36,51,36,44,35,57,74,64,46,49,79,44,48,44,73,44,81,43,50,54,70,40,74,53,68,57,90,50,28,28,39,36,30,52,27,21,29,35,32,36,39,33,50,52,98,85,46,74,44,78,50,73,44,44,28,72,39,57,43,45,69,50,48,51,40,71,62,60,58,26,63,31,49,40,42,66,76,45,54,56,54,50,65,70,51,68,45,53,63,50,39,30,26,62,35,58,23,37,32,37,36,24,42,43,67,48,38,48,49,38,47,60,24,54,78,33,30,54,46,42,49,23,49,48,43,52,39,40,48,52,51,28,41,57,51,64,35,74,48,74,75,80,40,72,60,79,68,45,48,84,59,63,58,86,86,64,57,76,55,86,54,55,69,60,64,53,59,67,57,57,32,56,40,46,42,82,76,50,82,88,55,48,69,58,66,66,38,47,12,62,21,44,67,87,47,42,64,59,33,49,52,49,47,56,62,72,31,50,41,56,42,73,82,75,29,87,73,64,72,56,62,60,62,37,33,48,63,75,48,72,75,75,81,70,80,74,67,74,63,75,60,72,74,79,83,81,78,85,123

Organism: NCBI:txid267567

pLDDT: mean 72.78, std 23.73, range [21.62, 98.25]